Protein AF-A0AAV4LLP6-F1 (afdb_monomer)

InterPro domains:
  IPR011990 Tetratricopeptide-like helical domain superfamily [G3DSA:1.25.40.10] (123-459)
  IPR011990 Tetratricopeptide-like helical domain superfamily [G3DSA:1.25.40.10] (460-530)
  IPR011990 Tetratricopeptide-like helical domain superfamily [SSF48452] (324-518)
  IPR019734 Tetratricopeptide repeat [PF13181] (323-347)
  IPR019734 Tetratricopeptide repeat [PS50005] (220-253)
  IPR019734 Tetratricopeptide repeat [PS50005] (254-287)
  IPR019734 Tetratricopeptide repeat [PS50005] (355-388)
  IPR019734 Tetratricopeptide repeat [PS50005] (389-422)
  IPR019734 Tetratricopeptide repeat [SM00028] (149-182)
  IPR019734 Tetratricopeptide repeat [SM00028] (220-253)
  IPR019734 Tetratricopeptide repeat [SM00028] (254-287)
  IPR019734 Tetratricopeptide repeat [SM00028] (288-320)
  IPR019734 Tetratricopeptide repeat [SM00028] (321-354)
  IPR019734 Tetratricopeptide repeat [SM00028] (355-388)
  IPR019734 Tetratricopeptide repeat [SM00028] (389-422)
  IPR019734 Tetratricopeptide repeat [SM00028] (459-492)
  IPR019734 Tetratricopeptide repeat [SM00028] (493-526)

Sequence (533 aa):
MFDKPFEQLFRAVHRIEKQLEKATDAEQKQILAEELIALRNACDAFVEKWLAFEERVAFLGEKFGLQLDGGLSAQEIEGLHKSWSEMTMTQGEHSFLSEHPSAHPETFAQEILELIDKVADDESAAKKVQSKFLIVPEISFPKLNEEQLIRAFRRGMGFFDLLMFREAIDEFEQVVRLDSDFVIARLYLALGYLGKQDYENATRHLRLAAIGESNPFIDATIHNTFGHIYAAQGQYVDAAREFAQVVEHVPGFRDAYFNLAVCYYNVGDFRNALYAFEQAADLEDDWEAERFIGYAWIRLGYPDKALPHFEKAYRLNSLNEHILLELADLYQSLGYIQAAQSLLRKAHEFFPHNAEVVGGLGWLAMREGHFATAIALFKKQISLSPNHQQALFNLGWACLKTGELAYADRCFRDILRKNPDHPYALAGMAHRLWLLGDHKEAKTRFLELSQGATHEARKLGNLHLGRLAMEEERYQQAIHYFNAALLYDRSCVETHFYKGLAHLAIGERMEAERCFENCRMKGKRLLLQQVKK

pLDDT: mean 80.23, std 19.42, range [26.42, 98.5]

Mean predicted aligned error: 15.03 Å

Foldseek 3Di:
DVCVLVVVLVVLVVVLVVQCVVDDDPVSVVVSVLLVVLSVLLVVVVLVVVLVVVVVVVVCCVVVVNDPPDDDDPVVVVVVVVVVVVVVVPDPDDDPCVVPVCVPPPVVSVVSVVSSVVSSPDPPSPDDDDPLQALDDDDDDDDDPPPLLVVLQVQLVVCVVSLVLVSNLVSLVVNCVVPVLRLRSLLSNLVSCVSVVVNVSNLVSLVSSVVDDDDLRSLLSSLQSVLSNCVVVVNLVSSLVSLVSNCVSPVLSLVSLQSNLVSCVSVVVLVSSLVSLVSSCVNDPALVSLQSNLVSCVSVVRLVVSQVSLVSSCVVPVQDLVSLLVNLVSCVVLPVLVSSLVSLVVSCVNCVLALSSLQSNLVSCVVVVVLVSSLVSLVSSCVSPVPDLVSLLSNLVSCLSVVVLVSNLVSLVVNCVVPVLPQSSLLSPLSSCVSVVVPVVSLVSLVCQLVGDDLVSVLSSLQVNLVVCVVVVVLVSSLVSLVSSCVSPVLPLSSLLSNLVSCVSVPNNVSSVVSVVSNVVNRDVVSNVVVVD

Organism: NCBI:txid2771369

Radius of gyration: 32.95 Å; Cα contacts (8 Å, |Δi|>4): 643; chains: 1; bounding box: 66×41×104 Å

Nearest PDB structures (foldseek):
  1w3b-assembly1_B  TM=7.747E-01  e=2.291E-13  Homo sapiens
  6eou-assembly1_A  TM=7.316E-01  e=8.229E-13  Homo sapiens
  6vbv-assembly1_4  TM=7.297E-01  e=5.041E-11  Bos taurus
  6tlj-assembly1_P  TM=3.725E-01  e=1.066E-08  Homo sapiens
  5nnp-assembly1_A  TM=3.810E-01  e=7.855E-08  Thermochaetoides thermophila DSM 1495

Structure (mmCIF, N/CA/C/O backbone):
data_AF-A0AAV4LLP6-F1
#
_entry.id   AF-A0AAV4LLP6-F1
#
loop_
_atom_site.group_PDB
_atom_site.id
_atom_site.type_symbol
_atom_site.label_atom_id
_atom_site.label_alt_id
_atom_site.label_comp_id
_atom_site.label_asym_id
_atom_site.label_entity_id
_atom_site.label_seq_id
_atom_site.pdbx_PDB_ins_code
_atom_site.Cartn_x
_atom_site.Cartn_y
_atom_site.Cartn_z
_atom_site.occupancy
_atom_site.B_iso_or_equiv
_atom_site.auth_seq_id
_atom_site.auth_comp_id
_atom_site.auth_asym_id
_atom_site.auth_atom_id
_atom_site.pdbx_PDB_model_num
ATOM 1 N N . MET A 1 1 ? -7.033 -6.049 -48.414 1.00 37.69 1 MET A N 1
ATOM 2 C CA . MET A 1 1 ? -7.581 -4.670 -48.272 1.00 37.69 1 MET A CA 1
ATOM 3 C C . MET A 1 1 ? -6.668 -3.822 -47.389 1.00 37.69 1 MET A C 1
ATOM 5 O O . MET A 1 1 ? -6.367 -2.705 -47.784 1.00 37.69 1 MET A O 1
ATOM 9 N N . PHE A 1 2 ? -6.149 -4.388 -46.289 1.00 40.06 2 PHE A N 1
ATOM 10 C CA . PHE A 1 2 ? -5.103 -3.805 -45.432 1.00 40.06 2 PHE A CA 1
ATOM 11 C C . PHE A 1 2 ? -3.728 -3.626 -46.099 1.00 40.06 2 PHE A C 1
ATOM 13 O O . PHE A 1 2 ? -2.944 -2.810 -45.634 1.00 40.06 2 PHE A O 1
ATOM 20 N N . ASP A 1 3 ? -3.447 -4.316 -47.209 1.00 48.59 3 ASP A N 1
ATOM 21 C CA . ASP A 1 3 ? -2.166 -4.158 -47.916 1.00 48.59 3 ASP A CA 1
ATOM 22 C C . ASP A 1 3 ? -2.061 -2.842 -48.689 1.00 48.59 3 ASP A C 1
ATOM 24 O O . ASP A 1 3 ? -0.960 -2.379 -48.945 1.00 48.59 3 ASP A O 1
ATOM 28 N N . LYS A 1 4 ? -3.181 -2.202 -49.061 1.00 52.09 4 LYS A N 1
ATOM 29 C CA . LYS A 1 4 ? -3.161 -1.019 -49.943 1.00 52.09 4 LYS A CA 1
ATOM 30 C C . LYS A 1 4 ? -2.368 0.170 -49.369 1.00 52.09 4 LYS A C 1
ATOM 32 O O . LYS A 1 4 ? -1.568 0.720 -50.126 1.00 52.09 4 LYS A O 1
ATOM 37 N N . PRO A 1 5 ? -2.530 0.563 -48.088 1.00 54.34 5 PRO A N 1
ATOM 38 C CA . PRO A 1 5 ? -1.730 1.634 -47.491 1.00 54.34 5 PRO A CA 1
ATOM 39 C C . PRO A 1 5 ? -0.238 1.290 -47.438 1.00 54.34 5 PRO A C 1
ATOM 41 O O . PRO A 1 5 ? 0.596 2.110 -47.814 1.00 54.34 5 PRO A O 1
ATOM 44 N N . PHE A 1 6 ? 0.111 0.054 -47.067 1.00 58.97 6 PHE A N 1
ATOM 45 C CA . PHE A 1 6 ? 1.503 -0.402 -47.040 1.00 58.97 6 PHE A CA 1
ATOM 46 C C . PHE A 1 6 ? 2.104 -0.524 -48.446 1.00 58.97 6 PHE A C 1
ATOM 48 O O . PHE A 1 6 ? 3.236 -0.110 -48.666 1.00 58.97 6 PHE A O 1
ATOM 55 N N . GLU A 1 7 ? 1.350 -1.006 -49.434 1.00 63.97 7 GLU A N 1
ATOM 56 C CA . GLU A 1 7 ? 1.752 -1.013 -50.842 1.00 63.97 7 GLU A CA 1
ATOM 57 C C . GLU A 1 7 ? 2.011 0.403 -51.361 1.00 63.97 7 GLU A C 1
ATOM 59 O O . GLU A 1 7 ? 2.970 0.617 -52.101 1.00 63.97 7 GLU A O 1
ATOM 64 N N . GLN A 1 8 ? 1.174 1.377 -50.997 1.00 59.28 8 GLN A N 1
ATOM 65 C CA . GLN A 1 8 ? 1.373 2.781 -51.360 1.00 59.28 8 GLN A CA 1
ATOM 66 C C . GLN A 1 8 ? 2.610 3.364 -50.678 1.00 59.28 8 GLN A C 1
ATOM 68 O O . GLN A 1 8 ? 3.404 4.026 -51.348 1.00 59.28 8 GLN A O 1
ATOM 73 N N . LEU A 1 9 ? 2.827 3.043 -49.402 1.00 66.00 9 LEU A N 1
ATOM 74 C CA . LEU A 1 9 ? 4.013 3.444 -48.652 1.00 66.00 9 LEU A CA 1
ATOM 75 C C . LEU A 1 9 ? 5.290 2.873 -49.282 1.00 66.00 9 LEU A C 1
ATOM 77 O O . LEU A 1 9 ? 6.217 3.619 -49.592 1.00 66.00 9 LEU A O 1
ATOM 81 N N . PHE A 1 10 ? 5.318 1.574 -49.589 1.00 70.94 10 PHE A N 1
ATOM 82 C CA . PHE A 1 10 ? 6.461 0.941 -50.250 1.00 70.94 10 PHE A CA 1
ATOM 83 C C . PHE A 1 10 ? 6.673 1.445 -51.681 1.00 70.94 10 PHE A C 1
ATOM 85 O O . PHE A 1 10 ? 7.816 1.607 -52.108 1.00 70.94 10 PHE A O 1
ATOM 92 N N . ARG A 1 11 ? 5.604 1.761 -52.423 1.00 68.50 11 ARG A N 1
ATOM 93 C CA . ARG A 1 11 ? 5.719 2.414 -53.738 1.00 68.50 11 ARG A CA 1
ATOM 94 C C . ARG A 1 11 ? 6.303 3.822 -53.626 1.00 68.50 11 ARG A C 1
ATOM 96 O O . ARG A 1 11 ? 7.106 4.188 -54.481 1.00 68.50 11 ARG A O 1
ATOM 103 N N . ALA A 1 12 ? 5.929 4.592 -52.604 1.00 63.59 12 ALA A N 1
ATOM 104 C CA . ALA A 1 12 ? 6.479 5.923 -52.355 1.00 63.59 12 ALA A CA 1
ATOM 105 C C . ALA A 1 12 ? 7.970 5.850 -51.994 1.00 63.59 12 ALA A C 1
ATOM 107 O O . ALA A 1 12 ? 8.778 6.537 -52.615 1.00 63.59 12 ALA A O 1
ATOM 108 N N . VAL A 1 13 ? 8.357 4.934 -51.100 1.00 73.00 13 VAL A N 1
ATOM 109 C CA . VAL A 1 13 ? 9.769 4.691 -50.754 1.00 73.00 13 VAL A CA 1
ATOM 110 C C . VAL A 1 13 ? 10.574 4.271 -51.987 1.00 73.00 13 VAL A C 1
ATOM 112 O O . VAL A 1 13 ? 11.619 4.854 -52.265 1.00 73.00 13 VAL A O 1
ATOM 115 N N . HIS A 1 14 ? 10.064 3.334 -52.791 1.00 69.56 14 HIS A N 1
ATOM 116 C CA . HIS A 1 14 ? 10.745 2.885 -54.010 1.00 69.56 14 HIS A CA 1
ATOM 117 C C . HIS A 1 14 ? 10.838 3.977 -55.094 1.00 69.56 14 HIS A C 1
ATOM 119 O O . HIS A 1 14 ? 11.786 4.020 -55.882 1.00 69.56 14 HIS A O 1
ATOM 125 N N . ARG A 1 15 ? 9.858 4.890 -55.155 1.00 86.38 15 ARG A N 1
ATOM 126 C CA . ARG A 1 15 ? 9.926 6.081 -56.014 1.00 86.38 15 ARG A CA 1
ATOM 127 C C . ARG A 1 15 ? 11.066 6.994 -55.569 1.00 86.38 15 ARG A C 1
ATOM 129 O O . ARG A 1 15 ? 11.853 7.407 -56.419 1.00 86.38 15 ARG A O 1
ATOM 136 N N . ILE A 1 16 ? 11.134 7.302 -54.274 1.00 69.38 16 ILE A N 1
ATOM 137 C CA . ILE A 1 16 ? 12.147 8.196 -53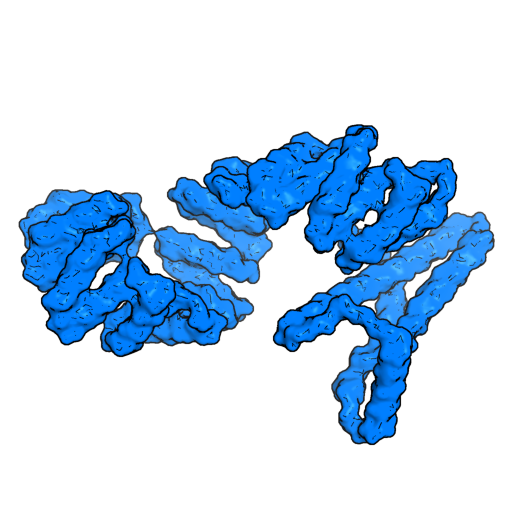.702 1.00 69.38 16 ILE A CA 1
ATOM 138 C C . ILE A 1 16 ? 13.546 7.605 -53.886 1.00 69.38 16 ILE A C 1
ATOM 140 O O . ILE A 1 16 ? 14.446 8.306 -54.338 1.00 69.38 16 ILE A O 1
ATOM 144 N N . GLU A 1 17 ? 13.709 6.301 -53.654 1.00 76.56 17 GLU A N 1
ATOM 145 C CA . GLU A 1 17 ? 14.942 5.551 -53.922 1.00 76.56 17 GLU A CA 1
ATOM 146 C C . GLU A 1 17 ? 15.443 5.779 -55.361 1.00 76.56 17 GLU A C 1
ATOM 148 O O . GLU A 1 17 ? 16.550 6.276 -55.570 1.00 76.56 17 GLU A O 1
ATOM 153 N N . LYS A 1 18 ? 14.588 5.546 -56.367 1.00 77.75 18 LYS A N 1
ATOM 154 C CA . LYS A 1 18 ? 14.928 5.765 -57.787 1.00 77.75 18 LYS A CA 1
ATOM 155 C C . LYS A 1 18 ? 15.233 7.220 -58.147 1.00 77.75 18 LYS A C 1
ATOM 157 O O . LYS A 1 18 ? 15.892 7.473 -59.159 1.00 77.75 18 LYS A O 1
ATOM 162 N N . GLN A 1 19 ? 14.687 8.178 -57.403 1.00 65.56 19 GLN A N 1
ATOM 163 C CA . GLN A 1 19 ? 14.949 9.603 -57.606 1.00 65.56 19 GLN A CA 1
ATOM 164 C C . GLN A 1 19 ? 16.270 10.018 -56.950 1.00 65.56 19 GLN A C 1
ATOM 166 O O . GLN A 1 19 ? 17.050 10.731 -57.578 1.00 65.56 19 GLN A O 1
ATOM 171 N N . LEU A 1 20 ? 16.580 9.491 -55.762 1.00 71.19 20 LEU A N 1
ATOM 172 C CA . LEU A 1 20 ? 17.855 9.695 -55.070 1.00 71.19 20 LEU A CA 1
ATOM 173 C C . LEU A 1 20 ? 19.040 9.147 -55.873 1.00 71.19 20 LEU A C 1
ATOM 175 O O . LEU A 1 20 ? 20.071 9.811 -55.959 1.00 71.19 20 LEU A O 1
ATOM 179 N N . GLU A 1 21 ? 18.878 7.992 -56.528 1.00 80.31 21 GLU A N 1
ATOM 180 C CA . GLU A 1 21 ? 19.885 7.413 -57.434 1.00 80.31 21 GLU A CA 1
ATOM 181 C C . GLU A 1 21 ? 20.256 8.338 -58.607 1.00 80.31 21 GLU A C 1
ATOM 183 O O . GLU A 1 21 ? 21.357 8.251 -59.151 1.00 80.31 21 GLU A O 1
ATOM 188 N N . LYS A 1 22 ? 19.337 9.223 -59.010 1.00 80.19 22 LYS A N 1
ATOM 189 C CA . LYS A 1 22 ? 19.497 10.136 -60.153 1.00 80.19 22 LYS A CA 1
ATOM 190 C C . LYS A 1 22 ? 19.786 11.579 -59.739 1.00 80.19 22 LYS A C 1
ATOM 192 O O . LYS A 1 22 ? 20.126 12.384 -60.603 1.00 80.19 22 LYS A O 1
ATOM 197 N N . ALA A 1 23 ? 19.644 11.910 -58.458 1.00 80.25 23 ALA A N 1
ATOM 198 C CA . ALA A 1 23 ? 19.807 13.265 -57.951 1.00 80.25 23 ALA A CA 1
ATOM 199 C C . ALA A 1 23 ? 21.287 13.680 -57.966 1.00 80.25 23 ALA A C 1
ATOM 201 O O . ALA A 1 23 ? 22.141 13.056 -57.325 1.00 80.25 23 ALA A O 1
ATOM 202 N N . THR A 1 24 ? 21.599 14.755 -58.692 1.00 74.38 24 THR A N 1
ATOM 203 C CA . THR A 1 24 ? 22.974 15.260 -58.851 1.00 74.38 24 THR A CA 1
ATOM 204 C C . THR A 1 24 ? 23.286 16.475 -57.984 1.00 74.38 24 THR A C 1
ATOM 206 O O . THR A 1 24 ? 24.458 16.696 -57.684 1.00 74.38 24 THR A O 1
ATOM 209 N N . ASP A 1 25 ? 22.276 17.241 -57.561 1.00 78.19 25 ASP A N 1
ATOM 210 C CA . ASP A 1 25 ? 22.452 18.397 -56.677 1.00 78.19 25 ASP A CA 1
ATOM 211 C C . ASP A 1 25 ? 21.992 18.104 -55.234 1.00 78.19 25 ASP A C 1
ATOM 213 O O . ASP A 1 25 ? 21.282 17.132 -54.962 1.00 78.19 25 ASP A O 1
ATOM 217 N N . ALA A 1 26 ? 22.479 18.915 -54.293 1.00 60.09 26 ALA A N 1
ATOM 218 C CA . ALA A 1 26 ? 22.250 18.734 -52.861 1.00 60.09 26 ALA A CA 1
ATOM 219 C C . ALA A 1 26 ? 20.833 19.131 -52.409 1.00 60.09 26 ALA A C 1
ATOM 221 O O . ALA A 1 26 ? 20.337 18.575 -51.435 1.00 60.09 26 ALA A O 1
ATOM 222 N N . GLU A 1 27 ? 20.183 20.047 -53.120 1.00 60.75 27 GLU A N 1
ATOM 223 C CA . GLU A 1 27 ? 18.835 20.539 -52.832 1.00 60.75 27 GLU A CA 1
ATOM 224 C C . GLU A 1 27 ? 17.792 19.463 -53.161 1.00 60.75 27 GLU A C 1
ATOM 226 O O . GLU A 1 27 ? 16.947 19.139 -52.331 1.00 60.75 27 GLU A O 1
ATOM 231 N N . GLN A 1 28 ? 17.925 18.785 -54.306 1.00 57.91 28 GLN A N 1
ATOM 232 C CA . GLN A 1 28 ? 17.077 17.637 -54.655 1.00 57.91 28 GLN A CA 1
ATOM 233 C C . GLN A 1 28 ? 17.210 16.483 -53.659 1.00 57.91 28 GLN A C 1
ATOM 235 O O . GLN A 1 28 ? 16.220 15.846 -53.305 1.00 57.91 28 GLN A O 1
ATOM 240 N N . LYS A 1 29 ? 18.431 16.204 -53.189 1.00 58.34 29 LYS A N 1
ATOM 241 C CA . LYS A 1 29 ? 18.657 15.165 -52.173 1.00 58.34 29 LYS A CA 1
ATOM 242 C C . LYS A 1 29 ? 18.037 15.535 -50.831 1.00 58.34 29 LYS A C 1
ATOM 244 O O . LYS A 1 29 ? 17.528 14.647 -50.155 1.00 58.34 29 LYS A O 1
ATOM 249 N N . GLN A 1 30 ? 18.069 16.816 -50.472 1.00 56.91 30 GLN A N 1
ATOM 250 C CA . GLN A 1 30 ? 17.465 17.326 -49.247 1.00 56.91 30 GLN A CA 1
ATOM 251 C C . GLN A 1 30 ? 15.937 17.189 -49.276 1.00 56.91 30 GLN A C 1
ATOM 253 O O . GLN A 1 30 ? 15.370 16.623 -48.349 1.00 56.91 30 GLN A O 1
ATOM 258 N N . ILE A 1 31 ? 15.293 17.576 -50.381 1.00 57.78 31 ILE A N 1
ATOM 259 C CA . ILE A 1 31 ? 13.837 17.436 -50.560 1.00 57.78 31 ILE A CA 1
ATOM 260 C C . ILE A 1 31 ? 13.406 15.963 -50.465 1.00 57.78 31 ILE A C 1
ATOM 262 O O . ILE A 1 31 ? 12.455 15.617 -49.771 1.00 57.78 31 ILE A O 1
ATOM 266 N N . LEU A 1 32 ? 14.138 15.058 -51.120 1.00 59.56 32 LEU A N 1
ATOM 267 C CA . LE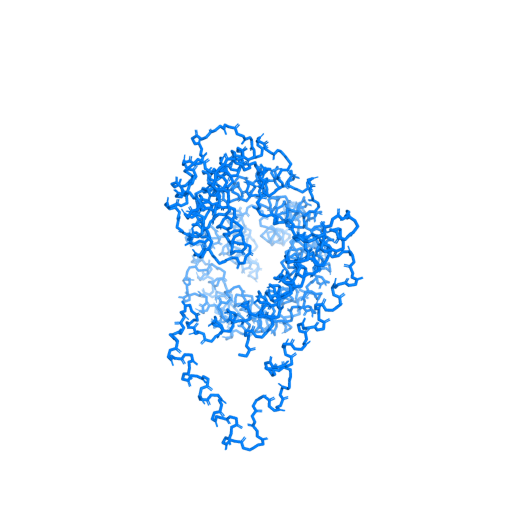U A 1 32 ? 13.845 13.621 -51.065 1.00 59.56 32 LEU A CA 1
ATOM 268 C C . LEU A 1 32 ? 14.085 13.020 -49.667 1.00 59.56 32 LEU A C 1
ATOM 270 O O . LEU A 1 32 ? 13.413 12.062 -49.283 1.00 59.56 32 LEU A O 1
ATOM 274 N N . ALA A 1 33 ? 15.028 13.569 -48.897 1.00 56.84 33 ALA A N 1
ATOM 275 C CA . ALA A 1 33 ? 15.243 13.180 -47.507 1.00 56.84 33 ALA A CA 1
ATOM 276 C C . ALA A 1 33 ? 14.090 13.644 -46.600 1.00 56.84 33 ALA A C 1
ATOM 278 O O . ALA A 1 33 ? 13.652 12.879 -45.743 1.00 56.84 33 ALA A O 1
ATOM 279 N N . GLU A 1 34 ? 13.568 14.851 -46.816 1.00 58.47 34 GLU A N 1
ATOM 280 C CA . GLU A 1 34 ? 12.390 15.379 -46.115 1.00 58.47 34 GLU A CA 1
ATOM 281 C C . GLU A 1 34 ? 11.138 14.538 -46.409 1.00 58.47 34 GLU A C 1
ATOM 283 O O . GLU A 1 34 ? 10.422 14.163 -45.480 1.00 58.47 34 GLU A O 1
ATOM 288 N N . GLU A 1 35 ? 10.935 14.109 -47.660 1.00 61.69 35 GLU A N 1
ATOM 289 C CA . GLU A 1 35 ? 9.853 13.175 -48.007 1.00 61.69 35 GLU A CA 1
ATOM 290 C C . GLU A 1 35 ? 9.974 11.826 -47.269 1.00 61.69 35 GLU A C 1
ATOM 292 O O . GLU A 1 35 ? 8.973 11.278 -46.801 1.00 61.69 35 GLU A O 1
ATOM 297 N N . LEU A 1 36 ? 11.188 11.278 -47.120 1.00 60.34 36 LEU A N 1
ATOM 298 C CA . LEU A 1 36 ? 11.404 10.047 -46.344 1.00 60.34 36 LEU A CA 1
ATOM 299 C C . LEU A 1 36 ? 11.115 10.239 -44.850 1.00 60.34 36 LEU A C 1
ATOM 301 O O . LEU A 1 36 ? 10.605 9.320 -44.206 1.00 60.34 36 LEU A O 1
ATOM 305 N N . ILE A 1 37 ? 11.430 11.413 -44.298 1.00 56.44 37 ILE A N 1
ATOM 306 C CA . ILE A 1 37 ? 11.119 11.760 -42.906 1.00 56.44 37 ILE A CA 1
ATOM 307 C C . ILE A 1 37 ? 9.601 11.849 -42.709 1.00 56.44 37 ILE A C 1
ATOM 309 O O . ILE A 1 37 ? 9.085 11.282 -41.748 1.00 56.44 37 ILE A O 1
ATOM 313 N N . ALA A 1 38 ? 8.875 12.474 -43.637 1.00 54.28 38 ALA A N 1
ATOM 314 C CA . ALA A 1 38 ? 7.416 12.553 -43.586 1.00 54.28 38 ALA A CA 1
ATOM 315 C C . ALA A 1 38 ? 6.760 11.160 -43.625 1.00 54.28 38 ALA A C 1
ATOM 317 O O . ALA A 1 38 ? 5.899 10.850 -42.799 1.00 54.28 38 ALA A O 1
ATOM 318 N N . LEU A 1 39 ? 7.223 10.277 -44.522 1.00 63.03 39 LEU A N 1
ATOM 319 C CA . LEU A 1 39 ? 6.750 8.888 -44.581 1.00 63.03 39 LEU A CA 1
ATOM 320 C C . LEU A 1 39 ? 7.028 8.127 -43.279 1.00 63.03 39 LEU A C 1
ATOM 322 O O . LEU A 1 39 ? 6.197 7.331 -42.842 1.00 63.03 39 LEU A O 1
ATOM 326 N N . ARG A 1 40 ? 8.177 8.376 -42.643 1.00 63.94 40 ARG A N 1
ATOM 327 C CA . ARG A 1 40 ? 8.521 7.775 -41.351 1.00 63.94 40 ARG A CA 1
ATOM 328 C C . ARG A 1 40 ? 7.589 8.248 -40.236 1.00 63.94 40 ARG A C 1
ATOM 330 O O . ARG A 1 40 ? 7.051 7.408 -39.526 1.00 63.94 40 ARG A O 1
ATOM 337 N N . ASN A 1 41 ? 7.351 9.551 -40.118 1.00 56.09 41 ASN A N 1
ATOM 338 C CA . ASN A 1 41 ? 6.453 10.094 -39.096 1.00 56.09 41 ASN A CA 1
ATOM 339 C C . ASN A 1 41 ? 5.022 9.540 -39.251 1.00 56.09 41 ASN A C 1
ATOM 341 O O . ASN A 1 41 ? 4.335 9.282 -38.264 1.00 56.09 41 ASN A O 1
ATOM 345 N N . ALA A 1 42 ? 4.576 9.297 -40.489 1.00 59.03 42 ALA A N 1
ATOM 346 C CA . ALA A 1 42 ? 3.292 8.651 -40.735 1.00 59.03 42 ALA A CA 1
ATOM 347 C C . ALA A 1 42 ? 3.261 7.173 -40.295 1.00 59.03 42 ALA A C 1
ATOM 349 O O . ALA A 1 42 ? 2.243 6.716 -39.769 1.00 59.03 42 ALA A O 1
ATOM 350 N N . CYS A 1 43 ? 4.364 6.429 -40.459 1.00 62.84 43 CYS A N 1
ATOM 351 C CA . CYS A 1 43 ? 4.505 5.085 -39.886 1.00 62.84 43 CYS A CA 1
ATOM 352 C C . CYS A 1 43 ? 4.449 5.107 -38.353 1.00 62.84 43 CYS A C 1
ATOM 354 O O . CYS A 1 43 ? 3.806 4.245 -37.759 1.00 62.84 43 CYS A O 1
ATOM 356 N N . ASP A 1 44 ? 5.091 6.088 -37.718 1.00 54.91 44 ASP A N 1
ATOM 357 C CA . ASP A 1 44 ? 5.116 6.205 -36.257 1.00 54.91 44 ASP A CA 1
ATOM 358 C C . ASP A 1 44 ? 3.696 6.450 -35.702 1.00 54.91 44 ASP A C 1
ATOM 360 O O . ASP A 1 44 ? 3.263 5.793 -34.756 1.00 54.91 44 ASP A O 1
ATOM 364 N N . ALA A 1 45 ? 2.895 7.289 -36.364 1.00 55.50 45 ALA A N 1
ATOM 365 C CA . ALA A 1 45 ? 1.493 7.486 -35.990 1.00 55.50 45 ALA A CA 1
ATOM 366 C C . ALA A 1 45 ? 0.612 6.238 -36.224 1.00 55.50 45 ALA A C 1
ATOM 368 O O . ALA A 1 45 ? -0.376 6.018 -35.518 1.00 55.50 45 ALA A O 1
ATOM 369 N N . PHE A 1 46 ? 0.951 5.397 -37.209 1.00 60.16 46 PHE A N 1
ATOM 370 C CA . PHE A 1 46 ? 0.293 4.101 -37.394 1.00 60.16 46 PHE A CA 1
ATOM 371 C C . PHE A 1 46 ? 0.600 3.152 -36.232 1.00 60.16 46 PHE A C 1
ATOM 373 O O . PHE A 1 46 ? -0.304 2.481 -35.733 1.00 60.16 46 PHE A O 1
ATOM 380 N N . VAL A 1 47 ? 1.854 3.136 -35.776 1.00 54.47 47 VAL A N 1
ATOM 381 C CA . VAL A 1 47 ? 2.296 2.358 -34.616 1.00 54.47 47 VAL A CA 1
ATOM 382 C C . VAL A 1 47 ? 1.514 2.745 -33.360 1.00 54.47 47 VAL A C 1
ATOM 384 O O . VAL A 1 47 ? 0.999 1.861 -32.682 1.00 54.47 47 VAL A O 1
ATOM 387 N N . GLU A 1 48 ? 1.330 4.036 -33.082 1.00 53.19 48 GLU A N 1
ATOM 388 C CA . GLU A 1 48 ? 0.537 4.479 -31.924 1.00 53.19 48 GLU A CA 1
ATOM 389 C C . GLU A 1 48 ? -0.914 3.978 -31.977 1.00 53.19 48 GLU A C 1
ATOM 391 O O . GLU A 1 48 ? -1.451 3.474 -30.987 1.00 53.19 48 GLU A O 1
ATOM 396 N N . LYS A 1 49 ? -1.556 4.062 -33.150 1.00 57.09 49 LYS A N 1
ATOM 397 C CA . LYS A 1 49 ? -2.926 3.557 -33.338 1.00 57.09 49 LYS A CA 1
ATOM 398 C C . LYS A 1 49 ? -3.003 2.036 -33.209 1.00 57.09 49 LYS A C 1
ATOM 400 O O . LYS A 1 49 ? -3.983 1.523 -32.669 1.00 57.09 49 LYS A O 1
ATOM 405 N N . TRP A 1 50 ? -1.990 1.323 -33.697 1.00 60.38 50 TRP A N 1
ATOM 406 C CA . TRP A 1 50 ? -1.881 -0.127 -33.560 1.00 60.38 50 TRP A CA 1
ATOM 407 C C . TRP A 1 50 ? -1.732 -0.546 -32.094 1.00 60.38 50 TRP A C 1
ATOM 409 O O . TRP A 1 50 ? -2.448 -1.433 -31.640 1.00 60.38 50 TRP A O 1
ATOM 419 N N . LEU A 1 51 ? -0.884 0.140 -31.325 1.00 48.62 51 LEU A N 1
ATOM 420 C CA . LEU A 1 51 ? -0.717 -0.116 -29.892 1.00 48.62 51 LEU A CA 1
ATOM 421 C C . LEU A 1 51 ? -2.024 0.105 -29.119 1.00 48.62 51 LEU A C 1
ATOM 423 O O . LEU A 1 51 ? -2.424 -0.753 -28.337 1.00 48.62 51 LEU A O 1
ATOM 427 N N . ALA A 1 52 ? -2.751 1.192 -29.398 1.00 51.19 52 ALA A N 1
ATOM 428 C CA . ALA A 1 52 ? -4.061 1.436 -28.788 1.00 51.19 52 ALA A CA 1
ATOM 429 C C . ALA A 1 52 ? -5.100 0.352 -29.147 1.00 51.19 52 ALA A C 1
ATOM 431 O O . ALA A 1 52 ? -5.974 0.017 -28.339 1.00 51.19 52 ALA A O 1
ATOM 432 N N . PHE A 1 53 ? -5.021 -0.204 -30.360 1.00 66.75 53 PHE A N 1
ATOM 433 C CA . PHE A 1 53 ? -5.838 -1.344 -30.769 1.00 66.75 53 PHE A CA 1
ATOM 434 C C . PHE A 1 53 ? -5.468 -2.608 -29.982 1.00 66.75 53 PHE A C 1
ATOM 436 O O . PHE A 1 53 ? -6.359 -3.227 -29.402 1.00 66.75 53 PHE A O 1
ATOM 443 N N . GLU A 1 54 ? -4.184 -2.954 -29.899 1.00 58.72 54 GLU A N 1
ATOM 444 C CA . GLU A 1 54 ? -3.694 -4.122 -29.155 1.00 58.72 54 GLU A CA 1
ATOM 445 C C . GLU A 1 54 ? -4.040 -4.040 -27.662 1.00 58.72 54 GLU A C 1
ATOM 447 O O . GLU A 1 54 ? -4.566 -4.999 -27.098 1.00 58.72 54 GLU A O 1
ATOM 452 N N . GLU A 1 55 ? -3.879 -2.873 -27.028 1.00 51.66 55 GLU A N 1
ATOM 453 C CA . GLU A 1 55 ? -4.323 -2.638 -25.646 1.00 51.66 55 GLU A CA 1
ATOM 454 C C . GLU A 1 55 ? -5.821 -2.911 -25.477 1.00 51.66 55 GLU A C 1
ATOM 456 O O . GLU A 1 55 ? -6.265 -3.526 -24.499 1.00 51.66 55 GLU A O 1
ATOM 461 N N . ARG A 1 56 ? -6.632 -2.483 -26.451 1.00 61.03 56 ARG A N 1
ATOM 462 C CA . ARG A 1 56 ? -8.072 -2.723 -26.423 1.00 61.03 56 ARG A CA 1
ATOM 463 C C . ARG A 1 56 ? -8.405 -4.199 -26.614 1.00 61.03 56 ARG A C 1
ATOM 465 O O . ARG A 1 56 ? -9.307 -4.692 -25.936 1.00 61.03 56 ARG A O 1
ATOM 472 N N . VAL A 1 57 ? -7.713 -4.893 -27.512 1.00 58.91 57 VAL A N 1
ATOM 473 C CA . VAL A 1 57 ? -7.873 -6.333 -27.747 1.00 58.91 57 VAL A CA 1
ATOM 474 C C . VAL A 1 57 ? -7.493 -7.120 -26.495 1.00 58.91 57 VAL A C 1
ATOM 476 O O . VAL A 1 57 ? -8.286 -7.948 -26.046 1.00 58.91 57 VAL A O 1
ATOM 479 N N . ALA A 1 58 ? -6.360 -6.799 -25.870 1.00 50.50 58 ALA A N 1
ATOM 480 C CA . ALA A 1 58 ? -5.908 -7.409 -24.623 1.00 50.50 58 ALA A CA 1
ATOM 481 C C . ALA A 1 58 ? -6.928 -7.209 -23.490 1.00 50.50 58 ALA A C 1
ATOM 483 O O . ALA A 1 58 ? -7.341 -8.177 -22.849 1.00 50.50 58 ALA A O 1
ATOM 484 N N . PHE A 1 59 ? -7.429 -5.980 -23.312 1.00 59.22 59 PHE A N 1
ATOM 485 C CA . PHE A 1 59 ? -8.491 -5.681 -22.347 1.00 59.22 59 PHE A CA 1
ATOM 486 C C . PHE A 1 59 ? -9.754 -6.521 -22.585 1.00 59.22 59 PHE A C 1
ATOM 488 O O . PHE A 1 59 ? -10.382 -6.995 -21.638 1.00 59.22 59 PHE A O 1
ATOM 495 N N . LEU A 1 60 ? -10.167 -6.696 -23.845 1.00 64.56 60 LEU A N 1
ATOM 496 C CA . LEU A 1 60 ? -11.329 -7.519 -24.185 1.00 64.56 60 LEU A CA 1
ATOM 497 C C . LEU A 1 60 ? -11.057 -9.005 -23.918 1.00 64.56 60 LEU A C 1
ATOM 499 O O . LEU A 1 60 ? -11.936 -9.687 -23.388 1.00 64.56 60 LEU A O 1
ATOM 503 N N . GLY A 1 61 ? -9.853 -9.486 -24.227 1.00 62.75 61 GLY A N 1
ATOM 504 C CA . GLY A 1 61 ? -9.414 -10.844 -23.920 1.00 62.75 61 GLY A CA 1
ATOM 505 C C . GLY A 1 61 ? -9.512 -11.153 -22.431 1.00 62.75 61 GLY A C 1
ATOM 506 O O . GLY A 1 61 ? -10.168 -12.117 -22.042 1.00 62.75 61 GLY A O 1
ATOM 507 N N . GLU A 1 62 ? -8.970 -10.276 -21.588 1.00 55.78 62 GLU A N 1
ATOM 508 C CA . GLU A 1 62 ? -9.026 -10.416 -20.133 1.00 55.78 62 GLU A CA 1
ATOM 509 C C . GLU A 1 62 ? -10.462 -10.312 -19.598 1.00 55.78 62 GLU A C 1
ATOM 511 O O . GLU A 1 62 ? -10.925 -11.174 -18.849 1.00 55.78 62 GLU A O 1
ATOM 516 N N . LYS A 1 63 ? -11.211 -9.291 -20.034 1.00 72.81 63 LYS A N 1
ATOM 517 C CA . LYS A 1 63 ? -12.582 -9.037 -19.571 1.00 72.81 63 LYS A CA 1
ATOM 518 C C . LYS A 1 63 ? -13.540 -10.190 -19.873 1.00 72.81 63 LYS A C 1
ATOM 520 O O . LYS A 1 63 ? -14.477 -10.415 -19.104 1.00 72.81 63 LYS A O 1
ATOM 525 N N . PHE A 1 64 ? -13.349 -10.871 -21.000 1.00 79.19 64 PHE A N 1
ATOM 526 C CA . PHE A 1 64 ? -14.246 -11.928 -21.469 1.00 79.19 64 PHE A CA 1
ATOM 527 C C . PHE A 1 64 ? -13.638 -13.337 -21.396 1.00 79.19 64 PHE A C 1
ATOM 529 O O . PHE A 1 64 ? -14.311 -14.294 -21.773 1.00 79.19 64 PHE A O 1
ATOM 536 N N . GLY A 1 65 ? -12.413 -13.487 -20.881 1.00 72.88 65 GLY A N 1
ATOM 537 C CA . GLY A 1 65 ? -11.734 -14.779 -20.751 1.00 72.88 65 GLY A CA 1
ATOM 538 C C . GLY A 1 65 ? -11.399 -15.440 -22.093 1.00 72.88 65 GLY A C 1
ATOM 539 O O . GLY A 1 65 ? -11.504 -16.659 -22.213 1.00 72.88 65 GLY A O 1
ATOM 540 N N . LEU A 1 66 ? -11.051 -14.647 -23.110 1.00 74.69 66 LEU A N 1
ATOM 541 C CA . LEU A 1 66 ? -10.692 -15.133 -24.445 1.00 74.69 66 LEU A CA 1
ATOM 542 C C . LEU A 1 66 ? -9.173 -15.347 -24.531 1.00 74.69 66 LEU A C 1
ATOM 544 O O . LEU A 1 66 ? -8.409 -14.438 -24.212 1.00 74.69 66 LEU A O 1
ATOM 548 N N . GLN A 1 67 ? -8.736 -16.516 -25.011 1.00 68.38 67 GLN A N 1
ATOM 549 C CA . GLN A 1 67 ? -7.353 -16.709 -25.465 1.00 68.38 67 GLN A CA 1
ATOM 550 C C . GLN A 1 67 ? -7.191 -16.076 -26.847 1.00 68.38 67 GLN A C 1
ATOM 552 O O . GLN A 1 67 ? -7.798 -16.538 -27.814 1.00 68.38 67 GLN A O 1
ATOM 557 N N . LEU A 1 68 ? -6.396 -15.010 -26.922 1.00 68.38 68 LEU A N 1
ATOM 558 C CA . LEU A 1 68 ? -6.121 -14.243 -28.145 1.00 68.38 68 LEU A CA 1
ATOM 559 C C . LEU A 1 68 ? -4.634 -14.313 -28.549 1.00 68.38 68 LEU A C 1
ATOM 561 O O . LEU A 1 68 ? -4.174 -13.585 -29.416 1.00 68.38 68 LEU A O 1
ATOM 565 N N . ASP A 1 69 ? -3.889 -15.219 -27.928 1.00 48.69 69 ASP A N 1
ATOM 566 C CA . ASP A 1 69 ? -2.440 -15.421 -27.989 1.00 48.69 69 ASP A CA 1
ATOM 567 C C . ASP A 1 69 ? -1.993 -16.385 -29.114 1.00 48.69 69 ASP A C 1
ATOM 569 O O . ASP A 1 69 ? -0.895 -16.943 -29.086 1.00 48.69 69 ASP A O 1
ATOM 573 N N . GLY A 1 70 ? -2.829 -16.569 -30.143 1.00 57.59 70 GLY A N 1
ATOM 574 C CA . GLY A 1 70 ? -2.571 -17.451 -31.285 1.00 57.59 70 GLY A CA 1
ATOM 575 C C . GLY A 1 70 ? -2.860 -16.790 -32.634 1.00 57.59 70 GLY A C 1
ATOM 576 O O . GLY A 1 70 ? -3.793 -16.006 -32.771 1.00 57.59 70 GLY A O 1
ATOM 577 N N . GLY A 1 71 ? -2.063 -17.128 -33.651 1.00 51.50 71 GLY A N 1
ATOM 578 C CA . GLY A 1 71 ? -2.304 -16.709 -35.033 1.00 51.50 71 GLY A CA 1
ATOM 579 C C . GLY A 1 71 ? -3.268 -17.653 -35.750 1.00 51.50 71 GLY A C 1
ATOM 580 O O . GLY A 1 71 ? -3.201 -18.868 -35.572 1.00 51.50 71 GLY A O 1
ATOM 581 N N . LEU A 1 72 ? -4.134 -17.100 -36.596 1.00 59.78 72 LEU A N 1
ATOM 582 C CA . LEU A 1 72 ? -4.953 -17.883 -37.519 1.00 59.78 72 LEU A CA 1
ATOM 583 C C . LEU A 1 72 ? -4.108 -18.325 -38.721 1.00 59.78 72 LEU A C 1
ATOM 585 O O . LEU A 1 72 ? -3.277 -17.569 -39.227 1.00 59.78 72 LEU A O 1
ATOM 589 N N . SER A 1 73 ? -4.324 -19.543 -39.209 1.00 59.88 73 SER A N 1
ATOM 590 C CA . SER A 1 73 ? -3.728 -20.005 -40.464 1.00 59.88 73 SER A CA 1
ATOM 591 C C . SER A 1 73 ? -4.286 -19.222 -41.656 1.00 59.88 73 SER A C 1
ATOM 593 O O . SER A 1 73 ? -5.405 -18.712 -41.626 1.00 59.88 73 SER A O 1
ATOM 595 N N . ALA A 1 74 ? -3.536 -19.172 -42.761 1.00 54.44 74 ALA A N 1
ATOM 596 C CA . ALA A 1 74 ? -3.980 -18.488 -43.978 1.00 54.44 74 ALA A CA 1
ATOM 597 C C . ALA A 1 74 ? -5.348 -18.993 -44.487 1.00 54.44 74 ALA A C 1
ATOM 599 O O . ALA A 1 74 ? -6.144 -18.202 -44.984 1.00 54.44 74 ALA A O 1
ATOM 600 N N . GLN A 1 75 ? -5.652 -20.285 -44.308 1.00 59.38 75 GLN A N 1
ATOM 601 C CA . GLN A 1 75 ? -6.956 -20.863 -44.656 1.00 59.38 75 GLN A CA 1
ATOM 602 C C . GLN A 1 75 ? -8.081 -20.412 -43.717 1.00 59.38 75 GLN A C 1
ATOM 604 O O . GLN A 1 75 ? -9.192 -20.169 -44.181 1.00 59.38 75 GLN A O 1
ATOM 609 N N . GLU A 1 76 ? -7.813 -20.279 -42.417 1.00 60.50 76 GLU A N 1
ATOM 610 C CA . GLU A 1 76 ? -8.789 -19.760 -41.449 1.00 60.50 76 GLU A CA 1
ATOM 611 C C . GLU A 1 76 ? -9.068 -18.274 -41.694 1.00 60.50 76 GLU A C 1
ATOM 613 O O . GLU A 1 76 ? -10.222 -17.852 -41.673 1.00 60.50 76 GLU A O 1
ATOM 618 N N . ILE A 1 77 ? -8.030 -17.500 -42.024 1.00 55.41 77 ILE A N 1
ATOM 619 C CA . ILE A 1 77 ? -8.148 -16.090 -42.412 1.00 55.41 77 ILE A CA 1
ATOM 620 C C . ILE A 1 77 ? -8.971 -15.952 -43.701 1.00 55.41 77 ILE A C 1
ATOM 622 O O . ILE A 1 77 ? -9.899 -15.146 -43.763 1.00 55.41 77 ILE A O 1
ATOM 626 N N . GLU A 1 78 ? -8.689 -16.760 -44.727 1.00 61.47 78 GLU A N 1
ATOM 627 C CA . GLU A 1 78 ? -9.448 -16.747 -45.984 1.00 61.47 78 GLU A CA 1
ATOM 628 C C . GLU A 1 78 ? -10.911 -17.193 -45.780 1.00 61.47 78 GLU A C 1
ATOM 630 O O . GLU A 1 78 ? -11.831 -16.629 -46.380 1.00 61.47 78 GLU A O 1
ATOM 635 N N . GLY A 1 79 ? -11.144 -18.158 -44.885 1.00 66.06 79 GLY A N 1
ATOM 636 C CA . GLY A 1 79 ? -12.476 -18.595 -44.466 1.00 66.06 79 GLY A CA 1
ATOM 637 C C . GLY A 1 79 ? -13.270 -17.495 -43.756 1.00 66.06 79 GLY A C 1
ATOM 638 O O . GLY A 1 79 ? -14.436 -17.273 -44.087 1.00 66.06 79 GLY A O 1
ATOM 639 N N . LEU A 1 80 ? -12.634 -16.749 -42.846 1.00 59.53 80 LEU A N 1
ATOM 640 C CA . LEU A 1 80 ? -13.233 -15.583 -42.188 1.00 59.53 80 LEU A CA 1
ATOM 641 C C . LEU A 1 80 ? -13.547 -14.470 -43.188 1.00 59.53 80 LEU A C 1
ATOM 643 O O . LEU A 1 80 ? -14.631 -13.895 -43.136 1.00 59.53 80 LEU A O 1
ATOM 647 N N . HIS A 1 81 ? -12.656 -14.217 -44.152 1.00 56.12 81 HIS A N 1
ATOM 648 C CA . HIS A 1 81 ? -12.906 -13.258 -45.227 1.00 56.12 81 HIS A CA 1
ATOM 649 C C . HIS A 1 81 ? -14.126 -13.635 -46.069 1.00 56.12 81 HIS A C 1
ATOM 651 O O . HIS A 1 81 ? -14.973 -12.775 -46.319 1.00 56.12 81 HIS A O 1
ATOM 657 N N . LYS A 1 82 ? -14.254 -14.902 -46.483 1.00 59.66 82 LYS A N 1
ATOM 658 C CA . LYS A 1 82 ? -15.449 -15.381 -47.198 1.00 59.66 82 LYS A CA 1
ATOM 659 C C . LYS A 1 82 ? -16.703 -15.243 -46.342 1.00 59.66 82 LYS A C 1
ATOM 661 O O . LYS A 1 82 ? -17.681 -14.676 -46.815 1.00 59.66 82 LYS A O 1
ATOM 666 N N . SER A 1 83 ? -16.647 -15.639 -45.072 1.00 57.88 83 SER A N 1
ATOM 667 C CA . SER A 1 83 ? -17.783 -15.535 -44.151 1.00 57.88 83 SER A CA 1
ATOM 668 C C . SER A 1 83 ? -18.219 -14.083 -43.901 1.00 57.88 83 SER A C 1
ATOM 670 O O . SER A 1 83 ? -19.414 -13.809 -43.844 1.00 57.88 83 SER A O 1
ATOM 672 N N . TRP A 1 84 ? -17.284 -13.134 -43.793 1.00 50.34 84 TRP A N 1
ATOM 673 C CA . TRP A 1 84 ? -17.582 -11.700 -43.669 1.00 50.34 84 TRP A CA 1
ATOM 674 C C . TRP A 1 84 ? -18.145 -11.097 -44.960 1.00 50.34 84 TRP A C 1
ATOM 676 O O . TRP A 1 84 ? -19.056 -10.268 -44.916 1.00 50.34 84 TRP A O 1
ATOM 686 N N . SER A 1 85 ? -17.649 -11.545 -46.113 1.00 52.16 85 SER A N 1
ATOM 687 C CA . SER A 1 85 ? -18.154 -11.138 -47.432 1.00 52.16 85 SER A CA 1
ATOM 688 C C . SER A 1 85 ? -19.561 -11.693 -47.700 1.00 52.16 85 SER A C 1
ATOM 690 O O . SER A 1 85 ? -20.394 -11.040 -48.318 1.00 52.16 85 SER A O 1
ATOM 692 N N . GLU A 1 86 ? -19.861 -12.893 -47.203 1.00 53.03 86 GLU A N 1
ATOM 693 C CA . GLU A 1 86 ? -21.180 -13.523 -47.319 1.00 53.03 86 GLU A CA 1
ATOM 694 C C . GLU A 1 86 ? -22.190 -12.938 -46.317 1.00 53.03 86 GLU A C 1
ATOM 696 O O . GLU A 1 86 ? -23.343 -12.705 -46.687 1.00 53.03 86 GLU A O 1
ATOM 701 N N . MET A 1 87 ? -21.769 -12.611 -45.085 1.00 48.00 87 MET A N 1
ATOM 702 C CA . MET A 1 87 ? -22.596 -11.910 -44.085 1.00 48.00 87 MET A CA 1
ATOM 703 C C . MET A 1 87 ? -23.029 -10.514 -44.552 1.00 48.00 87 MET A C 1
ATOM 705 O O . MET A 1 87 ? -24.161 -10.104 -44.304 1.00 48.00 87 MET A O 1
ATOM 709 N N . THR A 1 88 ? -22.161 -9.801 -45.270 1.00 45.94 88 THR A N 1
ATOM 710 C CA . THR A 1 88 ? -22.469 -8.482 -45.850 1.00 45.94 88 THR A CA 1
ATOM 711 C C . THR A 1 88 ? -23.378 -8.557 -47.083 1.00 45.94 88 THR A C 1
ATOM 713 O O . THR A 1 88 ? -24.049 -7.578 -47.396 1.00 45.94 88 THR A O 1
ATOM 716 N N . MET A 1 89 ? -23.463 -9.717 -47.747 1.00 46.62 89 MET A N 1
ATOM 717 C CA . MET A 1 89 ? -24.298 -9.938 -48.941 1.00 46.62 89 MET A CA 1
ATOM 718 C C . MET A 1 89 ? -25.667 -10.573 -48.641 1.00 46.62 89 MET A C 1
ATOM 720 O O . MET A 1 89 ? -26.578 -10.465 -49.460 1.00 46.62 89 MET A O 1
ATOM 724 N N . THR A 1 90 ? -25.834 -11.252 -47.499 1.00 46.56 90 THR A N 1
ATOM 725 C CA . THR A 1 90 ? -27.067 -11.995 -47.159 1.00 46.56 90 THR A CA 1
ATOM 726 C C . THR A 1 90 ? -28.003 -11.277 -46.188 1.00 46.56 90 THR A C 1
ATOM 728 O O . THR A 1 90 ? -29.198 -11.572 -46.189 1.00 46.56 90 THR A O 1
ATOM 731 N N . GLN A 1 91 ? -27.521 -10.312 -45.401 1.00 43.56 91 GLN A N 1
ATOM 732 C CA . GLN A 1 91 ? -28.372 -9.492 -44.537 1.00 43.56 91 GLN A CA 1
ATOM 733 C C . GLN A 1 91 ? -28.500 -8.079 -45.100 1.00 43.56 91 GLN A C 1
ATOM 735 O O . GLN A 1 91 ? -27.691 -7.194 -44.829 1.00 43.56 91 GLN A O 1
ATOM 740 N N . GLY A 1 92 ? -29.552 -7.877 -45.894 1.00 48.28 92 GLY A N 1
ATOM 741 C CA . GLY A 1 92 ? -30.051 -6.542 -46.184 1.00 48.28 92 GLY A CA 1
ATOM 742 C C . GLY A 1 92 ? -30.424 -5.826 -44.882 1.00 48.28 92 GLY A C 1
ATOM 743 O O . GLY A 1 92 ? -31.184 -6.353 -44.074 1.00 48.28 92 GLY A O 1
ATOM 744 N N . GLU A 1 93 ? -29.867 -4.630 -44.722 1.00 44.78 93 GLU A N 1
ATOM 745 C CA . GLU A 1 93 ? -30.294 -3.540 -43.829 1.00 44.78 93 GLU A CA 1
ATOM 746 C C . GLU A 1 93 ? -29.922 -3.549 -42.335 1.00 44.78 93 GLU A C 1
ATOM 748 O O . GLU A 1 93 ? -30.112 -2.512 -41.715 1.00 44.78 93 GLU A O 1
ATOM 753 N N . HIS A 1 94 ? -29.270 -4.566 -41.758 1.00 43.69 94 HIS A N 1
ATOM 754 C CA . HIS A 1 94 ? -28.686 -4.428 -40.403 1.00 43.69 94 HIS A CA 1
ATOM 755 C C . HIS A 1 94 ? -27.369 -5.195 -40.238 1.00 43.69 94 HIS A C 1
ATOM 757 O O . HIS A 1 94 ? -27.295 -6.229 -39.580 1.00 43.69 94 HIS A O 1
ATOM 763 N N . SER A 1 95 ? -26.300 -4.669 -40.833 1.00 49.94 95 SER A N 1
ATOM 764 C CA . SER A 1 95 ? -24.928 -5.093 -40.537 1.00 49.94 95 SER A CA 1
ATOM 765 C C . S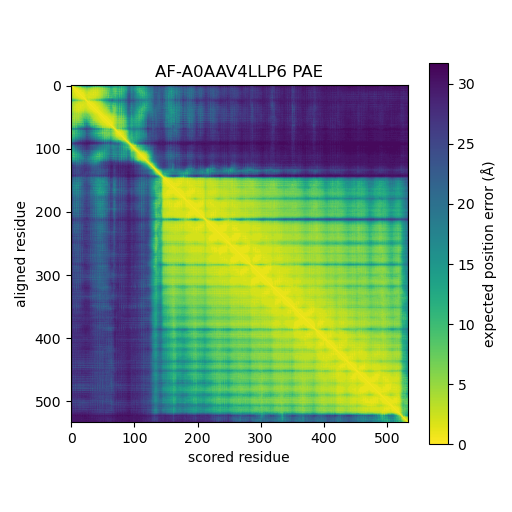ER A 1 95 ? -24.293 -4.109 -39.550 1.00 49.94 95 SER A C 1
ATOM 767 O O . SER A 1 95 ? -24.439 -2.898 -39.710 1.00 49.94 95 SER A O 1
ATOM 769 N N . PHE A 1 96 ? -23.533 -4.594 -38.563 1.00 43.47 96 PHE A N 1
ATOM 770 C CA . PHE A 1 96 ? -22.751 -3.760 -37.629 1.00 43.47 96 PHE A CA 1
ATOM 771 C C . PHE A 1 96 ? -21.906 -2.685 -38.349 1.00 43.47 96 PHE A C 1
ATOM 773 O O . PHE A 1 96 ? -21.743 -1.574 -37.852 1.00 43.47 96 PHE A O 1
ATOM 780 N N . LEU A 1 97 ? -21.432 -2.982 -39.565 1.00 38.69 97 LEU A N 1
ATOM 781 C CA . LEU A 1 97 ? -20.661 -2.056 -40.404 1.00 38.69 97 LEU A CA 1
ATOM 782 C C . LEU A 1 97 ? -21.521 -0.962 -41.065 1.00 38.69 97 LEU A C 1
ATOM 784 O O . LEU A 1 97 ? -21.001 0.102 -41.387 1.00 38.69 97 LEU A O 1
ATOM 788 N N . SER A 1 98 ? -22.825 -1.198 -41.246 1.00 47.78 98 SER A N 1
ATOM 789 C CA . SER A 1 98 ? -23.772 -0.189 -41.749 1.00 47.78 98 SER A CA 1
ATOM 790 C C . SER A 1 98 ? -24.185 0.829 -40.679 1.00 47.78 98 SER A C 1
ATOM 792 O O . SER A 1 98 ? -24.451 1.981 -41.007 1.00 47.78 98 SER A O 1
ATOM 794 N N . GLU A 1 99 ? -24.165 0.436 -39.400 1.00 43.47 99 GLU A N 1
ATOM 795 C CA . GLU A 1 99 ? -24.430 1.327 -38.257 1.00 43.47 99 GLU A CA 1
ATOM 796 C C . GLU A 1 99 ? -23.160 2.051 -37.763 1.00 43.47 99 GLU A C 1
ATOM 798 O O . GLU A 1 99 ? -23.251 3.112 -37.141 1.00 43.47 99 GLU A O 1
ATOM 803 N N . HIS A 1 100 ? -21.968 1.538 -38.102 1.00 43.41 100 HIS A N 1
ATOM 804 C CA . HIS A 1 100 ? -20.669 2.132 -37.763 1.00 43.41 100 HIS A CA 1
ATOM 805 C C . HIS A 1 100 ? -19.757 2.299 -38.999 1.00 43.41 100 HIS A C 1
ATOM 807 O O . HIS A 1 100 ? -18.815 1.524 -39.188 1.00 43.41 100 HIS A O 1
ATOM 813 N N . PRO A 1 101 ? -19.972 3.346 -39.826 1.00 43.69 101 PRO A N 1
ATOM 814 C CA . PRO A 1 101 ? -19.200 3.600 -41.051 1.00 43.69 101 PRO A CA 1
ATOM 815 C C . PRO A 1 101 ? -17.697 3.828 -40.823 1.00 43.69 101 PRO A C 1
ATOM 817 O O . PRO A 1 101 ? -16.896 3.634 -41.733 1.00 43.69 101 PRO A O 1
ATOM 820 N N . SER A 1 102 ? -17.294 4.217 -39.610 1.00 41.62 102 SER A N 1
ATOM 821 C CA . SER A 1 102 ? -15.888 4.346 -39.201 1.00 41.62 102 SER A CA 1
ATOM 822 C C . SER A 1 102 ? -15.177 2.998 -39.010 1.00 41.62 102 SER A C 1
ATOM 824 O O . SER A 1 102 ? -13.954 2.965 -38.964 1.00 41.62 102 SER A O 1
ATOM 826 N N . ALA A 1 103 ? -15.913 1.883 -38.924 1.00 37.44 103 ALA A N 1
ATOM 827 C CA . ALA A 1 103 ? -15.348 0.533 -38.820 1.00 37.44 103 ALA A CA 1
ATOM 828 C C . ALA A 1 103 ? -15.100 -0.135 -40.192 1.00 37.44 103 ALA A C 1
ATOM 830 O O . ALA A 1 103 ? -14.298 -1.060 -40.287 1.00 37.44 103 ALA A O 1
ATOM 831 N N . HIS A 1 104 ? -15.757 0.349 -41.256 1.00 46.53 104 HIS A N 1
ATOM 832 C CA . HIS A 1 104 ? -15.073 0.828 -42.462 1.00 46.53 104 HIS A CA 1
ATOM 833 C C . HIS A 1 104 ? -13.590 0.482 -42.730 1.00 46.53 104 HIS A C 1
ATOM 835 O O . HIS A 1 104 ? -12.778 1.386 -42.531 1.00 46.53 104 HIS A O 1
ATOM 841 N N . PRO A 1 105 ? -13.158 -0.689 -43.247 1.00 41.88 105 PRO A N 1
ATOM 842 C CA . PRO A 1 105 ? -11.738 -0.892 -43.586 1.00 41.88 105 PRO A CA 1
ATOM 843 C C . PRO A 1 105 ? -11.216 0.112 -44.630 1.00 41.88 105 PRO A C 1
ATOM 845 O O . PRO A 1 105 ? -10.036 0.457 -44.644 1.00 41.88 105 PRO A O 1
ATOM 848 N N . GLU A 1 106 ? -12.107 0.604 -45.495 1.00 46.66 106 GLU A N 1
ATOM 849 C CA . GLU A 1 106 ? -11.811 1.662 -46.467 1.00 46.66 106 GLU A CA 1
ATOM 850 C C . GLU A 1 106 ? -11.733 3.050 -45.817 1.00 46.66 106 GLU A C 1
ATOM 852 O O . GLU A 1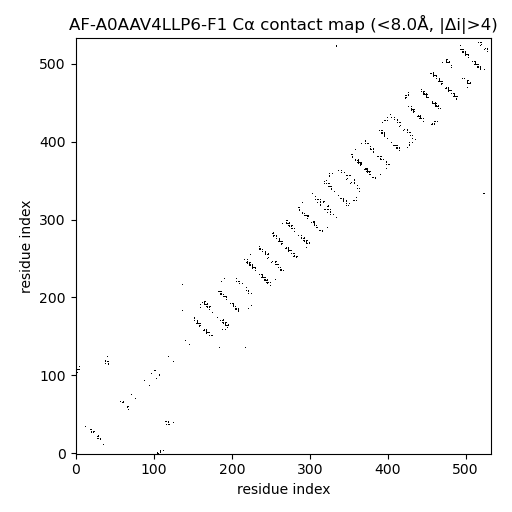 106 ? -10.845 3.817 -46.171 1.00 46.66 106 GLU A O 1
ATOM 857 N N . THR A 1 107 ? -12.576 3.346 -44.824 1.00 48.06 107 THR A N 1
ATOM 858 C CA . THR A 1 107 ? -12.551 4.604 -44.057 1.00 48.06 107 THR A CA 1
ATOM 859 C C . THR A 1 107 ? -11.275 4.717 -43.225 1.00 48.06 107 THR A C 1
ATOM 861 O O . THR A 1 107 ? -10.638 5.763 -43.227 1.00 48.06 107 THR A O 1
ATOM 864 N N . PHE A 1 108 ? -10.829 3.618 -42.607 1.00 42.34 108 PHE A N 1
ATOM 865 C CA . PHE A 1 108 ? -9.543 3.541 -41.906 1.00 42.34 108 PHE A CA 1
ATOM 866 C C . PHE A 1 108 ? -8.355 3.780 -42.852 1.00 42.34 108 PHE A C 1
ATOM 868 O O . PHE A 1 108 ? -7.442 4.538 -42.531 1.00 42.34 108 PHE A O 1
ATOM 875 N N . ALA A 1 109 ? -8.379 3.193 -44.054 1.00 44.66 109 ALA A N 1
ATOM 876 C CA . ALA A 1 109 ? -7.356 3.444 -45.071 1.00 44.66 109 ALA A CA 1
ATOM 877 C C . ALA A 1 109 ? -7.353 4.909 -45.554 1.00 44.66 109 ALA A C 1
ATOM 879 O O . ALA A 1 109 ? -6.292 5.458 -45.847 1.00 44.66 109 ALA A O 1
ATOM 880 N N . GLN A 1 110 ? -8.522 5.548 -45.611 1.00 52.88 110 GLN A N 1
ATOM 881 C CA . GLN A 1 110 ? -8.686 6.942 -46.024 1.00 52.88 110 GLN A CA 1
ATOM 882 C C . GLN A 1 110 ? -8.222 7.925 -44.936 1.00 52.88 110 GLN A C 1
ATOM 884 O O . GLN A 1 110 ? -7.505 8.872 -45.241 1.00 52.88 110 GLN A O 1
ATOM 889 N N . GLU A 1 111 ? -8.518 7.644 -43.665 1.00 51.03 111 GLU A N 1
ATOM 890 C CA . GLU A 1 111 ? -7.997 8.394 -42.513 1.00 51.03 111 GLU A CA 1
ATOM 891 C C . GLU A 1 111 ? -6.471 8.292 -42.389 1.00 51.03 111 GLU A C 1
ATOM 893 O O . GLU A 1 111 ? -5.822 9.243 -41.961 1.00 51.03 111 GLU A O 1
ATOM 898 N N . ILE A 1 112 ? -5.880 7.152 -42.766 1.00 46.81 112 ILE A N 1
ATOM 899 C CA . ILE A 1 112 ? -4.421 6.978 -42.825 1.00 46.81 112 ILE A CA 1
ATOM 900 C C . ILE A 1 112 ? -3.814 7.842 -43.935 1.00 46.81 112 ILE A C 1
ATOM 902 O O . ILE A 1 112 ? -2.797 8.491 -43.704 1.00 46.81 112 ILE A O 1
ATOM 906 N N . LEU A 1 113 ? -4.443 7.889 -45.112 1.00 51.31 113 LEU A N 1
ATOM 907 C CA . LEU A 1 113 ? -3.995 8.734 -46.223 1.00 51.31 113 LEU A CA 1
ATOM 908 C C . LEU A 1 113 ? -4.073 10.228 -45.878 1.00 51.31 113 LEU A C 1
ATOM 910 O O . LEU A 1 113 ? -3.117 10.955 -46.123 1.00 51.31 113 LEU A O 1
ATOM 914 N N . GLU A 1 114 ? -5.144 10.672 -45.216 1.00 55.53 114 GLU A N 1
ATOM 915 C CA . GLU A 1 114 ? -5.264 12.058 -44.734 1.00 55.53 114 GLU A CA 1
ATOM 916 C C . GLU A 1 114 ? -4.254 12.406 -43.626 1.00 55.53 114 GLU A C 1
ATOM 918 O O . GLU A 1 114 ? -3.846 13.562 -43.495 1.00 55.53 114 GLU A O 1
ATOM 923 N N . LEU A 1 115 ? -3.845 11.426 -42.811 1.00 45.41 115 LEU A N 1
ATOM 924 C CA . LEU A 1 115 ? -2.810 11.611 -41.792 1.00 45.41 115 LEU A CA 1
ATOM 925 C C . LEU A 1 115 ? -1.415 11.731 -42.424 1.00 45.41 115 LEU A C 1
ATOM 927 O O . LEU A 1 115 ? -0.632 12.574 -41.995 1.00 45.41 115 LEU A O 1
ATOM 931 N N . ILE A 1 116 ? -1.130 10.924 -43.455 1.00 45.22 116 ILE A N 1
ATOM 932 C CA . ILE A 1 116 ? 0.101 11.005 -44.259 1.00 45.22 116 ILE A CA 1
ATOM 933 C C . ILE A 1 116 ? 0.226 12.399 -44.891 1.00 45.22 116 ILE A C 1
ATOM 935 O O . ILE A 1 116 ? 1.289 13.010 -44.796 1.00 45.22 116 ILE A O 1
ATOM 939 N N . ASP A 1 117 ? -0.865 12.928 -45.454 1.00 49.16 117 ASP A N 1
ATOM 940 C CA . ASP A 1 117 ? -0.881 14.259 -46.070 1.00 49.16 117 ASP A CA 1
ATOM 941 C C . ASP A 1 117 ? -0.710 15.393 -45.038 1.00 49.16 117 ASP A C 1
ATOM 943 O O . ASP A 1 117 ? -0.024 16.371 -45.312 1.00 49.16 117 ASP A O 1
ATOM 947 N N . LYS A 1 118 ? -1.270 15.266 -43.824 1.00 45.06 118 LYS A N 1
ATOM 948 C CA . LYS A 1 118 ? -1.130 16.280 -42.754 1.00 45.06 118 LYS A CA 1
ATOM 949 C C . LYS A 1 118 ? 0.247 16.311 -42.096 1.00 45.06 118 LYS A C 1
ATOM 951 O O . LYS A 1 118 ? 0.706 17.376 -41.697 1.00 45.06 118 LYS A O 1
ATOM 956 N N . VAL A 1 119 ? 0.881 15.154 -41.923 1.00 39.06 119 VAL A N 1
ATOM 957 C CA . VAL A 1 119 ? 2.196 15.041 -41.270 1.00 39.06 119 VAL A CA 1
ATOM 958 C C . VAL A 1 119 ? 3.324 15.519 -42.192 1.00 39.06 119 VAL A C 1
ATOM 960 O O . VAL A 1 119 ? 4.363 15.955 -41.703 1.00 39.06 119 VAL A O 1
ATOM 963 N N . ALA A 1 120 ? 3.108 15.511 -43.512 1.00 40.56 120 ALA A N 1
ATOM 964 C CA . ALA A 1 120 ? 4.021 16.111 -44.483 1.00 40.56 120 ALA A CA 1
ATOM 965 C C . ALA A 1 120 ? 4.154 17.646 -44.347 1.00 40.56 120 ALA A C 1
ATOM 967 O O . ALA A 1 120 ? 5.157 18.192 -44.798 1.00 40.56 120 ALA A O 1
ATOM 968 N N . ASP A 1 121 ? 3.199 18.320 -43.691 1.00 37.66 121 ASP A N 1
ATOM 969 C CA . ASP A 1 121 ? 3.170 19.783 -43.521 1.00 37.66 121 ASP A CA 1
ATOM 970 C C . ASP A 1 121 ? 3.699 20.278 -42.152 1.00 37.66 121 ASP A C 1
ATOM 972 O O . ASP A 1 121 ? 3.860 21.485 -41.958 1.00 37.66 121 ASP A O 1
ATOM 976 N N . ASP A 1 122 ? 3.974 19.391 -41.185 1.00 36.19 122 ASP A N 1
ATOM 977 C CA . ASP A 1 122 ? 4.343 19.772 -39.810 1.00 36.19 122 ASP A CA 1
ATOM 978 C C . ASP A 1 122 ? 5.787 19.356 -39.455 1.00 36.19 122 ASP A C 1
ATOM 980 O O . ASP A 1 122 ? 6.057 18.248 -38.986 1.00 36.19 122 ASP A O 1
ATOM 984 N N . GLU A 1 123 ? 6.738 20.280 -39.643 1.00 35.38 123 GLU A N 1
ATOM 985 C CA . GLU A 1 123 ? 8.171 20.109 -39.326 1.00 35.38 123 GLU A CA 1
ATOM 986 C C . GLU A 1 123 ? 8.463 19.859 -37.826 1.00 35.38 123 GLU A C 1
ATOM 988 O O . GLU A 1 123 ? 9.608 19.592 -37.446 1.00 35.38 123 GLU A O 1
ATOM 993 N N . SER A 1 124 ? 7.466 19.942 -36.935 1.00 34.25 124 SER A N 1
ATOM 994 C CA . SER A 1 124 ? 7.688 19.934 -35.482 1.00 34.25 124 SER A CA 1
ATOM 995 C C . SER A 1 124 ? 7.610 18.557 -34.797 1.00 34.25 124 SER A C 1
ATOM 997 O O . SER A 1 124 ? 8.080 18.419 -33.662 1.00 34.25 124 SER A O 1
ATOM 999 N N . ALA A 1 125 ? 7.099 17.519 -35.472 1.00 32.47 125 ALA A N 1
ATOM 1000 C CA . ALA A 1 125 ? 6.794 16.213 -34.863 1.00 32.47 125 ALA A CA 1
ATOM 1001 C C . ALA A 1 125 ? 8.025 15.335 -34.533 1.00 32.47 125 ALA A C 1
ATOM 1003 O O . ALA A 1 125 ? 7.929 14.389 -33.753 1.00 32.47 125 ALA A O 1
ATOM 1004 N N . ALA A 1 126 ? 9.215 15.664 -35.044 1.00 27.23 126 ALA A N 1
ATOM 1005 C CA . ALA A 1 126 ? 10.425 14.839 -34.911 1.00 27.23 126 ALA A CA 1
ATOM 1006 C C . ALA A 1 126 ? 11.105 14.867 -33.517 1.00 27.23 126 ALA A C 1
ATOM 1008 O O . ALA A 1 126 ? 12.250 14.433 -33.369 1.00 27.23 126 ALA A O 1
ATOM 1009 N N . LYS A 1 127 ? 10.445 15.375 -32.469 1.00 31.42 127 LYS A N 1
ATOM 1010 C CA . LYS A 1 127 ? 11.002 15.426 -31.107 1.00 31.42 127 LYS A CA 1
ATOM 1011 C C . LYS A 1 127 ? 10.054 14.826 -30.074 1.00 31.42 127 LYS A C 1
ATOM 1013 O O . LYS A 1 127 ? 9.241 15.551 -29.510 1.00 31.42 127 LYS A O 1
ATOM 1018 N N . LYS A 1 128 ? 10.305 13.550 -29.749 1.00 30.75 128 LYS A N 1
ATOM 1019 C CA . LYS A 1 128 ? 10.260 12.904 -28.413 1.00 30.75 128 LYS A CA 1
ATOM 1020 C C . LYS A 1 128 ? 9.590 11.529 -28.462 1.00 30.75 128 LYS A C 1
ATOM 1022 O O . LYS A 1 128 ? 8.413 11.423 -28.162 1.00 30.75 128 LYS A O 1
ATOM 1027 N N . VAL A 1 129 ? 10.399 10.488 -28.645 1.00 26.42 129 VAL A N 1
ATOM 1028 C CA . VAL A 1 129 ? 10.274 9.238 -27.880 1.00 26.42 129 VAL A CA 1
ATOM 1029 C C . VAL A 1 129 ? 11.698 8.729 -27.652 1.00 26.42 129 VAL A C 1
ATOM 1031 O O . VAL A 1 129 ? 12.258 7.997 -28.458 1.00 26.42 129 VAL A O 1
ATOM 1034 N N . GLN A 1 130 ? 12.347 9.200 -26.587 1.00 27.98 130 GLN A N 1
ATOM 1035 C CA . GLN A 1 130 ? 13.411 8.409 -25.972 1.00 27.98 130 GLN A CA 1
ATOM 1036 C C . GLN A 1 130 ? 12.699 7.460 -25.016 1.00 27.98 130 GLN A C 1
ATOM 1038 O O . GLN A 1 130 ? 11.975 7.920 -24.129 1.00 27.98 130 GLN A O 1
ATOM 1043 N N . SER A 1 131 ? 12.852 6.153 -25.226 1.00 29.78 131 SER A N 1
ATOM 1044 C CA . SER A 1 131 ? 12.357 5.141 -24.299 1.00 29.78 131 SER A CA 1
ATOM 1045 C C . SER A 1 131 ? 12.922 5.447 -22.911 1.00 29.78 131 SER A C 1
ATOM 1047 O O . SER A 1 131 ? 14.129 5.326 -22.697 1.00 29.78 131 SER A O 1
ATOM 1049 N N . LYS A 1 132 ? 12.063 5.843 -21.965 1.00 35.06 132 LYS A N 1
ATOM 1050 C CA . LYS A 1 132 ? 12.455 6.168 -20.580 1.00 35.06 132 LYS A CA 1
ATOM 1051 C C . LYS A 1 132 ? 13.145 5.007 -19.844 1.00 35.06 132 LYS A C 1
ATOM 1053 O O . LYS A 1 132 ? 13.726 5.222 -18.795 1.00 35.06 132 LYS A O 1
ATOM 1058 N N . PHE A 1 133 ? 13.112 3.798 -20.404 1.00 34.25 133 PHE A N 1
ATOM 1059 C CA . PHE A 1 133 ? 13.525 2.563 -19.742 1.00 34.25 133 PHE A CA 1
ATOM 1060 C C . PHE A 1 133 ? 14.909 2.030 -20.137 1.00 34.25 133 PHE A C 1
ATOM 1062 O O . PHE A 1 133 ? 15.370 1.071 -19.522 1.00 34.25 133 PHE A O 1
ATOM 1069 N N . LEU A 1 134 ? 15.581 2.606 -21.142 1.00 44.25 134 LEU A N 1
ATOM 1070 C CA . LEU A 1 134 ? 16.884 2.111 -21.596 1.00 44.25 134 LEU A CA 1
ATOM 1071 C C . LEU A 1 134 ? 17.961 3.193 -21.560 1.00 44.25 134 LEU A C 1
ATOM 1073 O O . LEU A 1 134 ? 17.828 4.258 -22.160 1.00 44.25 134 LEU A O 1
ATOM 1077 N N . ILE A 1 135 ? 19.092 2.847 -20.949 1.00 47.06 135 ILE A N 1
ATOM 1078 C CA . ILE A 1 135 ? 20.372 3.468 -21.269 1.00 47.06 135 ILE A CA 1
ATOM 1079 C C . ILE A 1 135 ? 20.762 2.940 -22.655 1.00 47.06 135 ILE A C 1
ATOM 1081 O O . ILE A 1 135 ? 21.098 1.767 -22.798 1.00 47.06 135 ILE A O 1
ATOM 1085 N N . VAL A 1 136 ? 20.684 3.779 -23.688 1.00 43.31 136 VAL A N 1
ATOM 1086 C CA . VAL A 1 136 ? 21.101 3.409 -25.049 1.00 43.31 136 VAL A CA 1
ATOM 1087 C C . VAL A 1 136 ? 22.492 3.999 -25.305 1.00 43.31 136 VAL A C 1
ATOM 1089 O O . VAL A 1 136 ? 22.611 5.222 -25.398 1.00 43.31 136 VAL A O 1
ATOM 1092 N N . PRO A 1 137 ? 23.559 3.182 -25.404 1.00 43.53 137 PRO A N 1
ATOM 1093 C CA . PRO A 1 137 ? 24.885 3.674 -25.774 1.00 43.53 137 PRO A CA 1
ATOM 1094 C C . PRO A 1 137 ? 24.894 4.206 -27.213 1.00 43.53 137 PRO A C 1
ATOM 1096 O O . PRO A 1 137 ? 24.130 3.735 -28.058 1.00 43.53 137 PRO A O 1
ATOM 1099 N N . GLU A 1 138 ? 25.798 5.139 -27.524 1.00 38.91 138 GLU A N 1
ATOM 1100 C CA . GLU A 1 138 ? 26.068 5.516 -28.916 1.00 38.91 138 GLU A CA 1
ATOM 1101 C C . GLU A 1 138 ? 26.537 4.288 -29.713 1.00 38.91 138 GLU A C 1
ATOM 1103 O O . GLU A 1 138 ? 27.500 3.609 -29.350 1.00 38.91 138 GLU A O 1
ATOM 1108 N N . ILE A 1 139 ? 25.826 3.982 -30.801 1.00 50.25 139 ILE A N 1
ATOM 1109 C CA . ILE A 1 139 ? 26.040 2.768 -31.592 1.00 50.25 139 ILE A CA 1
ATOM 1110 C C . ILE A 1 139 ? 27.084 3.054 -32.674 1.00 50.25 139 ILE A C 1
ATOM 1112 O O . ILE A 1 139 ? 26.825 3.810 -33.610 1.00 50.25 139 ILE A O 1
ATOM 1116 N N . SER A 1 140 ? 28.248 2.413 -32.574 1.00 44.12 140 SER A N 1
ATOM 1117 C CA . SER A 1 140 ? 29.251 2.388 -33.642 1.00 44.12 140 SER A CA 1
ATOM 1118 C C . SER A 1 140 ? 29.155 1.064 -34.400 1.00 44.12 140 SER A C 1
ATOM 1120 O O . SER A 1 140 ? 29.325 -0.001 -33.809 1.00 44.12 140 SER A O 1
ATOM 1122 N N . PHE A 1 141 ? 28.854 1.116 -35.700 1.00 48.16 141 PHE A N 1
ATOM 1123 C CA . PHE A 1 141 ? 28.766 -0.072 -36.554 1.00 48.16 141 PHE A CA 1
ATOM 1124 C C . PHE A 1 141 ? 30.141 -0.393 -37.182 1.00 48.16 141 PHE A C 1
ATOM 1126 O O . PHE A 1 141 ? 30.761 0.506 -37.760 1.00 48.16 141 PHE A O 1
ATOM 1133 N N . PRO A 1 142 ? 30.641 -1.643 -37.106 1.00 45.34 142 PRO A N 1
ATOM 1134 C CA . PRO A 1 142 ? 31.875 -2.046 -37.780 1.00 45.34 142 PRO A CA 1
ATOM 1135 C C . PRO A 1 142 ? 31.685 -2.234 -39.299 1.00 45.34 142 PRO A C 1
ATOM 1137 O O . PRO A 1 142 ? 30.650 -2.705 -39.766 1.00 45.34 142 PRO A O 1
ATOM 1140 N N . LYS A 1 143 ? 32.726 -1.901 -40.081 1.00 47.06 143 LYS A N 1
ATOM 1141 C CA . LYS A 1 143 ? 32.716 -1.960 -41.555 1.00 47.06 143 LYS A CA 1
ATOM 1142 C C . LYS A 1 143 ? 33.079 -3.348 -42.095 1.00 47.06 143 LYS A C 1
ATOM 1144 O O . LYS A 1 143 ? 34.263 -3.660 -42.195 1.00 47.06 143 LYS A O 1
ATOM 1149 N N . LEU A 1 144 ? 32.055 -4.117 -42.478 1.00 39.41 144 LEU A N 1
ATOM 1150 C CA . LEU A 1 144 ? 31.889 -4.997 -43.663 1.00 39.41 144 LEU A CA 1
ATOM 1151 C C . LEU A 1 144 ? 30.807 -6.065 -43.340 1.00 39.41 144 LEU A C 1
ATOM 1153 O O . LEU A 1 144 ? 30.918 -6.744 -42.328 1.00 39.41 144 LEU A O 1
ATOM 1157 N N . ASN A 1 145 ? 29.803 -6.234 -44.225 1.00 51.62 145 ASN A N 1
ATOM 1158 C CA . ASN A 1 145 ? 28.521 -6.988 -44.084 1.00 51.62 145 ASN A CA 1
ATOM 1159 C C . ASN A 1 145 ? 27.339 -6.238 -43.416 1.00 51.62 145 ASN A C 1
ATOM 1161 O O . ASN A 1 145 ? 26.471 -6.834 -42.781 1.00 51.62 145 ASN A O 1
ATOM 1165 N N . GLU A 1 146 ? 27.272 -4.921 -43.618 1.00 61.44 146 GLU A N 1
ATOM 1166 C CA . GLU A 1 146 ? 26.378 -3.994 -42.908 1.00 61.44 146 GLU A CA 1
ATOM 1167 C C . GLU A 1 146 ? 24.871 -4.132 -43.198 1.00 61.44 146 GLU A C 1
ATOM 1169 O O . GLU A 1 146 ? 24.077 -3.968 -42.280 1.00 61.44 146 GLU A O 1
ATOM 1174 N N . GLU A 1 147 ? 24.417 -4.430 -44.419 1.00 61.53 147 GLU A N 1
ATOM 1175 C CA . GLU A 1 147 ? 22.991 -4.223 -44.740 1.00 61.53 147 GLU A CA 1
ATOM 1176 C C . GLU A 1 147 ? 22.047 -5.203 -44.022 1.00 61.53 147 GLU A C 1
ATOM 1178 O O . GLU A 1 147 ? 21.056 -4.785 -43.423 1.00 61.53 147 GLU A O 1
ATOM 1183 N N . GLN A 1 148 ? 22.360 -6.502 -44.035 1.00 62.66 148 GLN A N 1
ATOM 1184 C CA . GLN A 1 148 ? 21.537 -7.514 -43.360 1.00 62.66 148 GLN A CA 1
ATOM 1185 C C . GLN A 1 148 ? 21.588 -7.356 -41.837 1.00 62.66 148 GLN A C 1
ATOM 1187 O O . GLN A 1 148 ? 20.551 -7.457 -41.185 1.00 62.66 148 GLN A O 1
ATOM 1192 N N . LEU A 1 149 ? 22.766 -7.044 -41.286 1.00 71.62 149 LEU A N 1
ATOM 1193 C CA . LEU A 1 149 ? 22.960 -6.805 -39.857 1.00 71.62 149 LEU A CA 1
ATOM 1194 C C . LEU A 1 149 ? 22.197 -5.559 -39.394 1.00 71.62 149 LEU A C 1
ATOM 1196 O O . LEU A 1 149 ? 21.410 -5.640 -38.454 1.00 71.62 149 LEU A O 1
ATOM 1200 N N . ILE A 1 150 ? 22.365 -4.422 -40.081 1.00 69.00 150 ILE A N 1
ATOM 1201 C CA . ILE A 1 150 ? 21.664 -3.167 -39.768 1.00 69.00 150 ILE A CA 1
ATOM 1202 C C . ILE A 1 150 ? 20.154 -3.351 -39.924 1.00 69.00 150 ILE A C 1
ATOM 1204 O O . ILE A 1 150 ? 19.390 -2.868 -39.088 1.00 69.00 150 ILE A O 1
ATOM 1208 N N . ARG A 1 151 ? 19.701 -4.060 -40.966 1.00 68.69 151 ARG A N 1
ATOM 1209 C CA . ARG A 1 151 ? 18.275 -4.329 -41.183 1.00 68.69 151 ARG A CA 1
ATOM 1210 C C . ARG A 1 151 ? 17.685 -5.195 -40.074 1.00 68.69 151 ARG A C 1
ATOM 1212 O O . ARG A 1 151 ? 16.632 -4.832 -39.556 1.00 68.69 151 ARG A O 1
ATOM 1219 N N . ALA A 1 152 ? 18.341 -6.296 -39.707 1.00 70.44 152 ALA A N 1
ATOM 1220 C CA . ALA A 1 152 ? 17.897 -7.161 -38.615 1.00 70.44 152 ALA A CA 1
ATOM 1221 C C . ALA A 1 152 ? 17.882 -6.398 -37.285 1.00 70.44 152 ALA A C 1
ATOM 1223 O O . ALA A 1 152 ? 16.884 -6.412 -36.577 1.00 70.44 152 ALA A O 1
ATOM 1224 N N . PHE A 1 153 ? 18.931 -5.626 -36.990 1.00 79.25 153 PHE A N 1
ATOM 1225 C CA . PHE A 1 153 ? 19.001 -4.826 -35.769 1.00 79.25 153 PHE A CA 1
ATOM 1226 C C . PHE A 1 153 ? 17.892 -3.766 -35.698 1.00 79.25 153 PHE A C 1
ATOM 1228 O O . PHE A 1 153 ? 17.223 -3.642 -34.676 1.00 79.25 153 PHE A O 1
ATOM 1235 N N . ARG A 1 154 ? 17.631 -3.042 -36.794 1.00 72.75 154 ARG A N 1
ATOM 1236 C CA . ARG A 1 154 ? 16.537 -2.056 -36.862 1.00 72.75 154 ARG A CA 1
ATOM 1237 C C . ARG A 1 154 ? 15.159 -2.694 -36.723 1.00 72.75 154 ARG A C 1
ATOM 1239 O O . ARG A 1 154 ? 14.313 -2.132 -36.038 1.00 72.75 154 ARG A O 1
ATOM 1246 N N . ARG A 1 155 ? 14.929 -3.853 -37.349 1.00 70.81 155 ARG A N 1
ATOM 1247 C CA . ARG A 1 155 ? 13.676 -4.608 -37.183 1.00 70.81 155 ARG A CA 1
ATOM 1248 C C . ARG A 1 155 ? 13.512 -5.092 -35.748 1.00 70.81 155 ARG A C 1
ATOM 1250 O O . ARG A 1 155 ? 12.437 -4.921 -35.191 1.00 70.81 155 ARG A O 1
ATOM 1257 N N . GLY A 1 156 ? 14.582 -5.617 -35.152 1.00 79.62 156 GLY A N 1
ATOM 1258 C CA . GLY A 1 156 ? 14.621 -6.007 -33.747 1.00 79.62 156 GLY A CA 1
ATOM 1259 C C . GLY A 1 156 ? 14.241 -4.853 -32.822 1.00 79.62 156 GLY A C 1
ATOM 1260 O O . GLY A 1 156 ? 13.361 -5.031 -31.989 1.00 79.62 156 GLY A O 1
ATOM 1261 N N . MET A 1 157 ? 14.824 -3.662 -33.014 1.00 79.62 157 MET A N 1
ATOM 1262 C CA . MET A 1 157 ? 14.455 -2.464 -32.243 1.00 79.62 157 MET A CA 1
ATOM 1263 C C . MET A 1 157 ? 12.988 -2.083 -32.448 1.00 79.62 157 MET A C 1
ATOM 1265 O O . MET A 1 157 ? 12.283 -1.885 -31.470 1.00 79.62 157 MET A O 1
ATOM 1269 N N . GLY A 1 158 ? 12.499 -2.069 -33.693 1.00 60.50 158 GLY A N 1
ATOM 1270 C CA . GLY A 1 158 ? 11.093 -1.764 -33.970 1.00 60.50 158 GLY A CA 1
ATOM 1271 C C . GLY A 1 158 ? 10.126 -2.734 -33.284 1.00 60.50 158 GLY A C 1
ATOM 1272 O O . GLY A 1 158 ? 9.155 -2.303 -32.673 1.00 60.50 158 GLY A O 1
ATOM 1273 N N . PHE A 1 159 ? 10.406 -4.040 -33.318 1.00 71.06 159 PHE A N 1
ATOM 1274 C CA . PHE A 1 159 ? 9.616 -5.024 -32.572 1.00 71.06 159 PHE A CA 1
ATOM 1275 C C . PHE A 1 159 ? 9.741 -4.841 -31.057 1.00 71.06 159 PHE A C 1
ATOM 1277 O O . PHE A 1 159 ? 8.760 -5.008 -30.339 1.00 71.06 159 PHE A O 1
ATOM 1284 N N . PHE A 1 160 ? 10.927 -4.487 -30.565 1.00 75.00 160 PHE A N 1
ATOM 1285 C CA . PHE A 1 160 ? 11.170 -4.266 -29.145 1.00 75.00 160 PHE A CA 1
ATOM 1286 C C . PHE A 1 160 ? 10.390 -3.057 -28.612 1.00 75.00 160 PHE A C 1
ATOM 1288 O O . PHE A 1 160 ? 9.742 -3.168 -27.573 1.00 75.00 160 PHE A O 1
ATOM 1295 N N . ASP A 1 161 ? 10.388 -1.945 -29.349 1.00 69.19 161 ASP A N 1
ATOM 1296 C CA . ASP A 1 161 ? 9.625 -0.735 -29.020 1.00 69.19 161 ASP A CA 1
ATOM 1297 C C . ASP A 1 161 ? 8.107 -0.999 -29.024 1.00 69.19 161 ASP A C 1
ATOM 1299 O O . ASP A 1 161 ? 7.363 -0.396 -28.254 1.00 69.19 161 ASP A O 1
ATOM 1303 N N . LEU A 1 162 ? 7.656 -1.959 -29.840 1.00 73.94 162 LEU A N 1
ATOM 1304 C CA . LEU A 1 162 ? 6.279 -2.464 -29.880 1.00 73.94 162 LEU A CA 1
ATOM 1305 C C . LEU A 1 162 ? 5.974 -3.537 -28.817 1.00 73.94 162 LEU A C 1
ATOM 1307 O O . LEU A 1 162 ? 4.883 -4.104 -28.827 1.00 73.94 162 LEU A O 1
ATOM 1311 N N . LEU A 1 163 ? 6.926 -3.863 -27.935 1.00 78.06 163 LEU A N 1
ATOM 1312 C CA . LEU A 1 163 ? 6.837 -4.946 -26.942 1.00 78.06 163 LEU A CA 1
ATOM 1313 C C . LEU A 1 163 ? 6.600 -6.346 -27.550 1.00 78.06 163 LEU A C 1
ATOM 1315 O O . LEU A 1 163 ? 6.259 -7.300 -26.846 1.00 78.06 163 LEU A O 1
ATOM 1319 N N . MET A 1 164 ? 6.842 -6.509 -28.854 1.00 78.25 164 MET A N 1
ATOM 1320 C CA . MET A 1 164 ? 6.806 -7.781 -29.579 1.00 78.25 164 MET A CA 1
ATOM 1321 C C . MET A 1 164 ? 8.096 -8.564 -29.308 1.00 78.25 164 MET A C 1
ATOM 1323 O O . MET A 1 164 ? 8.962 -8.741 -30.169 1.00 78.25 164 MET A O 1
ATOM 1327 N N . PHE A 1 165 ? 8.267 -8.997 -28.056 1.00 83.56 165 PHE A N 1
ATOM 1328 C CA . PHE A 1 165 ? 9.542 -9.528 -27.572 1.00 83.56 165 PHE A CA 1
ATOM 1329 C C . PHE A 1 165 ? 9.995 -10.793 -28.299 1.00 83.56 165 PHE A C 1
ATOM 1331 O O . PHE A 1 165 ? 11.193 -11.023 -28.413 1.00 83.56 165 PHE A O 1
ATOM 1338 N N . ARG A 1 166 ? 9.073 -11.621 -28.803 1.00 87.94 166 ARG A N 1
ATOM 1339 C CA . ARG A 1 166 ? 9.434 -12.841 -29.535 1.00 87.94 166 ARG A CA 1
ATOM 1340 C C . ARG A 1 166 ? 10.123 -12.500 -30.857 1.00 87.94 166 ARG A C 1
ATOM 1342 O O . ARG A 1 166 ? 11.214 -12.993 -31.114 1.00 87.94 166 ARG A O 1
ATOM 1349 N N . GLU A 1 167 ? 9.507 -11.638 -31.649 1.00 86.31 167 GLU A N 1
ATOM 1350 C CA . GLU A 1 167 ? 10.001 -11.186 -32.945 1.00 86.31 167 GLU A CA 1
ATOM 1351 C C . GLU A 1 167 ? 11.272 -10.348 -32.781 1.00 86.31 167 GLU A C 1
ATOM 1353 O O . GLU A 1 167 ? 12.223 -10.502 -33.546 1.00 86.31 167 GLU A O 1
ATOM 1358 N N . ALA A 1 168 ? 11.325 -9.512 -31.739 1.00 83.88 168 ALA A N 1
ATOM 1359 C CA . ALA A 1 168 ? 12.525 -8.768 -31.380 1.00 83.88 168 ALA A CA 1
ATOM 1360 C C . ALA A 1 168 ? 13.702 -9.711 -31.089 1.00 83.88 168 ALA A C 1
ATOM 1362 O O . ALA A 1 168 ? 14.780 -9.539 -31.658 1.00 83.88 168 ALA A O 1
ATOM 1363 N N . ILE A 1 169 ? 13.490 -10.735 -30.249 1.00 94.12 169 ILE A N 1
ATOM 1364 C CA . ILE A 1 169 ? 14.501 -11.756 -29.946 1.00 94.12 169 ILE A CA 1
ATOM 1365 C C . ILE A 1 169 ? 14.958 -12.446 -31.232 1.00 94.12 169 ILE A C 1
ATOM 1367 O O . ILE A 1 169 ? 16.160 -12.505 -31.478 1.00 94.12 169 ILE A O 1
ATOM 1371 N N . ASP A 1 170 ? 14.027 -12.908 -32.071 1.00 90.31 170 ASP A N 1
ATOM 1372 C CA . ASP A 1 170 ? 14.359 -13.618 -33.308 1.00 90.31 170 ASP A CA 1
ATOM 1373 C C . ASP A 1 170 ? 15.272 -12.779 -34.215 1.00 90.31 170 ASP A C 1
ATOM 1375 O O . ASP A 1 170 ? 16.249 -13.311 -34.747 1.00 90.31 170 ASP A O 1
ATOM 1379 N N . GLU A 1 171 ? 14.997 -11.475 -34.366 1.00 87.38 171 GLU A N 1
ATOM 1380 C CA . GLU A 1 171 ? 15.816 -10.544 -35.153 1.00 87.38 171 GLU A CA 1
ATOM 1381 C C . GLU A 1 171 ? 17.178 -10.258 -34.497 1.00 87.38 171 GLU A C 1
ATOM 1383 O O . GLU A 1 171 ? 18.209 -10.325 -35.174 1.00 87.38 171 GLU A O 1
ATOM 1388 N N . PHE A 1 172 ? 17.231 -10.004 -33.184 1.00 93.62 172 PHE A N 1
ATOM 1389 C CA . PHE A 1 172 ? 18.500 -9.765 -32.487 1.00 93.62 172 PHE A CA 1
ATOM 1390 C C . PHE A 1 172 ? 19.385 -11.015 -32.415 1.00 93.62 172 PHE A C 1
ATOM 1392 O O . PHE A 1 172 ? 20.612 -10.903 -32.440 1.00 93.62 172 PHE A O 1
ATOM 1399 N N . GLU A 1 173 ? 18.810 -12.217 -32.405 1.00 94.38 173 GLU A N 1
ATOM 1400 C CA . GLU A 1 173 ? 19.586 -13.443 -32.559 1.00 94.38 173 GLU A CA 1
ATOM 1401 C C . GLU A 1 173 ? 20.222 -13.543 -33.949 1.00 94.38 173 GLU A C 1
ATOM 1403 O O . GLU A 1 173 ? 21.331 -14.064 -34.063 1.00 94.38 173 GLU A O 1
ATOM 1408 N N . GLN A 1 174 ? 19.571 -13.034 -35.008 1.00 89.00 174 GLN A N 1
ATOM 1409 C CA . GLN A 1 174 ? 20.219 -12.941 -36.325 1.00 89.00 174 GLN A CA 1
ATOM 1410 C C . GLN A 1 174 ? 21.414 -11.995 -36.262 1.00 89.00 174 GLN A C 1
ATOM 1412 O O . GLN A 1 174 ? 22.473 -12.339 -36.779 1.00 89.00 174 GLN A O 1
ATOM 1417 N N . VAL A 1 175 ? 21.271 -10.851 -35.584 1.00 89.94 175 VAL A N 1
ATOM 1418 C CA . VAL A 1 175 ? 22.369 -9.890 -35.393 1.00 89.94 175 VAL A CA 1
ATOM 1419 C C . VAL A 1 175 ? 23.550 -10.561 -34.698 1.00 89.94 175 VAL A C 1
ATOM 1421 O O . VAL A 1 175 ? 24.653 -10.526 -35.226 1.00 89.94 175 VAL A O 1
ATOM 1424 N N . VAL A 1 176 ? 23.313 -11.260 -33.584 1.00 91.50 176 VAL A N 1
ATOM 1425 C CA . VAL A 1 176 ? 24.375 -11.952 -32.831 1.00 91.50 176 VAL A CA 1
ATOM 1426 C C . VAL A 1 176 ? 24.960 -13.156 -33.588 1.00 91.50 176 VAL A C 1
ATOM 1428 O O . VAL A 1 176 ? 26.103 -13.541 -33.347 1.00 91.50 176 VAL A O 1
ATOM 1431 N N . ARG A 1 177 ? 24.210 -13.768 -34.518 1.00 89.25 177 ARG A N 1
ATOM 1432 C CA . ARG A 1 177 ? 24.743 -14.792 -35.438 1.00 89.25 177 ARG A CA 1
ATOM 1433 C C . ARG A 1 177 ? 25.661 -14.199 -36.508 1.00 89.25 177 ARG A C 1
ATOM 1435 O O . ARG A 1 177 ? 26.603 -14.874 -36.912 1.00 89.25 177 ARG A O 1
ATOM 1442 N N . LEU A 1 178 ? 25.361 -12.992 -36.990 1.00 86.50 178 LEU A N 1
ATOM 1443 C CA . LEU A 1 178 ? 26.162 -12.284 -37.994 1.00 86.50 178 LEU A CA 1
ATOM 1444 C C . LEU A 1 178 ? 27.412 -11.645 -37.378 1.00 86.50 178 LEU A C 1
ATOM 1446 O O . LEU A 1 178 ? 28.474 -11.675 -37.994 1.00 86.50 178 LEU A O 1
ATOM 1450 N N . ASP A 1 179 ? 27.281 -11.109 -36.167 1.00 85.38 179 ASP A N 1
ATOM 1451 C CA . ASP A 1 179 ? 28.358 -10.525 -35.375 1.00 85.38 179 ASP A CA 1
ATOM 1452 C C . ASP A 1 179 ? 28.195 -10.931 -33.904 1.00 85.38 179 ASP A C 1
ATOM 1454 O O . ASP A 1 179 ? 27.358 -10.401 -33.167 1.00 85.38 179 ASP A O 1
ATOM 1458 N N . SER A 1 180 ? 29.011 -11.892 -33.464 1.00 86.38 180 SER A N 1
ATOM 1459 C CA . SER A 1 180 ? 28.963 -12.395 -32.092 1.00 86.38 180 SER A CA 1
ATOM 1460 C C . SER A 1 180 ? 29.398 -11.363 -31.056 1.00 86.38 180 SER A C 1
ATOM 1462 O O . SER A 1 180 ? 29.035 -11.511 -29.885 1.00 86.38 180 SER A O 1
ATOM 1464 N N . ASP A 1 181 ? 30.132 -10.330 -31.455 1.00 84.62 181 ASP A N 1
ATOM 1465 C CA . ASP A 1 181 ? 30.697 -9.336 -30.545 1.00 84.62 181 ASP A CA 1
ATOM 1466 C C . ASP A 1 181 ? 29.823 -8.074 -30.477 1.00 84.62 181 ASP A C 1
ATOM 1468 O O . ASP A 1 181 ? 30.127 -7.140 -29.736 1.00 84.62 181 ASP A O 1
ATOM 1472 N N . PHE A 1 182 ? 28.675 -8.066 -31.168 1.00 86.06 182 PHE A N 1
ATOM 1473 C CA . PHE A 1 182 ? 27.704 -6.975 -31.134 1.00 86.06 182 PHE A CA 1
ATOM 1474 C C . PHE A 1 182 ? 26.979 -6.907 -29.772 1.00 86.06 182 PHE A C 1
ATOM 1476 O O . PHE A 1 182 ? 25.862 -7.405 -29.586 1.00 86.06 182 PHE A O 1
ATOM 1483 N N . VAL A 1 183 ? 27.631 -6.280 -28.787 1.00 86.69 183 VAL A N 1
ATOM 1484 C CA . VAL A 1 183 ? 27.188 -6.218 -27.381 1.00 86.69 183 VAL A CA 1
ATOM 1485 C C . VAL A 1 183 ? 25.781 -5.635 -27.240 1.00 86.69 183 VAL A C 1
ATOM 1487 O O . VAL A 1 183 ? 24.967 -6.174 -26.495 1.00 86.69 183 VAL A O 1
ATOM 1490 N N . ILE A 1 184 ? 25.447 -4.591 -28.003 1.00 85.38 184 ILE A N 1
ATOM 1491 C CA . ILE A 1 184 ? 24.145 -3.914 -27.903 1.00 85.38 184 ILE A CA 1
ATOM 1492 C C . ILE A 1 184 ? 22.979 -4.863 -28.226 1.00 85.38 184 ILE A C 1
ATOM 1494 O O . ILE A 1 184 ? 21.981 -4.880 -27.513 1.00 85.38 184 ILE A O 1
ATOM 1498 N N . ALA A 1 185 ? 23.112 -5.725 -29.237 1.00 89.25 185 ALA A N 1
ATOM 1499 C CA . ALA A 1 185 ? 22.088 -6.722 -29.564 1.00 89.25 185 ALA A CA 1
ATOM 1500 C C . ALA A 1 185 ? 21.967 -7.789 -28.470 1.00 89.25 185 ALA A C 1
ATOM 1502 O O . ALA A 1 185 ? 20.870 -8.275 -28.214 1.00 89.25 185 ALA A O 1
ATOM 1503 N N . ARG A 1 186 ? 23.062 -8.124 -27.769 1.00 92.00 186 ARG A N 1
ATOM 1504 C CA . ARG A 1 186 ? 23.005 -9.009 -26.593 1.00 92.00 186 ARG A CA 1
ATOM 1505 C C . ARG A 1 186 ? 22.249 -8.366 -25.431 1.00 92.00 186 ARG A C 1
ATOM 1507 O O . ARG A 1 186 ? 21.502 -9.074 -24.761 1.00 92.00 186 ARG A O 1
ATOM 1514 N N . LEU A 1 187 ? 22.397 -7.057 -25.216 1.00 90.12 187 LEU A N 1
ATOM 1515 C CA . LEU A 1 187 ? 21.612 -6.323 -24.215 1.00 90.12 187 LEU A CA 1
ATOM 1516 C C . LEU A 1 187 ? 20.121 -6.328 -24.571 1.00 90.12 187 LEU A C 1
ATOM 1518 O O . LEU A 1 187 ? 19.298 -6.669 -23.725 1.00 90.12 187 LEU A O 1
ATOM 1522 N N . TYR A 1 188 ? 19.771 -6.060 -25.832 1.00 90.06 188 TYR A N 1
ATOM 1523 C CA . TYR A 1 188 ? 18.381 -6.155 -26.285 1.00 90.06 188 TYR A CA 1
ATOM 1524 C C . TYR A 1 188 ? 17.816 -7.581 -26.207 1.00 90.06 188 TYR A C 1
ATOM 1526 O O . TYR A 1 188 ? 16.663 -7.749 -25.816 1.00 90.06 188 TYR A O 1
ATOM 1534 N N . LEU A 1 189 ? 18.612 -8.619 -26.499 1.00 94.31 189 LEU A N 1
ATOM 1535 C CA . LEU A 1 189 ? 18.212 -10.011 -26.258 1.00 94.31 189 LEU A CA 1
ATOM 1536 C C . LEU A 1 189 ? 17.919 -10.248 -24.781 1.00 94.31 189 LEU A C 1
ATOM 1538 O O . LEU A 1 189 ? 16.887 -10.822 -24.454 1.00 94.31 189 LEU A O 1
ATOM 1542 N N . ALA A 1 190 ? 18.801 -9.796 -23.887 1.00 94.31 190 ALA A N 1
ATOM 1543 C CA . ALA A 1 190 ? 18.593 -9.952 -22.456 1.00 94.31 190 ALA A CA 1
ATOM 1544 C C . ALA A 1 190 ? 17.304 -9.271 -21.981 1.00 94.31 190 ALA A C 1
ATOM 1546 O O . ALA A 1 190 ? 16.529 -9.882 -21.247 1.00 94.31 190 ALA A O 1
ATOM 1547 N N . LEU A 1 191 ? 17.045 -8.048 -22.443 1.00 88.31 191 LEU A N 1
ATOM 1548 C CA . LEU A 1 191 ? 15.819 -7.316 -22.136 1.00 88.31 191 LEU A CA 1
ATOM 1549 C C . LEU A 1 191 ? 14.574 -7.975 -22.748 1.00 88.31 191 LEU A C 1
ATOM 1551 O O . LEU A 1 191 ? 13.539 -8.045 -22.093 1.00 88.31 191 LEU A O 1
ATOM 1555 N N . GLY A 1 192 ? 14.668 -8.509 -23.968 1.00 88.12 192 GLY A N 1
ATOM 1556 C CA . GLY A 1 192 ? 13.568 -9.230 -24.610 1.00 88.12 192 GLY A CA 1
ATOM 1557 C C . GLY A 1 192 ? 13.223 -10.514 -23.855 1.00 88.12 192 GLY A C 1
ATOM 1558 O O . GLY A 1 192 ? 12.057 -10.781 -23.565 1.00 88.12 192 GLY A O 1
ATOM 1559 N N . TYR A 1 193 ? 14.241 -11.286 -23.465 1.00 93.00 193 TYR A N 1
ATOM 1560 C CA . TYR A 1 193 ? 14.069 -12.474 -22.630 1.00 93.00 193 TYR A CA 1
ATOM 1561 C C . TYR A 1 193 ? 13.521 -12.117 -21.238 1.00 93.00 193 TYR A C 1
ATOM 1563 O O . TYR A 1 193 ? 12.635 -12.816 -20.749 1.00 93.00 193 TYR A O 1
ATOM 1571 N N . LEU A 1 194 ? 13.950 -10.998 -20.638 1.00 87.88 194 LEU A N 1
ATOM 1572 C CA . LEU A 1 194 ? 13.368 -10.461 -19.402 1.00 87.88 194 LEU A CA 1
ATOM 1573 C C . LEU A 1 194 ? 11.877 -10.125 -19.571 1.00 87.88 194 LEU A C 1
ATOM 1575 O O . LEU A 1 194 ? 11.077 -10.523 -18.725 1.00 87.88 194 LEU A O 1
ATOM 1579 N N . GLY A 1 195 ? 11.487 -9.463 -20.666 1.00 83.56 195 GLY A N 1
ATOM 1580 C CA . GLY A 1 195 ? 10.084 -9.176 -20.992 1.00 83.56 195 GLY A CA 1
ATOM 1581 C C . GLY A 1 195 ? 9.230 -10.443 -21.124 1.00 83.56 195 GLY A C 1
ATOM 1582 O O . GLY A 1 195 ? 8.071 -10.463 -20.717 1.00 83.56 195 GLY A O 1
ATOM 1583 N N . LYS A 1 196 ? 9.830 -11.543 -21.595 1.00 90.00 196 LYS A N 1
ATOM 1584 C CA . LYS A 1 196 ? 9.221 -12.885 -21.629 1.00 90.00 196 LYS A CA 1
ATOM 1585 C C . LYS A 1 196 ? 9.332 -13.678 -20.320 1.00 90.00 196 LYS A C 1
ATOM 1587 O O . LYS A 1 196 ? 8.887 -14.823 -20.284 1.00 90.00 196 LYS A O 1
ATOM 1592 N N . GLN A 1 197 ? 9.928 -13.104 -19.274 1.00 90.38 197 GLN A N 1
ATOM 1593 C CA . GLN A 1 197 ? 10.226 -13.757 -17.991 1.00 90.38 197 GLN A CA 1
ATOM 1594 C C . GLN A 1 197 ? 11.153 -14.986 -18.104 1.00 90.38 197 GLN A C 1
ATOM 1596 O O . GLN A 1 197 ? 11.221 -15.819 -17.201 1.00 90.38 197 GLN A O 1
ATOM 1601 N N . ASP A 1 198 ? 11.915 -15.091 -19.193 1.00 93.31 198 ASP A N 1
ATOM 1602 C CA . ASP A 1 198 ? 12.952 -16.105 -19.381 1.00 93.31 198 ASP A CA 1
ATOM 1603 C C . ASP A 1 198 ? 14.276 -15.604 -18.786 1.00 93.31 198 ASP A C 1
ATOM 1605 O O . ASP A 1 198 ? 15.184 -15.112 -19.464 1.00 93.31 198 ASP A O 1
ATOM 1609 N N . TYR A 1 199 ? 14.361 -15.686 -17.459 1.00 93.50 199 TYR A N 1
ATOM 1610 C CA . TYR A 1 199 ? 15.488 -15.150 -16.697 1.00 93.50 199 TYR A CA 1
ATOM 1611 C C . TYR A 1 199 ? 16.809 -15.885 -16.961 1.00 93.50 199 TYR A C 1
ATOM 1613 O O . TYR A 1 199 ? 17.881 -15.296 -16.792 1.00 93.50 199 TYR A O 1
ATOM 1621 N N . GLU A 1 200 ? 16.753 -17.156 -17.371 1.00 94.75 200 GLU A N 1
ATOM 1622 C CA . GLU A 1 200 ? 17.940 -17.963 -17.659 1.00 94.75 200 GLU A CA 1
ATOM 1623 C C . GLU A 1 200 ? 18.632 -17.462 -18.928 1.00 94.75 200 GLU A C 1
ATOM 1625 O O . GLU A 1 200 ? 19.824 -17.131 -18.896 1.00 94.75 200 GLU A O 1
ATOM 1630 N N . ASN A 1 201 ? 17.881 -17.326 -20.028 1.00 94.75 201 ASN A N 1
ATOM 1631 C CA . ASN A 1 201 ? 18.432 -16.785 -21.265 1.00 94.75 201 ASN A CA 1
ATOM 1632 C C . ASN A 1 201 ? 18.830 -15.316 -21.101 1.00 94.75 201 ASN A C 1
ATOM 1634 O O . ASN A 1 201 ? 19.920 -14.943 -21.544 1.00 94.75 201 ASN A O 1
ATOM 1638 N N . ALA A 1 202 ? 18.030 -14.508 -20.394 1.00 94.81 202 ALA A N 1
ATOM 1639 C CA . ALA A 1 202 ? 18.395 -13.126 -20.091 1.00 94.81 202 ALA A CA 1
ATOM 1640 C C . ALA A 1 202 ? 19.762 -13.044 -19.389 1.00 94.81 202 ALA A C 1
ATOM 1642 O O . ALA A 1 202 ? 20.688 -12.400 -19.884 1.00 94.81 202 ALA A O 1
ATOM 1643 N N . THR A 1 203 ? 19.937 -13.802 -18.302 1.00 95.06 203 THR A N 1
ATOM 1644 C CA . THR A 1 203 ? 21.200 -13.887 -17.551 1.00 95.06 203 THR A CA 1
ATOM 1645 C C . THR A 1 203 ? 22.365 -14.355 -18.421 1.00 95.06 203 THR A C 1
ATOM 1647 O O . THR A 1 203 ? 23.471 -13.818 -18.320 1.00 95.06 203 THR A O 1
ATOM 1650 N N . ARG A 1 204 ? 22.146 -15.346 -19.295 1.00 94.81 204 ARG A N 1
ATOM 1651 C CA . ARG A 1 204 ? 23.176 -15.837 -20.220 1.00 94.81 204 ARG A CA 1
ATOM 1652 C C . ARG A 1 204 ? 23.667 -14.724 -21.144 1.00 94.81 204 ARG A C 1
ATOM 1654 O O . ARG A 1 204 ? 24.875 -14.554 -21.293 1.00 94.81 204 ARG A O 1
ATOM 1661 N N . HIS A 1 205 ? 22.753 -13.966 -21.750 1.00 93.69 205 HIS A N 1
ATOM 1662 C CA . HIS A 1 205 ? 23.113 -12.878 -22.659 1.00 93.69 205 HIS A CA 1
ATOM 1663 C C . HIS A 1 205 ? 23.802 -11.714 -21.936 1.00 93.69 205 HIS A C 1
ATOM 1665 O O . HIS A 1 205 ? 24.784 -11.198 -22.469 1.00 93.69 205 HIS A O 1
ATOM 1671 N N . LEU A 1 206 ? 23.389 -11.382 -20.708 1.00 93.31 206 LEU A N 1
ATOM 1672 C CA . LEU A 1 206 ? 24.069 -10.381 -19.875 1.00 93.31 206 LEU A CA 1
ATOM 1673 C C . LEU A 1 206 ? 25.505 -10.782 -19.527 1.00 93.31 206 LEU A C 1
ATOM 1675 O O . LEU A 1 206 ? 26.421 -9.980 -19.673 1.00 93.31 206 LEU A O 1
ATOM 1679 N N . ARG A 1 207 ? 25.732 -12.041 -19.129 1.00 93.25 207 ARG A N 1
ATOM 1680 C CA . ARG A 1 207 ? 27.088 -12.540 -18.840 1.00 93.25 207 ARG A CA 1
ATOM 1681 C C . ARG A 1 207 ? 27.996 -12.487 -20.061 1.00 93.25 207 ARG A C 1
ATOM 1683 O O . ARG A 1 207 ? 29.174 -12.204 -19.911 1.00 93.25 207 ARG A O 1
ATOM 1690 N N . LEU A 1 208 ? 27.458 -12.762 -21.250 1.00 91.12 208 LEU A N 1
ATOM 1691 C CA . LEU A 1 208 ? 28.213 -12.650 -22.499 1.00 91.12 208 LEU A CA 1
ATOM 1692 C C . LEU A 1 208 ? 28.495 -11.188 -22.862 1.00 91.12 208 LEU A C 1
ATOM 1694 O O . LEU A 1 208 ? 29.591 -10.890 -23.323 1.00 91.12 208 LEU A O 1
ATOM 1698 N N . ALA A 1 209 ? 27.540 -10.283 -22.631 1.00 89.69 209 ALA A N 1
ATOM 1699 C CA . ALA A 1 209 ? 27.734 -8.847 -22.829 1.00 89.69 209 ALA A CA 1
ATOM 1700 C C . ALA A 1 209 ? 28.834 -8.278 -21.910 1.00 89.69 209 ALA A C 1
ATOM 1702 O O . ALA A 1 209 ? 29.606 -7.433 -22.347 1.00 89.69 209 ALA A O 1
ATOM 1703 N N . ALA A 1 210 ? 28.962 -8.802 -20.686 1.00 88.38 210 ALA A N 1
ATOM 1704 C CA . ALA A 1 210 ? 29.959 -8.376 -19.698 1.00 88.38 210 ALA A CA 1
ATOM 1705 C C . ALA A 1 210 ? 31.414 -8.797 -20.008 1.00 88.38 210 ALA A C 1
ATOM 1707 O O . ALA A 1 210 ? 32.327 -8.384 -19.300 1.00 88.38 210 ALA A O 1
ATOM 1708 N N . ILE A 1 211 ? 31.652 -9.644 -21.020 1.00 85.56 211 ILE A N 1
ATOM 1709 C CA . ILE A 1 211 ? 33.013 -10.074 -21.413 1.00 85.56 211 ILE A CA 1
ATOM 1710 C C . ILE A 1 211 ? 33.716 -9.001 -22.267 1.00 85.56 211 ILE A C 1
ATOM 1712 O O . ILE A 1 211 ? 34.941 -9.024 -22.389 1.00 85.56 211 ILE A O 1
ATOM 1716 N N . GLY A 1 212 ? 32.952 -8.085 -22.874 1.00 73.75 212 GLY A N 1
ATOM 1717 C CA . GLY A 1 212 ? 33.467 -7.042 -23.762 1.00 73.75 212 GLY A CA 1
ATOM 1718 C C . GLY A 1 212 ? 34.292 -5.960 -23.058 1.00 73.75 212 GLY A C 1
ATOM 1719 O O . GLY A 1 212 ? 34.556 -6.015 -21.858 1.00 73.75 212 GLY A O 1
ATOM 1720 N N . GLU A 1 213 ? 34.710 -4.949 -23.822 1.00 69.69 213 GLU A N 1
ATOM 1721 C CA . GLU A 1 213 ? 35.381 -3.775 -23.255 1.00 69.69 213 GLU A CA 1
ATOM 1722 C C . GLU A 1 213 ? 34.452 -3.033 -22.283 1.00 69.69 213 GLU A C 1
ATOM 1724 O O . GLU A 1 213 ? 33.300 -2.742 -22.614 1.00 69.69 213 GLU A O 1
ATOM 1729 N N . SER A 1 214 ? 34.968 -2.714 -21.089 1.00 76.38 214 SER A N 1
ATOM 1730 C CA . SER A 1 214 ? 34.213 -1.992 -20.060 1.00 76.38 214 SER A CA 1
ATOM 1731 C C . SER A 1 214 ? 33.823 -0.609 -20.568 1.00 76.38 214 SER A C 1
ATOM 1733 O O . SER A 1 214 ? 34.661 0.208 -20.962 1.00 76.38 214 SER A O 1
ATOM 1735 N N . ASN A 1 215 ? 32.520 -0.359 -20.545 1.00 83.38 215 ASN A N 1
ATOM 1736 C CA . ASN A 1 215 ? 31.915 0.913 -20.882 1.00 83.38 215 ASN A CA 1
ATOM 1737 C C . ASN A 1 215 ? 30.882 1.218 -19.792 1.00 83.38 215 ASN A C 1
ATOM 1739 O O . ASN A 1 215 ? 29.947 0.431 -19.639 1.00 83.38 215 ASN A O 1
ATOM 1743 N N . PRO A 1 216 ? 30.978 2.362 -19.089 1.00 81.06 216 PRO A N 1
ATOM 1744 C CA . PRO A 1 216 ? 30.093 2.670 -17.966 1.00 81.06 216 PRO A CA 1
ATOM 1745 C C . PRO A 1 216 ? 28.596 2.569 -18.282 1.00 81.06 216 PRO A C 1
ATOM 1747 O O . PRO A 1 216 ? 27.822 2.167 -17.421 1.00 81.06 216 PRO A O 1
ATOM 1750 N N . PHE A 1 217 ? 28.171 2.893 -19.509 1.00 79.62 217 PHE A N 1
ATOM 1751 C CA . PHE A 1 217 ? 26.767 2.787 -19.917 1.00 79.62 217 PHE A CA 1
ATOM 1752 C C . PHE A 1 217 ? 26.341 1.341 -20.179 1.00 79.62 217 PHE A C 1
ATOM 1754 O O . PHE A 1 217 ? 25.224 0.957 -19.833 1.00 79.62 217 PHE A O 1
ATOM 1761 N N . ILE A 1 218 ? 27.221 0.528 -20.770 1.00 84.38 218 ILE A N 1
ATOM 1762 C CA . ILE A 1 218 ? 26.977 -0.907 -20.968 1.00 84.38 218 ILE A CA 1
ATOM 1763 C C . ILE A 1 218 ? 26.941 -1.609 -19.609 1.00 84.38 218 ILE A C 1
ATOM 1765 O O . ILE A 1 218 ? 25.979 -2.319 -19.329 1.00 84.38 218 ILE A O 1
ATOM 1769 N N . ASP A 1 219 ? 27.924 -1.343 -18.749 1.00 86.62 219 ASP A N 1
ATOM 1770 C CA . ASP A 1 219 ? 28.024 -1.910 -17.403 1.00 86.62 219 ASP A CA 1
ATOM 1771 C C . ASP A 1 219 ? 26.787 -1.533 -16.571 1.00 86.62 219 ASP A C 1
ATOM 1773 O O . ASP A 1 219 ? 26.113 -2.404 -16.017 1.00 86.62 219 ASP A O 1
ATOM 1777 N N . ALA A 1 220 ? 26.384 -0.258 -16.591 1.00 87.50 220 ALA A N 1
ATOM 1778 C CA . ALA A 1 220 ? 25.143 0.200 -15.969 1.00 87.50 220 ALA A CA 1
ATOM 1779 C C . ALA A 1 220 ? 23.894 -0.496 -16.535 1.00 87.50 220 ALA A C 1
ATOM 1781 O O . ALA A 1 220 ? 23.001 -0.855 -15.773 1.00 87.50 220 ALA A O 1
ATOM 1782 N N . THR A 1 221 ? 23.815 -0.733 -17.848 1.00 86.12 221 THR A N 1
ATOM 1783 C CA . THR A 1 221 ? 22.681 -1.451 -18.461 1.00 86.12 221 THR A CA 1
ATOM 1784 C C . THR A 1 221 ? 22.633 -2.910 -18.013 1.00 86.12 221 THR A C 1
ATOM 1786 O O . THR A 1 221 ? 21.555 -3.439 -17.724 1.00 86.12 221 THR A O 1
ATOM 1789 N N . ILE A 1 222 ? 23.793 -3.564 -17.922 1.00 90.44 222 ILE A N 1
ATOM 1790 C CA . ILE A 1 222 ? 23.916 -4.947 -17.457 1.00 90.44 222 ILE A CA 1
ATOM 1791 C C . ILE A 1 222 ? 23.450 -5.054 -16.006 1.00 90.44 222 ILE A C 1
ATOM 1793 O O . ILE A 1 222 ? 22.554 -5.848 -15.713 1.00 90.44 222 ILE A O 1
ATOM 1797 N N . HIS A 1 223 ? 24.000 -4.215 -15.127 1.00 95.06 223 HIS A N 1
ATOM 1798 C CA . HIS A 1 223 ? 23.613 -4.153 -13.721 1.00 95.06 223 HIS A CA 1
ATOM 1799 C C . HIS A 1 223 ? 22.130 -3.800 -13.557 1.00 95.06 223 HIS A C 1
ATOM 1801 O O . HIS A 1 223 ? 21.418 -4.472 -12.817 1.00 95.06 223 HIS A O 1
ATOM 1807 N N . ASN A 1 224 ? 21.603 -2.836 -14.316 1.00 90.94 224 ASN A N 1
ATOM 1808 C CA . ASN A 1 224 ? 20.182 -2.489 -14.259 1.00 90.94 224 ASN A CA 1
ATOM 1809 C C . ASN A 1 224 ? 19.296 -3.690 -14.627 1.00 90.94 224 ASN A C 1
ATOM 1811 O O . ASN A 1 224 ? 18.314 -3.984 -13.946 1.00 90.94 224 ASN A O 1
ATOM 1815 N N . THR A 1 225 ? 19.676 -4.438 -15.665 1.00 92.38 225 THR A N 1
ATOM 1816 C CA . THR A 1 225 ? 18.922 -5.618 -16.108 1.00 92.38 225 THR A CA 1
ATOM 1817 C C . THR A 1 225 ? 19.004 -6.761 -15.092 1.00 92.38 225 THR A C 1
ATOM 1819 O O . THR A 1 225 ? 17.980 -7.376 -14.792 1.00 92.38 225 THR A O 1
ATOM 1822 N N . PHE A 1 226 ? 20.177 -7.025 -14.502 1.00 96.81 226 PHE A N 1
ATOM 1823 C CA . PHE A 1 226 ? 20.296 -7.981 -13.395 1.00 96.81 226 PHE A CA 1
ATOM 1824 C C . PHE A 1 226 ? 19.461 -7.566 -12.182 1.00 96.81 226 PHE A C 1
ATOM 1826 O O . PHE A 1 226 ? 18.762 -8.403 -11.611 1.00 96.81 226 PHE A O 1
ATOM 1833 N N . GLY A 1 227 ? 19.465 -6.276 -11.838 1.00 96.12 227 GLY A N 1
ATOM 1834 C CA . GLY A 1 227 ? 18.629 -5.711 -10.784 1.00 96.12 227 GLY A CA 1
ATOM 1835 C C . GLY A 1 227 ? 17.147 -6.015 -10.999 1.00 96.12 227 GLY A C 1
ATOM 1836 O O . GLY A 1 227 ? 16.479 -6.509 -10.089 1.00 96.12 227 GLY A O 1
ATOM 1837 N N . HIS A 1 228 ? 16.642 -5.819 -12.221 1.00 92.88 228 HIS A N 1
ATOM 1838 C CA . HIS A 1 228 ? 15.263 -6.165 -12.574 1.00 92.88 228 HIS A CA 1
ATOM 1839 C C . HIS A 1 228 ? 14.974 -7.671 -12.502 1.00 92.88 228 HIS A C 1
ATOM 1841 O O . HIS A 1 228 ? 13.922 -8.052 -11.987 1.00 92.88 228 HIS A O 1
ATOM 1847 N N . ILE A 1 229 ? 15.893 -8.531 -12.962 1.00 94.12 229 ILE A N 1
ATOM 1848 C CA . ILE A 1 229 ? 15.749 -9.995 -12.858 1.00 94.12 229 ILE A CA 1
ATOM 1849 C C . ILE A 1 229 ? 15.621 -10.415 -11.388 1.00 94.12 229 ILE A C 1
ATOM 1851 O O . ILE A 1 229 ? 14.676 -11.117 -11.024 1.00 94.12 229 ILE A O 1
ATOM 1855 N N . TYR A 1 230 ? 16.533 -9.958 -10.527 1.00 96.31 230 TYR A N 1
ATOM 1856 C CA . TYR A 1 230 ? 16.508 -10.298 -9.105 1.00 96.31 230 TYR A CA 1
ATOM 1857 C C . TYR A 1 230 ? 15.271 -9.736 -8.397 1.00 96.31 230 TYR A C 1
ATOM 1859 O O . TYR A 1 230 ? 14.646 -10.443 -7.604 1.00 96.31 230 TYR A O 1
ATOM 1867 N N . ALA A 1 231 ? 14.862 -8.502 -8.707 1.00 93.56 231 ALA A N 1
ATOM 1868 C CA . ALA A 1 231 ? 13.657 -7.902 -8.140 1.00 93.56 231 ALA A CA 1
ATOM 1869 C C . ALA A 1 231 ? 12.392 -8.688 -8.526 1.00 93.56 231 ALA A C 1
ATOM 1871 O O . ALA A 1 231 ? 11.564 -8.967 -7.658 1.00 93.56 231 ALA A O 1
ATOM 1872 N N . ALA A 1 232 ? 12.272 -9.120 -9.787 1.00 90.81 232 ALA A N 1
ATOM 1873 C CA . ALA A 1 232 ? 11.152 -9.941 -10.253 1.00 90.81 232 ALA A CA 1
ATOM 1874 C C . ALA A 1 232 ? 11.086 -11.311 -9.551 1.00 90.81 232 ALA A C 1
ATOM 1876 O O . ALA A 1 232 ? 10.005 -11.857 -9.342 1.00 90.81 232 ALA A O 1
ATOM 1877 N N . GLN A 1 233 ? 12.234 -11.840 -9.124 1.00 92.38 233 GLN A N 1
ATOM 1878 C CA . GLN A 1 233 ? 12.341 -13.074 -8.338 1.00 92.38 233 GLN A CA 1
ATOM 1879 C C . GLN A 1 233 ? 12.174 -12.852 -6.821 1.00 92.38 233 GLN A C 1
ATOM 1881 O O . GLN A 1 233 ? 12.299 -13.797 -6.041 1.00 92.38 233 GLN A O 1
ATOM 1886 N N . GLY A 1 234 ? 11.913 -11.616 -6.375 1.00 93.12 234 GLY A N 1
ATOM 1887 C CA . GLY A 1 234 ? 11.802 -11.249 -4.959 1.00 93.12 234 GLY A CA 1
ATOM 1888 C C . GLY A 1 234 ? 13.140 -11.210 -4.208 1.00 93.12 234 GLY A C 1
ATOM 1889 O O . GLY A 1 234 ? 13.162 -11.095 -2.981 1.00 93.12 234 GLY A O 1
ATOM 1890 N N . GLN A 1 235 ? 14.266 -11.292 -4.918 1.00 97.56 235 GLN A N 1
ATOM 1891 C CA . GLN A 1 235 ? 15.623 -11.252 -4.369 1.00 97.56 235 GLN A CA 1
ATOM 1892 C C . GLN A 1 235 ? 16.094 -9.800 -4.197 1.00 97.56 235 GLN A C 1
ATOM 1894 O O . GLN A 1 235 ? 17.060 -9.346 -4.806 1.00 97.56 235 GLN A O 1
ATOM 1899 N N . TYR A 1 236 ? 15.398 -9.045 -3.346 1.00 97.56 236 TYR A N 1
ATOM 1900 C CA . TYR A 1 236 ? 15.598 -7.596 -3.213 1.00 97.56 236 TYR A CA 1
ATOM 1901 C C . TYR A 1 236 ? 16.990 -7.187 -2.713 1.00 97.56 236 TYR A C 1
ATOM 1903 O O . TYR A 1 236 ? 17.461 -6.103 -3.043 1.00 97.56 236 TYR A O 1
ATOM 1911 N N . VAL A 1 237 ? 17.671 -8.033 -1.932 1.00 98.12 237 VAL A N 1
ATOM 1912 C CA . VAL A 1 237 ? 19.037 -7.736 -1.463 1.00 98.12 237 VAL A CA 1
ATOM 1913 C C . VAL A 1 237 ? 20.029 -7.777 -2.625 1.00 98.12 237 VAL A C 1
ATOM 1915 O O . VAL A 1 237 ? 20.885 -6.902 -2.719 1.00 98.12 237 VAL A O 1
ATOM 1918 N N . ASP A 1 238 ? 19.927 -8.780 -3.497 1.00 97.62 238 ASP A N 1
ATOM 1919 C CA . ASP A 1 238 ? 20.798 -8.904 -4.668 1.00 97.62 238 ASP A CA 1
ATOM 1920 C C . ASP A 1 238 ? 20.447 -7.826 -5.702 1.00 97.62 238 ASP A C 1
ATOM 1922 O O . ASP A 1 238 ? 21.341 -7.132 -6.176 1.00 97.62 238 ASP A O 1
ATOM 1926 N N . ALA A 1 239 ? 19.153 -7.570 -5.929 1.00 98.19 239 ALA A N 1
ATOM 1927 C CA . ALA A 1 239 ? 18.689 -6.469 -6.774 1.00 98.19 239 ALA A CA 1
ATOM 1928 C C . ALA A 1 239 ? 19.236 -5.102 -6.326 1.00 98.19 239 ALA A C 1
ATOM 1930 O O . ALA A 1 239 ? 19.719 -4.330 -7.151 1.00 98.19 239 ALA A O 1
ATOM 1931 N N . ALA A 1 240 ? 19.225 -4.813 -5.019 1.00 98.06 240 ALA A N 1
ATOM 1932 C CA . ALA A 1 240 ? 19.788 -3.577 -4.478 1.00 98.06 240 ALA A CA 1
ATOM 1933 C C . ALA A 1 240 ? 21.295 -3.450 -4.752 1.00 98.06 240 ALA A C 1
ATOM 1935 O O . ALA A 1 240 ? 21.766 -2.353 -5.038 1.00 98.06 240 ALA A O 1
ATOM 1936 N N . ARG A 1 241 ? 22.065 -4.548 -4.690 1.00 98.00 241 ARG A N 1
ATOM 1937 C CA . ARG A 1 241 ? 23.500 -4.503 -5.025 1.00 98.00 241 ARG A CA 1
ATOM 1938 C C . ARG A 1 241 ? 23.715 -4.152 -6.492 1.00 98.00 241 ARG A C 1
ATOM 1940 O O . ARG A 1 241 ? 24.578 -3.334 -6.785 1.00 98.00 241 ARG A O 1
ATOM 1947 N N . GLU A 1 242 ? 22.912 -4.721 -7.384 1.00 97.50 242 GLU A N 1
ATOM 1948 C CA . GLU A 1 242 ? 22.986 -4.419 -8.813 1.00 97.50 242 GLU A CA 1
ATOM 1949 C C . GLU A 1 242 ? 22.602 -2.960 -9.100 1.00 97.50 242 GLU A C 1
ATOM 1951 O O . GLU A 1 242 ? 23.384 -2.234 -9.704 1.00 97.50 242 GLU A O 1
ATOM 1956 N N . PHE A 1 243 ? 21.467 -2.466 -8.590 1.00 97.38 243 PHE A N 1
ATOM 1957 C CA . PHE A 1 243 ? 21.082 -1.059 -8.778 1.00 97.38 243 PHE A CA 1
ATOM 1958 C C . PHE A 1 243 ? 22.071 -0.067 -8.142 1.00 97.38 243 PHE A C 1
ATOM 1960 O O . PHE A 1 243 ? 22.242 1.036 -8.660 1.00 97.38 243 PHE A O 1
ATOM 1967 N N . ALA A 1 244 ? 22.768 -0.450 -7.066 1.00 97.12 244 ALA A N 1
ATOM 1968 C CA . ALA A 1 244 ? 23.840 0.363 -6.495 1.00 97.12 244 ALA A CA 1
ATOM 1969 C C . ALA A 1 244 ? 25.017 0.542 -7.474 1.00 97.12 244 ALA A C 1
ATOM 1971 O O . ALA A 1 244 ? 25.539 1.646 -7.596 1.00 97.12 244 ALA A O 1
ATOM 1972 N N . GLN A 1 245 ? 25.386 -0.500 -8.230 1.00 96.75 245 GLN A N 1
ATOM 1973 C CA . GLN A 1 245 ? 26.399 -0.379 -9.290 1.00 96.75 245 GLN A CA 1
ATOM 1974 C C . GLN A 1 245 ? 25.941 0.570 -10.403 1.00 96.75 245 GLN A C 1
ATOM 1976 O O . GLN A 1 245 ? 26.728 1.358 -10.923 1.00 96.75 245 GLN A O 1
ATOM 1981 N N . VAL A 1 246 ? 24.648 0.563 -10.734 1.00 94.25 246 VAL A N 1
ATOM 1982 C CA . VAL A 1 246 ? 24.095 1.463 -11.754 1.00 94.25 246 VAL A CA 1
ATOM 1983 C C . VAL A 1 246 ? 24.279 2.931 -11.369 1.00 94.25 246 VAL A C 1
ATOM 1985 O O . VAL A 1 246 ? 24.744 3.713 -12.195 1.00 94.25 246 VAL A O 1
ATOM 1988 N N . VAL A 1 247 ? 23.955 3.313 -10.129 1.00 93.94 247 VAL A N 1
ATOM 1989 C CA . VAL A 1 247 ? 24.111 4.707 -9.671 1.00 93.94 247 VAL A CA 1
ATOM 1990 C C . VAL A 1 247 ? 25.575 5.099 -9.439 1.00 93.94 247 VAL A C 1
ATOM 1992 O O . VAL A 1 247 ? 25.898 6.281 -9.512 1.00 93.94 247 VAL A O 1
ATOM 1995 N N . GLU A 1 248 ? 26.476 4.137 -9.212 1.00 92.75 248 GLU A N 1
ATOM 1996 C CA . GLU A 1 248 ? 27.927 4.380 -9.197 1.00 92.75 248 GLU A CA 1
ATOM 1997 C C . GLU A 1 248 ? 28.459 4.715 -10.601 1.00 92.75 248 GLU A C 1
ATOM 1999 O O . GLU A 1 248 ? 29.255 5.644 -10.753 1.00 92.75 248 GLU A O 1
ATOM 2004 N N . HIS A 1 249 ? 27.999 4.001 -11.634 1.00 85.88 249 HIS A N 1
ATOM 2005 C CA . HIS A 1 249 ? 28.399 4.245 -13.024 1.00 85.88 249 HIS A CA 1
ATOM 2006 C C . HIS A 1 249 ? 27.702 5.457 -13.650 1.00 85.88 249 HIS A C 1
ATOM 2008 O O . HIS A 1 249 ? 28.326 6.218 -14.392 1.00 85.88 249 HIS A O 1
ATOM 2014 N N . VAL A 1 250 ? 26.411 5.638 -13.360 1.00 86.88 250 VAL A N 1
ATOM 2015 C CA . VAL A 1 250 ? 25.564 6.701 -13.913 1.00 86.88 250 VAL A CA 1
ATOM 2016 C C . VAL A 1 250 ? 24.798 7.390 -12.773 1.00 86.88 250 VAL A C 1
ATOM 2018 O O . VAL A 1 250 ? 23.605 7.144 -12.585 1.00 86.88 250 VAL A O 1
ATOM 2021 N N . PRO A 1 251 ? 25.439 8.321 -12.036 1.00 88.25 251 PRO A N 1
ATOM 2022 C CA . PRO A 1 251 ? 24.806 9.031 -10.916 1.00 88.25 251 PRO A CA 1
ATOM 2023 C C . PRO A 1 251 ? 23.603 9.903 -11.304 1.00 88.25 251 PRO A C 1
ATOM 2025 O O . PRO A 1 251 ? 22.885 10.388 -10.442 1.00 88.25 251 PRO A O 1
ATOM 2028 N N . GLY A 1 252 ? 23.381 10.153 -12.597 1.00 87.88 252 GLY A N 1
ATOM 2029 C CA . GLY A 1 252 ? 22.206 10.875 -13.094 1.00 87.88 252 GLY A CA 1
ATOM 2030 C C . GLY A 1 252 ? 21.007 9.978 -13.409 1.00 87.88 252 GLY A C 1
ATOM 2031 O O . GLY A 1 252 ? 19.995 10.482 -13.892 1.00 87.88 252 GLY A O 1
ATOM 2032 N N . PHE A 1 253 ? 21.103 8.659 -13.204 1.00 85.81 253 PHE A N 1
ATOM 2033 C CA . PHE A 1 253 ? 20.035 7.744 -13.591 1.00 85.81 253 PHE A CA 1
ATOM 2034 C C . PHE A 1 253 ? 18.982 7.609 -12.486 1.00 85.81 253 PHE A C 1
ATOM 2036 O O . PHE A 1 253 ? 19.063 6.758 -11.599 1.00 85.81 253 PHE A O 1
ATOM 2043 N N . ARG A 1 254 ? 17.966 8.470 -12.565 1.00 91.44 254 ARG A N 1
ATOM 2044 C CA . ARG A 1 254 ? 16.872 8.576 -11.592 1.00 91.44 254 ARG A CA 1
ATOM 2045 C C . ARG A 1 254 ? 16.176 7.241 -11.301 1.00 91.44 254 ARG A C 1
ATOM 2047 O O . ARG A 1 254 ? 15.941 6.923 -10.136 1.00 91.44 254 ARG A O 1
ATOM 2054 N N . ASP A 1 255 ? 15.887 6.439 -12.325 1.00 88.06 255 ASP A N 1
ATOM 2055 C CA . ASP A 1 255 ? 15.169 5.170 -12.140 1.00 88.06 255 ASP A CA 1
ATOM 2056 C C . ASP A 1 255 ? 15.994 4.121 -11.396 1.00 88.06 255 ASP A C 1
ATOM 2058 O O . ASP A 1 255 ? 15.434 3.325 -10.644 1.00 88.06 255 ASP A O 1
ATOM 2062 N N . ALA A 1 256 ? 17.324 4.155 -11.511 1.00 92.38 256 ALA A N 1
ATOM 2063 C CA . ALA A 1 256 ? 18.187 3.283 -10.724 1.00 92.38 256 ALA A CA 1
ATOM 2064 C C . ALA A 1 256 ? 18.126 3.625 -9.229 1.00 92.38 256 ALA A C 1
ATOM 2066 O O . ALA A 1 256 ? 17.993 2.718 -8.407 1.00 92.38 256 ALA A O 1
ATOM 2067 N N . TYR A 1 257 ? 18.131 4.916 -8.869 1.00 96.50 257 TYR A N 1
ATOM 2068 C CA . TYR A 1 257 ? 17.898 5.341 -7.484 1.00 96.50 257 TYR A CA 1
ATOM 2069 C C . TYR A 1 257 ? 16.521 4.917 -6.980 1.00 96.50 257 TYR A C 1
ATOM 2071 O O . TYR A 1 257 ? 16.406 4.398 -5.869 1.00 96.50 257 TYR A O 1
ATOM 2079 N N . PHE A 1 258 ? 15.480 5.089 -7.796 1.00 96.56 258 PHE A N 1
ATOM 2080 C CA . PHE A 1 258 ? 14.127 4.687 -7.426 1.00 96.56 258 PHE A CA 1
ATOM 2081 C C . PHE A 1 258 ? 14.017 3.171 -7.208 1.00 96.56 258 PHE A C 1
ATOM 2083 O O . PHE A 1 258 ? 13.513 2.728 -6.177 1.00 96.56 258 PHE A O 1
ATOM 2090 N N . ASN A 1 259 ? 14.548 2.361 -8.124 1.00 95.94 259 ASN A N 1
ATOM 2091 C CA . ASN A 1 259 ? 14.529 0.902 -8.012 1.00 95.94 259 ASN A CA 1
ATOM 2092 C C . ASN A 1 259 ? 15.371 0.404 -6.828 1.00 95.94 259 ASN A C 1
ATOM 2094 O O . ASN A 1 259 ? 14.941 -0.493 -6.095 1.00 95.94 259 ASN A O 1
ATOM 2098 N N . LEU A 1 260 ? 16.530 1.023 -6.583 1.00 98.06 260 LEU A N 1
ATOM 2099 C CA . LEU A 1 260 ? 17.346 0.783 -5.392 1.00 98.06 260 LEU A CA 1
ATOM 2100 C C . LEU A 1 260 ? 16.550 1.065 -4.110 1.00 98.06 260 LEU A C 1
ATOM 2102 O O . LEU A 1 260 ? 16.526 0.245 -3.189 1.00 98.06 260 LEU A O 1
ATOM 2106 N N . ALA A 1 261 ? 15.846 2.196 -4.067 1.00 97.94 261 ALA A N 1
ATOM 2107 C CA . ALA A 1 261 ? 15.020 2.594 -2.938 1.00 97.94 261 ALA A CA 1
ATOM 2108 C C . ALA A 1 261 ? 13.849 1.630 -2.692 1.00 97.94 261 ALA A C 1
ATOM 2110 O O . ALA A 1 261 ? 13.598 1.240 -1.548 1.00 97.94 261 ALA A O 1
ATOM 2111 N N . VAL A 1 262 ? 13.172 1.177 -3.754 1.00 97.38 262 VAL A N 1
ATOM 2112 C CA . VAL A 1 262 ? 12.121 0.149 -3.682 1.00 97.38 262 VAL A CA 1
ATOM 2113 C C . VAL A 1 262 ? 12.679 -1.161 -3.123 1.00 97.38 262 VAL A C 1
ATOM 2115 O O . VAL A 1 262 ? 12.038 -1.785 -2.271 1.00 97.38 262 VAL A O 1
ATOM 2118 N N . CYS A 1 263 ? 13.881 -1.572 -3.533 1.00 98.31 263 CYS A N 1
ATOM 2119 C CA . CYS A 1 263 ? 14.531 -2.761 -2.982 1.00 98.31 263 CYS A CA 1
ATOM 2120 C C . CYS A 1 263 ? 14.804 -2.603 -1.478 1.00 98.31 263 CYS A C 1
ATOM 2122 O O . CYS A 1 263 ? 14.422 -3.479 -0.697 1.00 98.31 263 CYS A O 1
ATOM 2124 N N . TYR A 1 264 ? 15.365 -1.465 -1.047 1.00 98.50 264 TYR A N 1
ATOM 2125 C CA . TYR A 1 264 ? 15.562 -1.164 0.376 1.00 98.50 264 TYR A CA 1
ATOM 2126 C C . TYR A 1 264 ? 14.247 -1.143 1.169 1.00 98.50 264 TYR A C 1
ATOM 2128 O O . TYR A 1 264 ? 14.176 -1.670 2.281 1.00 98.50 264 TYR A O 1
ATOM 2136 N N . TYR A 1 265 ? 13.177 -0.595 0.590 1.00 97.88 265 TYR A N 1
ATOM 2137 C CA . TYR A 1 265 ? 11.864 -0.556 1.229 1.00 97.88 265 TYR A CA 1
ATOM 2138 C C . TYR A 1 265 ? 11.308 -1.967 1.466 1.00 97.88 265 TYR A C 1
ATOM 2140 O O . TYR A 1 265 ? 10.807 -2.260 2.556 1.00 97.88 265 TYR A O 1
ATOM 2148 N N . ASN A 1 266 ? 11.428 -2.858 0.476 1.00 96.31 266 ASN A N 1
ATOM 2149 C CA . ASN A 1 266 ? 10.933 -4.235 0.562 1.00 96.31 266 ASN A CA 1
ATOM 2150 C C . ASN A 1 266 ? 11.698 -5.087 1.585 1.00 96.31 266 ASN A C 1
ATOM 2152 O O . ASN A 1 266 ? 11.089 -5.916 2.260 1.00 96.31 266 ASN A O 1
ATOM 2156 N N . VAL A 1 267 ? 13.002 -4.853 1.769 1.00 96.94 267 VAL A N 1
ATOM 2157 C CA . VAL A 1 267 ? 13.786 -5.526 2.827 1.00 96.94 267 VAL A CA 1
ATOM 2158 C C . VAL A 1 267 ? 13.577 -4.912 4.218 1.00 96.94 267 VAL A C 1
ATOM 2160 O O . VAL A 1 267 ? 14.064 -5.450 5.211 1.00 96.94 267 VAL A O 1
ATOM 2163 N N . GLY A 1 268 ? 12.835 -3.805 4.311 1.00 96.50 268 GLY A N 1
ATOM 2164 C CA . GLY A 1 268 ? 12.539 -3.109 5.563 1.00 96.50 268 GLY A CA 1
ATOM 2165 C C . GLY A 1 268 ? 13.602 -2.100 6.006 1.00 96.50 268 GLY A C 1
ATOM 2166 O O . GLY A 1 268 ? 13.514 -1.571 7.116 1.00 96.50 268 GLY A O 1
ATOM 2167 N N . ASP A 1 269 ? 14.585 -1.800 5.156 1.00 97.75 269 ASP A N 1
ATOM 2168 C CA . ASP A 1 269 ? 15.592 -0.770 5.406 1.00 97.75 269 ASP A CA 1
ATOM 2169 C C . ASP A 1 269 ? 15.071 0.608 4.977 1.00 97.75 269 ASP A C 1
ATOM 2171 O O . ASP A 1 269 ? 15.474 1.200 3.975 1.00 97.75 269 ASP A O 1
ATOM 2175 N N . PHE A 1 270 ? 14.124 1.133 5.755 1.00 97.94 270 PHE A N 1
ATOM 2176 C CA . PHE A 1 270 ? 13.442 2.386 5.422 1.00 97.94 270 PHE A CA 1
ATOM 2177 C C . PHE A 1 270 ? 14.362 3.611 5.432 1.00 97.94 270 PHE A C 1
ATOM 2179 O O . PHE A 1 270 ? 13.996 4.631 4.859 1.00 97.94 270 PHE A O 1
ATOM 2186 N N . ARG A 1 271 ? 15.539 3.541 6.072 1.00 97.94 271 ARG A N 1
ATOM 2187 C CA . ARG A 1 271 ? 16.495 4.660 6.097 1.00 97.94 271 ARG A CA 1
ATOM 2188 C C . ARG A 1 271 ? 17.239 4.777 4.775 1.00 97.94 271 ARG A C 1
ATOM 2190 O O . ARG A 1 271 ? 17.291 5.868 4.218 1.00 97.94 271 ARG A O 1
ATOM 2197 N N . ASN A 1 272 ? 17.770 3.665 4.271 1.00 97.56 272 ASN A N 1
ATOM 2198 C CA . ASN A 1 272 ? 18.429 3.659 2.967 1.00 97.56 272 ASN A CA 1
ATOM 2199 C C . ASN A 1 272 ? 17.416 3.835 1.829 1.00 97.56 272 ASN A C 1
ATOM 2201 O O . ASN A 1 272 ? 17.710 4.537 0.864 1.00 97.56 272 ASN A O 1
ATOM 2205 N N . ALA A 1 273 ? 16.198 3.299 1.979 1.00 98.31 273 ALA A N 1
ATOM 2206 C CA . ALA A 1 273 ? 15.102 3.573 1.050 1.00 98.31 273 ALA A CA 1
ATOM 2207 C C . ALA A 1 273 ? 14.795 5.072 0.966 1.00 98.31 273 ALA A C 1
ATOM 2209 O O . ALA A 1 273 ? 14.737 5.623 -0.126 1.00 98.31 273 ALA A O 1
ATOM 2210 N N . LEU A 1 274 ? 14.643 5.736 2.118 1.00 98.12 274 LEU A N 1
ATOM 2211 C CA . LEU A 1 274 ? 14.394 7.173 2.187 1.00 98.12 274 LEU A CA 1
ATOM 2212 C C . LEU A 1 274 ? 15.486 7.966 1.457 1.00 98.12 274 LEU A C 1
ATOM 2214 O O . LEU A 1 274 ? 15.158 8.752 0.576 1.00 98.12 274 LEU A O 1
ATOM 2218 N N . TYR A 1 275 ? 16.760 7.703 1.763 1.00 97.38 275 TYR A N 1
ATOM 2219 C CA . TYR A 1 275 ? 17.879 8.390 1.114 1.00 97.38 275 TYR A CA 1
ATOM 2220 C C . TYR A 1 275 ? 17.868 8.211 -0.412 1.00 97.38 275 TYR A C 1
ATOM 2222 O O . TYR A 1 275 ? 17.999 9.180 -1.152 1.00 97.38 275 TYR A O 1
ATOM 2230 N N . ALA A 1 276 ? 17.674 6.983 -0.901 1.00 97.25 276 ALA A N 1
ATOM 2231 C CA . ALA A 1 276 ? 17.668 6.711 -2.335 1.00 97.25 276 ALA A CA 1
ATOM 2232 C C . ALA A 1 276 ? 16.441 7.315 -3.053 1.00 97.25 276 ALA A C 1
ATOM 2234 O O . ALA A 1 276 ? 16.588 7.827 -4.162 1.00 97.25 276 ALA A O 1
ATOM 2235 N N . PHE A 1 277 ? 15.256 7.340 -2.428 1.00 97.94 277 PHE A N 1
ATOM 2236 C CA . PHE A 1 277 ? 14.106 8.054 -2.997 1.00 97.94 277 PHE A CA 1
ATOM 2237 C C . PHE A 1 277 ? 14.325 9.572 -3.034 1.00 97.94 277 PHE A C 1
ATOM 2239 O O . PHE A 1 277 ? 13.921 10.202 -4.006 1.00 97.94 277 PHE A O 1
ATOM 2246 N N . GLU A 1 278 ? 14.975 10.157 -2.021 1.00 96.56 278 GLU A N 1
ATOM 2247 C CA . GLU A 1 278 ? 15.348 11.581 -2.022 1.00 96.56 278 GLU A CA 1
ATOM 2248 C C . GLU A 1 278 ? 16.295 11.895 -3.189 1.00 96.56 278 GLU A C 1
ATOM 2250 O O . GLU A 1 278 ? 16.048 12.845 -3.922 1.00 96.56 278 GLU A O 1
ATOM 2255 N N . GLN A 1 279 ? 17.299 11.045 -3.452 1.00 95.88 279 GLN A N 1
ATOM 2256 C CA . GLN A 1 279 ? 18.157 11.206 -4.636 1.00 95.88 279 GLN A CA 1
ATOM 2257 C C . GLN A 1 279 ? 17.362 11.135 -5.949 1.00 95.88 279 GLN A C 1
ATOM 2259 O O . GLN A 1 279 ? 17.595 11.933 -6.854 1.00 95.88 279 GLN A O 1
ATOM 2264 N N . ALA A 1 280 ? 16.396 10.215 -6.059 1.00 93.88 280 ALA A N 1
ATOM 2265 C CA . ALA A 1 280 ? 15.538 10.130 -7.241 1.00 93.88 280 ALA A CA 1
ATOM 2266 C C . ALA A 1 280 ? 14.670 11.392 -7.426 1.00 93.88 280 ALA A C 1
ATOM 2268 O O . ALA A 1 280 ? 14.528 11.871 -8.549 1.00 93.88 280 ALA A O 1
ATOM 2269 N N . ALA A 1 281 ? 14.119 11.936 -6.337 1.00 92.44 281 ALA A N 1
ATOM 2270 C CA . ALA A 1 281 ? 13.282 13.138 -6.349 1.00 92.44 281 ALA A CA 1
ATOM 2271 C C . ALA A 1 281 ? 14.075 14.441 -6.577 1.00 92.44 281 ALA A C 1
ATOM 2273 O O . ALA A 1 281 ? 13.520 15.408 -7.096 1.00 92.44 281 ALA A O 1
ATOM 2274 N N . ASP A 1 282 ? 15.358 14.475 -6.202 1.00 92.00 282 ASP A N 1
ATOM 2275 C CA . ASP A 1 282 ? 16.254 15.612 -6.450 1.00 92.00 282 ASP A CA 1
ATOM 2276 C C . ASP A 1 282 ? 16.687 15.702 -7.927 1.00 92.00 282 ASP A C 1
ATOM 2278 O O . ASP A 1 282 ? 17.000 16.790 -8.416 1.00 92.00 282 ASP A O 1
ATOM 2282 N N . LEU A 1 283 ? 16.709 14.570 -8.644 1.00 87.25 283 LEU A N 1
ATOM 2283 C CA . LEU A 1 283 ? 17.048 14.513 -10.072 1.00 87.25 283 LEU A CA 1
ATOM 2284 C C . LEU A 1 283 ? 15.895 14.985 -10.970 1.00 87.25 283 LEU A C 1
ATOM 2286 O O . LEU A 1 283 ? 16.121 15.731 -11.923 1.00 87.25 283 LEU A O 1
ATOM 2290 N N . GLU A 1 284 ? 14.668 14.556 -10.676 1.00 87.75 284 GLU A N 1
ATOM 2291 C CA . GLU A 1 284 ? 13.451 14.968 -11.378 1.00 87.75 284 GLU A CA 1
ATOM 2292 C C . GLU A 1 284 ? 12.299 15.055 -10.373 1.00 87.75 284 GLU A C 1
ATOM 2294 O O . GLU A 1 284 ? 12.118 14.152 -9.554 1.00 87.75 284 GLU A O 1
ATOM 2299 N N . ASP A 1 285 ? 11.502 16.129 -10.446 1.00 86.81 285 ASP A N 1
ATOM 2300 C CA . ASP A 1 285 ? 10.302 16.279 -9.619 1.00 86.81 285 ASP A CA 1
ATOM 2301 C C . ASP A 1 285 ? 9.313 15.146 -9.926 1.00 86.81 285 ASP A C 1
ATOM 2303 O O . ASP A 1 285 ? 8.544 15.194 -10.889 1.00 86.81 285 ASP A O 1
ATOM 2307 N N . ASP A 1 286 ? 9.321 14.128 -9.070 1.00 86.81 286 ASP A N 1
ATOM 2308 C CA . ASP A 1 286 ? 8.560 12.909 -9.278 1.00 86.81 286 ASP A CA 1
ATOM 2309 C C . ASP A 1 286 ? 7.559 12.664 -8.148 1.00 86.81 286 ASP A C 1
ATOM 2311 O O . ASP A 1 286 ? 7.909 12.447 -6.983 1.00 86.81 286 ASP A O 1
ATOM 2315 N N . TRP A 1 287 ? 6.278 12.663 -8.517 1.00 91.44 287 TRP A N 1
ATOM 2316 C CA . TRP A 1 287 ? 5.184 12.414 -7.587 1.00 91.44 287 TRP A CA 1
ATOM 2317 C C . TRP A 1 287 ? 5.266 11.027 -6.941 1.00 91.44 287 TRP A C 1
ATOM 2319 O O . TRP A 1 287 ? 4.840 10.869 -5.798 1.00 91.44 287 TRP A O 1
ATOM 2329 N N . GLU A 1 288 ? 5.795 10.026 -7.643 1.00 92.31 288 GLU A N 1
ATOM 2330 C CA . GLU A 1 288 ? 5.911 8.659 -7.158 1.00 92.31 288 GLU A CA 1
ATOM 2331 C C . GLU A 1 288 ? 7.032 8.542 -6.122 1.00 92.31 288 GLU A C 1
ATOM 2333 O O . GLU A 1 288 ? 6.809 7.974 -5.050 1.00 92.31 288 GLU A O 1
ATOM 2338 N N . ALA A 1 289 ? 8.198 9.147 -6.380 1.00 94.62 289 ALA A N 1
ATOM 2339 C CA . ALA A 1 289 ? 9.287 9.202 -5.402 1.00 94.62 289 ALA A CA 1
ATOM 2340 C C . ALA A 1 289 ? 8.837 9.913 -4.117 1.00 94.62 289 ALA A C 1
ATOM 2342 O O . ALA A 1 289 ? 8.985 9.359 -3.030 1.00 94.62 289 ALA A O 1
ATOM 2343 N N . GLU A 1 290 ? 8.193 11.079 -4.229 1.00 96.81 290 GLU A N 1
ATOM 2344 C CA . GLU A 1 290 ? 7.648 11.817 -3.078 1.00 96.81 290 GLU A CA 1
ATOM 2345 C C . GLU A 1 290 ? 6.627 10.990 -2.278 1.00 96.81 290 GLU A C 1
ATOM 2347 O O . GLU A 1 290 ? 6.650 10.972 -1.043 1.00 96.81 290 GLU A O 1
ATOM 2352 N N . ARG A 1 291 ? 5.762 10.232 -2.963 1.00 96.38 291 ARG A N 1
ATOM 2353 C CA . ARG A 1 291 ? 4.816 9.309 -2.317 1.00 96.38 291 ARG A CA 1
ATOM 2354 C C . ARG A 1 291 ? 5.552 8.238 -1.504 1.00 96.38 291 ARG A C 1
ATOM 2356 O O . ARG A 1 291 ? 5.195 7.976 -0.353 1.00 96.38 291 ARG A O 1
ATOM 2363 N N . PHE A 1 292 ? 6.606 7.639 -2.060 1.00 96.81 292 PHE A N 1
ATOM 2364 C CA . PHE A 1 292 ? 7.397 6.618 -1.369 1.00 96.81 292 PHE A CA 1
ATOM 2365 C C . PHE A 1 292 ? 8.289 7.171 -0.246 1.00 96.81 292 PHE A C 1
ATOM 2367 O O . PHE A 1 292 ? 8.452 6.494 0.773 1.00 96.81 292 PHE A O 1
ATOM 2374 N N . ILE A 1 293 ? 8.776 8.412 -0.351 1.00 97.88 293 ILE A N 1
ATOM 2375 C CA . ILE A 1 293 ? 9.412 9.134 0.764 1.00 97.88 293 ILE A CA 1
ATOM 2376 C C . ILE A 1 293 ? 8.422 9.275 1.926 1.00 97.88 293 ILE A C 1
ATOM 2378 O O . ILE A 1 293 ? 8.741 8.943 3.073 1.00 97.88 293 ILE A O 1
ATOM 2382 N N . GLY A 1 294 ? 7.187 9.697 1.631 1.00 96.75 294 GLY A N 1
ATOM 2383 C CA . GLY A 1 294 ? 6.102 9.761 2.609 1.00 96.75 294 GLY A CA 1
ATOM 2384 C C . GLY A 1 294 ? 5.866 8.414 3.301 1.00 96.75 294 GLY A C 1
ATOM 2385 O O . GLY A 1 294 ? 5.818 8.335 4.534 1.00 96.75 294 GLY A O 1
ATOM 2386 N N . TYR A 1 295 ? 5.807 7.327 2.531 1.00 96.38 295 TYR A N 1
ATOM 2387 C CA . TYR A 1 295 ? 5.702 5.979 3.083 1.00 96.38 295 TYR A CA 1
ATOM 2388 C C . TYR A 1 295 ? 6.892 5.589 3.963 1.00 96.38 295 TYR A C 1
ATOM 2390 O O . TYR A 1 295 ? 6.682 5.035 5.045 1.00 96.38 295 TYR A O 1
ATOM 2398 N N . ALA A 1 296 ? 8.127 5.868 3.546 1.00 97.31 296 ALA A N 1
ATOM 2399 C CA . ALA A 1 296 ? 9.318 5.572 4.337 1.00 97.31 296 ALA A CA 1
ATOM 2400 C C . ALA A 1 296 ? 9.273 6.287 5.700 1.00 97.31 296 ALA A C 1
ATOM 2402 O O . ALA A 1 296 ? 9.499 5.655 6.735 1.00 97.31 296 ALA A O 1
ATOM 2403 N N . TRP A 1 297 ? 8.863 7.560 5.737 1.00 97.62 297 TRP A N 1
ATOM 2404 C CA . TRP A 1 297 ? 8.671 8.304 6.986 1.00 97.62 297 TRP A CA 1
ATOM 2405 C C . TRP A 1 297 ? 7.597 7.703 7.900 1.00 97.62 297 TRP A C 1
ATOM 2407 O O . TRP A 1 297 ? 7.823 7.590 9.109 1.00 97.62 297 TRP A O 1
ATOM 2417 N N . ILE A 1 298 ? 6.461 7.258 7.347 1.00 94.88 298 ILE A N 1
ATOM 2418 C CA . ILE A 1 298 ? 5.424 6.549 8.117 1.00 94.88 298 ILE A CA 1
ATOM 2419 C C . ILE A 1 298 ? 5.998 5.269 8.735 1.00 94.88 298 ILE A C 1
ATOM 2421 O O . ILE A 1 298 ? 5.795 5.019 9.925 1.00 94.88 298 ILE A O 1
ATOM 2425 N N . ARG A 1 299 ? 6.751 4.474 7.964 1.00 94.88 299 ARG A N 1
ATOM 2426 C CA . ARG A 1 299 ? 7.367 3.225 8.450 1.00 94.88 299 ARG A CA 1
ATOM 2427 C C . ARG A 1 299 ? 8.436 3.464 9.514 1.00 94.88 299 ARG A C 1
ATOM 2429 O O . ARG A 1 299 ? 8.586 2.640 10.412 1.00 94.88 299 ARG A O 1
ATOM 2436 N N . LEU A 1 300 ? 9.126 4.602 9.453 1.00 94.31 300 LEU A N 1
ATOM 2437 C CA . LEU A 1 300 ? 10.058 5.062 10.484 1.00 94.31 300 LEU A CA 1
ATOM 2438 C C . LEU A 1 300 ? 9.355 5.628 11.733 1.00 94.31 300 LEU A C 1
ATOM 2440 O O . LEU A 1 300 ? 10.024 5.893 12.730 1.00 94.31 300 LEU A O 1
ATOM 2444 N N . GLY A 1 301 ? 8.028 5.788 11.706 1.00 89.94 301 GLY A N 1
ATOM 2445 C CA . GLY A 1 301 ? 7.228 6.258 12.839 1.00 89.94 301 GLY A CA 1
ATOM 2446 C C . GLY A 1 301 ? 7.068 7.778 12.929 1.00 89.94 301 GLY A C 1
ATOM 2447 O O . GLY A 1 301 ? 6.691 8.274 13.990 1.00 89.94 301 GLY A O 1
ATOM 2448 N N . TYR A 1 302 ? 7.327 8.512 11.843 1.00 92.38 302 TYR A N 1
ATOM 2449 C CA . TYR A 1 302 ? 7.252 9.979 11.786 1.00 92.38 302 TYR A CA 1
ATOM 2450 C C . TYR A 1 302 ? 6.210 10.451 10.750 1.00 92.38 302 TYR A C 1
ATOM 2452 O O . TYR A 1 302 ? 6.572 10.968 9.691 1.00 92.38 302 TYR A O 1
ATOM 2460 N N . PRO A 1 303 ? 4.900 10.266 11.007 1.00 90.25 303 PRO A N 1
ATOM 2461 C CA . PRO A 1 303 ? 3.842 10.657 10.068 1.00 90.25 303 PRO A CA 1
ATOM 2462 C C . PRO A 1 303 ? 3.755 12.177 9.843 1.00 90.25 303 PRO A C 1
ATOM 2464 O O . PRO A 1 303 ? 3.274 12.629 8.809 1.00 90.25 303 PRO A O 1
ATOM 2467 N N . ASP A 1 304 ? 4.244 12.979 10.787 1.00 89.06 304 ASP A N 1
ATOM 2468 C CA . ASP A 1 304 ? 4.391 14.429 10.664 1.00 89.06 304 ASP A CA 1
ATOM 2469 C C . ASP A 1 304 ? 5.397 14.819 9.572 1.00 89.06 304 ASP A C 1
ATOM 2471 O O . ASP A 1 304 ? 5.146 15.751 8.810 1.00 89.06 304 ASP A O 1
ATOM 2475 N N . LYS A 1 305 ? 6.496 14.066 9.449 1.00 95.38 305 LYS A N 1
ATOM 2476 C CA . LYS A 1 305 ? 7.485 14.249 8.378 1.00 95.38 305 LYS A CA 1
ATOM 2477 C C . LYS A 1 305 ? 7.000 13.731 7.031 1.00 95.38 305 LYS A C 1
ATOM 2479 O O . LYS A 1 305 ? 7.401 14.265 6.009 1.00 95.38 305 LYS A O 1
ATOM 2484 N N . ALA A 1 306 ? 6.116 12.735 7.023 1.00 96.94 306 ALA A N 1
ATOM 2485 C CA . ALA A 1 306 ? 5.535 12.206 5.793 1.00 96.94 306 ALA A CA 1
ATOM 2486 C C . ALA A 1 306 ? 4.624 13.219 5.079 1.00 96.94 306 ALA A C 1
ATOM 2488 O O . ALA A 1 306 ? 4.556 13.236 3.851 1.00 96.94 306 ALA A O 1
ATOM 2489 N N . LEU A 1 307 ? 3.926 14.068 5.841 1.00 96.69 307 LEU A N 1
ATOM 2490 C CA . LEU A 1 307 ? 2.912 14.979 5.313 1.00 96.69 307 LEU A CA 1
ATOM 2491 C C . LEU A 1 307 ? 3.393 15.902 4.175 1.00 96.69 307 LEU A C 1
ATOM 2493 O O . LEU A 1 307 ? 2.746 15.889 3.126 1.00 96.69 307 LEU A O 1
ATOM 2497 N N . PRO A 1 308 ? 4.490 16.676 4.310 1.00 97.25 308 PRO A N 1
ATOM 2498 C CA . PRO A 1 308 ? 4.941 17.567 3.237 1.00 97.25 308 PRO A CA 1
ATOM 2499 C C . PRO A 1 308 ? 5.255 16.835 1.923 1.00 97.25 308 PRO A C 1
ATOM 2501 O O . PRO A 1 308 ? 5.055 17.415 0.854 1.00 97.25 308 PRO A O 1
ATOM 2504 N N . HIS A 1 309 ? 5.690 15.573 1.991 1.00 97.44 309 HIS A N 1
ATOM 2505 C CA . HIS A 1 309 ? 5.993 14.752 0.817 1.00 97.44 309 HIS A CA 1
ATOM 2506 C C . HIS A 1 309 ? 4.722 14.261 0.121 1.00 97.44 309 HIS A C 1
ATOM 2508 O O . HIS A 1 309 ? 4.580 14.446 -1.084 1.00 97.44 309 HIS A O 1
ATOM 2514 N N . PHE A 1 310 ? 3.726 13.763 0.864 1.00 97.56 310 PHE A N 1
ATOM 2515 C CA . PHE A 1 310 ? 2.419 13.447 0.270 1.00 97.56 310 PHE A CA 1
ATOM 2516 C C . PHE A 1 310 ? 1.726 14.691 -0.310 1.00 97.56 310 PHE A C 1
ATOM 2518 O O . PHE A 1 310 ? 1.099 14.617 -1.365 1.00 97.56 310 PHE A O 1
ATOM 2525 N N . GLU A 1 311 ? 1.869 15.859 0.324 1.00 97.50 311 GLU A N 1
ATOM 2526 C CA . GLU A 1 311 ? 1.368 17.119 -0.233 1.00 97.50 311 GLU A CA 1
ATOM 2527 C C . GLU A 1 311 ? 2.122 17.536 -1.504 1.00 97.50 311 GLU A C 1
ATOM 2529 O O . GLU A 1 311 ? 1.505 18.081 -2.422 1.00 97.50 311 GLU A O 1
ATOM 2534 N N . LYS A 1 312 ? 3.438 17.286 -1.593 1.00 97.06 312 LYS A N 1
ATOM 2535 C CA . LYS A 1 312 ? 4.213 17.512 -2.823 1.00 97.06 312 LYS A CA 1
ATOM 2536 C C . LYS A 1 312 ? 3.790 16.542 -3.925 1.00 97.06 312 LYS A C 1
ATOM 2538 O O . LYS A 1 312 ? 3.480 17.006 -5.019 1.00 97.06 312 LYS A O 1
ATOM 2543 N N . ALA A 1 313 ? 3.654 15.252 -3.621 1.00 96.19 313 ALA A N 1
ATOM 2544 C CA . ALA A 1 313 ? 3.123 14.247 -4.541 1.00 96.19 313 ALA A CA 1
ATOM 2545 C C . ALA A 1 313 ? 1.739 14.652 -5.080 1.00 96.19 313 ALA A C 1
ATOM 2547 O O . ALA A 1 313 ? 1.499 14.609 -6.285 1.00 96.19 313 ALA A O 1
ATOM 2548 N N . TYR A 1 314 ? 0.853 15.155 -4.213 1.00 95.69 314 TYR A N 1
ATOM 2549 C CA . TYR A 1 314 ? -0.458 15.672 -4.612 1.00 95.69 314 TYR A CA 1
ATOM 2550 C C . TYR A 1 314 ? -0.376 16.920 -5.502 1.00 95.69 314 TYR A C 1
ATOM 2552 O O . TYR A 1 314 ? -1.168 17.053 -6.433 1.00 95.69 314 TYR A O 1
ATOM 2560 N N . ARG A 1 315 ? 0.570 17.837 -5.262 1.00 96.06 315 ARG A N 1
ATOM 2561 C CA . ARG A 1 315 ? 0.784 18.992 -6.155 1.00 96.06 315 ARG A CA 1
ATOM 2562 C C . ARG A 1 315 ? 1.260 18.562 -7.542 1.00 96.06 315 ARG A C 1
ATOM 2564 O O . ARG A 1 315 ? 0.807 19.139 -8.525 1.00 96.06 315 ARG A O 1
ATOM 2571 N N . LEU A 1 316 ? 2.139 17.564 -7.606 1.00 89.25 316 LEU A N 1
ATOM 2572 C CA . LEU A 1 316 ? 2.694 17.037 -8.853 1.00 89.25 316 LEU A CA 1
ATOM 2573 C C . LEU A 1 316 ? 1.675 16.188 -9.633 1.00 89.25 316 LEU A C 1
ATOM 2575 O O . LEU A 1 316 ? 1.642 16.252 -10.858 1.00 89.25 316 LEU A O 1
ATOM 2579 N N . ASN A 1 317 ? 0.803 15.439 -8.946 1.00 90.38 317 ASN A N 1
ATOM 2580 C CA . ASN A 1 317 ? -0.242 14.634 -9.582 1.00 90.38 317 ASN A CA 1
ATOM 2581 C C . ASN A 1 317 ? -1.559 14.627 -8.780 1.00 90.38 317 ASN A C 1
ATOM 2583 O O . ASN A 1 317 ? -1.905 13.679 -8.075 1.00 90.38 317 ASN A O 1
ATOM 2587 N N . SER A 1 318 ? -2.335 15.704 -8.917 1.00 89.19 318 SER A N 1
ATOM 2588 C CA . SER A 1 318 ? -3.521 15.951 -8.077 1.00 89.19 318 SER A CA 1
ATOM 2589 C C . SER A 1 318 ? -4.760 15.099 -8.387 1.00 89.19 318 SER A C 1
ATOM 2591 O O . SER A 1 318 ? -5.782 15.242 -7.701 1.00 89.19 318 SER A O 1
ATOM 2593 N N . LEU A 1 319 ? -4.693 14.269 -9.433 1.00 88.56 319 LEU A N 1
ATOM 2594 C CA . LEU A 1 319 ? -5.763 13.369 -9.876 1.00 88.56 319 LEU A CA 1
ATOM 2595 C C . LEU A 1 319 ? -5.385 11.891 -9.730 1.00 88.56 319 LEU A C 1
ATOM 2597 O O . LEU A 1 319 ? -6.187 11.029 -10.077 1.00 88.56 319 LEU A O 1
ATOM 2601 N N . ASN A 1 320 ? -4.201 11.580 -9.197 1.00 87.94 320 ASN A N 1
ATOM 2602 C CA . ASN A 1 320 ? -3.843 10.204 -8.893 1.00 87.94 320 ASN A CA 1
ATOM 2603 C C . ASN A 1 320 ? -4.689 9.682 -7.721 1.00 87.94 320 ASN A C 1
ATOM 2605 O O . ASN A 1 320 ? -4.673 10.247 -6.624 1.00 87.94 320 ASN A O 1
ATOM 2609 N N . GLU A 1 321 ? -5.418 8.594 -7.959 1.00 88.00 321 GLU A N 1
ATOM 2610 C CA . GLU A 1 321 ? -6.316 7.976 -6.982 1.00 88.00 321 GLU A CA 1
ATOM 2611 C C . GLU A 1 321 ? -5.595 7.569 -5.691 1.00 88.00 321 GLU A C 1
ATOM 2613 O O . GLU A 1 321 ? -6.072 7.876 -4.595 1.00 88.00 321 GLU A O 1
ATOM 2618 N N . HIS A 1 322 ? -4.429 6.929 -5.814 1.00 88.62 322 HIS A N 1
ATOM 2619 C CA . HIS A 1 322 ? -3.650 6.476 -4.665 1.00 88.62 322 HIS A CA 1
ATOM 2620 C C . HIS A 1 322 ? -3.217 7.656 -3.798 1.00 88.62 322 HIS A C 1
ATOM 2622 O O . HIS A 1 322 ? -3.444 7.639 -2.594 1.00 88.62 322 HIS A O 1
ATOM 2628 N N . ILE A 1 323 ? -2.702 8.731 -4.404 1.00 93.00 323 ILE A N 1
ATOM 2629 C CA . ILE A 1 323 ? -2.266 9.919 -3.654 1.00 93.00 323 ILE A CA 1
ATOM 2630 C C . ILE A 1 323 ? -3.436 10.560 -2.896 1.00 93.00 323 ILE A C 1
ATOM 2632 O O . ILE A 1 323 ? -3.280 10.959 -1.742 1.00 93.00 323 ILE A O 1
ATOM 2636 N N . LEU A 1 324 ? -4.615 10.658 -3.522 1.00 94.06 324 LEU A N 1
ATOM 2637 C CA . LEU A 1 324 ? -5.806 11.220 -2.879 1.00 94.06 324 LEU A CA 1
ATOM 2638 C C . LEU A 1 324 ? -6.220 10.420 -1.637 1.00 94.06 324 LEU A C 1
ATOM 2640 O O . LEU A 1 324 ? -6.508 11.019 -0.598 1.00 94.06 324 LEU A O 1
ATOM 2644 N N . LEU A 1 325 ? -6.249 9.090 -1.747 1.00 94.00 325 LEU A N 1
ATOM 2645 C CA . LEU A 1 325 ? -6.594 8.185 -0.650 1.00 94.00 325 LEU A CA 1
ATOM 2646 C C . LEU A 1 325 ? -5.550 8.226 0.469 1.00 94.00 325 LEU A C 1
ATOM 2648 O O . LEU A 1 325 ? -5.893 8.437 1.630 1.00 94.00 325 LEU A O 1
ATOM 2652 N N . GLU A 1 326 ? -4.275 8.101 0.117 1.00 93.94 326 GLU A N 1
ATOM 2653 C CA . GLU A 1 326 ? -3.163 8.041 1.066 1.00 93.94 326 GLU A CA 1
ATOM 2654 C C . GLU A 1 326 ? -2.994 9.348 1.843 1.00 93.94 326 GLU A C 1
ATOM 2656 O O . GLU A 1 326 ? -2.845 9.337 3.068 1.00 93.94 326 GLU A O 1
ATOM 2661 N N . LEU A 1 327 ? -3.076 10.496 1.162 1.00 96.50 327 LEU A N 1
ATOM 2662 C CA . LEU A 1 327 ? -3.019 11.796 1.825 1.00 96.50 327 LEU A CA 1
ATOM 2663 C C . LEU A 1 327 ? -4.261 12.027 2.696 1.00 96.50 327 LEU A C 1
ATOM 2665 O O . LEU A 1 327 ? -4.144 12.582 3.793 1.00 96.50 327 LEU A O 1
ATOM 2669 N N . ALA A 1 328 ? -5.444 11.573 2.265 1.00 95.69 328 ALA A N 1
ATOM 2670 C CA . ALA A 1 328 ? -6.632 11.623 3.110 1.00 95.69 328 ALA A CA 1
ATOM 2671 C C . ALA A 1 328 ? -6.453 10.776 4.377 1.00 95.69 328 ALA A C 1
ATOM 2673 O O . ALA A 1 328 ? -6.735 11.261 5.472 1.00 95.69 328 ALA A O 1
ATOM 2674 N N . ASP A 1 329 ? -5.944 9.553 4.267 1.00 92.00 329 ASP A N 1
ATOM 2675 C CA . ASP A 1 329 ? -5.668 8.679 5.410 1.00 92.00 329 ASP A CA 1
ATOM 2676 C C . ASP A 1 329 ? -4.614 9.266 6.349 1.00 92.00 329 ASP A C 1
ATOM 2678 O O . ASP A 1 329 ? -4.800 9.277 7.575 1.00 92.00 329 ASP A O 1
ATOM 2682 N N . LEU A 1 330 ? -3.555 9.863 5.800 1.00 94.25 330 LEU A N 1
ATOM 2683 C CA . LEU A 1 330 ? -2.558 10.571 6.591 1.00 94.25 330 LEU A CA 1
ATOM 2684 C C . LEU A 1 330 ? -3.185 11.753 7.340 1.00 94.25 330 LEU A C 1
ATOM 2686 O O . LEU A 1 330 ? -3.023 11.858 8.560 1.00 94.25 330 LEU A O 1
ATOM 2690 N N . TYR A 1 331 ? -3.984 12.587 6.669 1.00 94.38 331 TYR A N 1
ATOM 2691 C CA . TYR A 1 331 ? -4.735 13.659 7.322 1.00 94.38 331 TYR A CA 1
ATOM 2692 C C . TYR A 1 331 ? -5.656 13.132 8.427 1.00 94.38 331 TYR A C 1
ATOM 2694 O O . TYR A 1 331 ? -5.718 13.724 9.508 1.00 94.38 331 TYR A O 1
ATOM 2702 N N . GLN A 1 332 ? -6.337 12.003 8.223 1.00 88.94 332 GLN A N 1
ATOM 2703 C CA . GLN A 1 332 ? -7.178 11.392 9.254 1.00 88.94 332 GLN A CA 1
ATOM 2704 C C . GLN A 1 332 ? -6.383 10.936 10.475 1.00 88.94 332 GLN A C 1
ATOM 2706 O O . GLN A 1 332 ? -6.865 11.119 11.604 1.00 88.94 332 GLN A O 1
ATOM 2711 N N . SER A 1 333 ? -5.202 10.353 10.250 1.00 85.56 333 SER A N 1
ATOM 2712 C CA . SER A 1 333 ? -4.302 9.875 11.303 1.00 85.56 333 SER A CA 1
ATOM 2713 C C . SER A 1 333 ? -3.732 11.029 12.136 1.00 85.56 333 SER A C 1
ATOM 2715 O O . SER A 1 333 ? -3.693 10.941 13.362 1.00 85.56 333 SER A O 1
ATOM 2717 N N . LEU A 1 334 ? -3.415 12.155 11.487 1.00 86.44 334 LEU A N 1
ATOM 2718 C CA . LEU A 1 334 ? -2.933 13.388 12.116 1.00 86.44 334 LEU A CA 1
ATOM 2719 C C . LEU A 1 334 ? -4.072 14.246 12.706 1.00 86.44 334 LEU A C 1
ATOM 2721 O O . LEU A 1 334 ? -3.839 15.213 13.433 1.00 86.44 334 LEU A O 1
ATOM 2725 N N . GLY A 1 335 ? -5.329 13.884 12.432 1.00 84.00 335 GLY A N 1
ATOM 2726 C CA . GLY A 1 335 ? -6.518 14.550 12.963 1.00 84.00 335 GLY A CA 1
ATOM 2727 C C . GLY A 1 335 ? -6.997 15.766 12.161 1.00 84.00 335 GLY A C 1
ATOM 2728 O O . GLY A 1 335 ? -7.856 16.506 12.647 1.00 84.00 335 GLY A O 1
ATOM 2729 N N . TYR A 1 336 ? -6.504 15.968 10.940 1.00 89.25 336 TYR A N 1
ATOM 2730 C CA . TYR A 1 336 ? -6.967 16.981 9.987 1.00 89.25 336 TYR A CA 1
ATOM 2731 C C . TYR A 1 336 ? -8.237 16.519 9.248 1.00 89.25 336 TYR A C 1
ATOM 2733 O O . TYR A 1 336 ? -8.262 16.347 8.034 1.00 89.25 336 TYR A O 1
ATOM 2741 N N . ILE A 1 337 ? -9.321 16.312 10.002 1.00 86.75 337 ILE A N 1
ATOM 2742 C CA . ILE A 1 337 ? -10.547 15.649 9.514 1.00 86.75 337 ILE A CA 1
ATOM 2743 C C . ILE A 1 337 ? -11.200 16.378 8.336 1.00 86.75 337 ILE A C 1
ATOM 2745 O O . ILE A 1 337 ? -11.624 15.738 7.382 1.00 86.75 337 ILE A O 1
ATOM 2749 N N . GLN A 1 338 ? -11.236 17.711 8.371 1.00 89.50 338 GLN A N 1
ATOM 2750 C CA . GLN A 1 338 ? -11.831 18.513 7.296 1.00 89.50 338 GLN A CA 1
ATOM 2751 C C . GLN A 1 338 ? -11.026 18.420 5.989 1.00 89.50 338 GLN A C 1
ATOM 2753 O O . GLN A 1 338 ? -11.609 18.304 4.914 1.00 89.50 338 GLN A O 1
ATOM 2758 N N . ALA A 1 339 ? -9.691 18.396 6.079 1.00 93.56 339 ALA A N 1
ATOM 2759 C CA . ALA A 1 339 ? -8.825 18.226 4.913 1.00 93.56 339 ALA A CA 1
ATOM 2760 C C . ALA A 1 339 ? -8.996 16.827 4.297 1.00 93.56 339 ALA A C 1
ATOM 2762 O O . ALA A 1 339 ? -9.193 16.704 3.088 1.00 93.56 339 ALA A O 1
ATOM 2763 N N . ALA A 1 340 ? -9.040 15.786 5.136 1.00 94.94 340 ALA A N 1
ATOM 2764 C CA . ALA A 1 340 ? -9.337 14.425 4.692 1.00 94.94 340 ALA A CA 1
ATOM 2765 C C . ALA A 1 340 ? -10.709 14.313 4.010 1.00 94.94 340 ALA A C 1
ATOM 2767 O O . ALA A 1 340 ? -10.827 13.692 2.957 1.00 94.94 340 ALA A O 1
ATOM 2768 N N . GLN A 1 341 ? -11.744 14.942 4.577 1.00 92.62 341 GLN A N 1
ATOM 2769 C CA . GLN A 1 341 ? -13.084 14.941 3.990 1.00 92.62 341 GLN A CA 1
ATOM 2770 C C . GLN A 1 341 ? -13.104 15.617 2.617 1.00 92.62 341 GLN A C 1
ATOM 2772 O O . GLN A 1 341 ? -13.744 15.106 1.701 1.00 92.62 341 GLN A O 1
ATOM 2777 N N . SER A 1 342 ? -12.397 16.739 2.460 1.00 94.94 342 SER A N 1
ATOM 2778 C CA . SER A 1 342 ? -12.280 17.426 1.172 1.00 94.94 342 SER A CA 1
ATOM 2779 C C . SER A 1 342 ? -11.610 16.544 0.117 1.00 94.94 342 SER A C 1
ATOM 2781 O O . SER A 1 342 ? -12.106 16.463 -1.006 1.00 94.94 342 SER A O 1
ATOM 2783 N N . LEU A 1 343 ? -10.516 15.860 0.470 1.00 95.31 343 LEU A N 1
ATOM 2784 C CA . LEU A 1 343 ? -9.820 14.961 -0.453 1.00 95.31 343 LEU A CA 1
ATOM 2785 C C . LEU A 1 343 ? -10.663 13.747 -0.829 1.00 95.31 343 LEU A C 1
ATOM 2787 O O . LEU A 1 343 ? -10.750 13.425 -2.007 1.00 95.31 343 LEU A O 1
ATOM 2791 N N . LEU A 1 344 ? -11.336 13.112 0.133 1.00 95.56 344 LEU A N 1
ATOM 2792 C CA . LEU A 1 344 ? -12.194 11.959 -0.148 1.00 95.56 344 LEU A CA 1
ATOM 2793 C C . LEU A 1 344 ? -13.419 12.330 -0.991 1.00 95.56 344 LEU A C 1
ATOM 2795 O O . LEU A 1 344 ? -13.849 11.531 -1.816 1.00 95.56 344 LEU A O 1
ATOM 2799 N N . ARG A 1 345 ? -13.970 13.542 -0.835 1.00 93.94 345 ARG A N 1
ATOM 2800 C CA . ARG A 1 345 ? -15.025 14.043 -1.732 1.00 93.94 345 ARG A CA 1
ATOM 2801 C C . ARG A 1 345 ? -14.503 14.232 -3.150 1.00 93.94 345 ARG A C 1
ATOM 2803 O O . ARG A 1 345 ? -15.125 13.720 -4.071 1.00 93.94 345 ARG A O 1
ATOM 2810 N N . LYS A 1 346 ? -13.338 14.869 -3.309 1.00 93.25 346 LYS A N 1
ATOM 2811 C CA . LYS A 1 346 ? -12.676 15.000 -4.614 1.00 93.25 346 LYS A CA 1
ATOM 2812 C C . LYS A 1 346 ? -12.403 13.624 -5.232 1.00 93.25 346 LYS A C 1
ATOM 2814 O O . LYS A 1 346 ? -12.746 13.389 -6.382 1.00 93.25 346 LYS A O 1
ATOM 2819 N N . ALA A 1 347 ? -11.853 12.686 -4.464 1.00 93.38 347 ALA A N 1
ATOM 2820 C CA . ALA A 1 347 ? -11.632 11.318 -4.922 1.00 93.38 347 ALA A CA 1
ATOM 2821 C C . ALA A 1 347 ? -12.942 10.647 -5.354 1.00 93.38 347 ALA A C 1
ATOM 2823 O O . ALA A 1 347 ? -12.965 9.951 -6.359 1.00 93.38 347 ALA A O 1
ATOM 2824 N N . HIS A 1 348 ? -14.050 10.893 -4.650 1.00 92.56 348 HIS A N 1
ATOM 2825 C CA . HIS A 1 348 ? -15.351 10.334 -5.012 1.00 92.56 348 HIS A CA 1
ATOM 2826 C C . HIS A 1 348 ? -15.941 10.935 -6.292 1.00 92.56 348 HIS A C 1
ATOM 2828 O O . HIS A 1 348 ? -16.654 10.234 -7.005 1.00 92.56 348 HIS A O 1
ATOM 2834 N N . GLU A 1 349 ? -15.642 12.201 -6.592 1.00 90.31 349 GLU A N 1
ATOM 2835 C CA . GLU A 1 349 ? -16.046 12.853 -7.843 1.00 90.31 349 GLU A CA 1
ATOM 2836 C C . GLU A 1 349 ? -15.377 12.199 -9.061 1.00 90.31 349 GLU A C 1
ATOM 2838 O O . GLU A 1 349 ? -16.051 11.947 -10.058 1.00 90.31 349 GLU A O 1
ATOM 2843 N N . PHE A 1 350 ? -14.081 11.876 -8.972 1.00 86.19 350 PHE A N 1
ATOM 2844 C CA . PHE A 1 350 ? -13.329 11.253 -10.072 1.00 86.19 350 PHE A CA 1
ATOM 2845 C C . PHE A 1 350 ? -13.444 9.722 -10.103 1.00 86.19 350 PHE A C 1
ATOM 2847 O O . PHE A 1 350 ? -13.472 9.126 -11.178 1.00 86.19 350 PHE A O 1
ATOM 2854 N N . PHE A 1 351 ? -13.557 9.083 -8.937 1.00 90.69 351 PHE A N 1
ATOM 2855 C CA . PHE A 1 351 ? -13.548 7.627 -8.769 1.00 90.69 351 PHE A CA 1
ATOM 2856 C C . PHE A 1 351 ? -14.787 7.141 -7.985 1.00 90.69 351 PHE A C 1
ATOM 2858 O O . PHE A 1 351 ? -14.675 6.550 -6.905 1.00 90.69 351 PHE A O 1
ATOM 2865 N N . PRO A 1 352 ? -16.016 7.349 -8.504 1.00 85.62 352 PRO A N 1
ATOM 2866 C CA . PRO A 1 352 ? -17.258 7.077 -7.767 1.00 85.62 352 PRO A CA 1
ATOM 2867 C C . PRO A 1 352 ? -17.512 5.591 -7.459 1.00 85.62 352 PRO A C 1
ATOM 2869 O O . PRO A 1 352 ? -18.353 5.267 -6.607 1.00 85.62 352 PRO A O 1
ATOM 2872 N N . HIS A 1 353 ? -16.798 4.697 -8.149 1.00 88.62 353 HIS A N 1
ATOM 2873 C CA . HIS A 1 353 ? -16.876 3.242 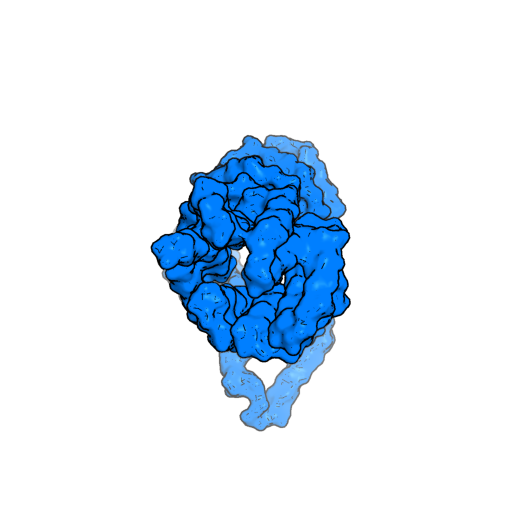-8.011 1.00 88.62 353 HIS A CA 1
ATOM 2874 C C . HIS A 1 353 ? -15.677 2.630 -7.276 1.00 88.62 353 HIS A C 1
ATOM 2876 O O . HIS A 1 353 ? -15.637 1.412 -7.112 1.00 88.62 353 HIS A O 1
ATOM 2882 N N . ASN A 1 354 ? -14.730 3.441 -6.794 1.00 89.62 354 ASN A N 1
ATOM 2883 C CA . ASN A 1 354 ? -13.644 2.927 -5.974 1.00 89.62 354 ASN A CA 1
ATOM 2884 C C . ASN A 1 354 ? -14.154 2.591 -4.560 1.00 89.62 354 ASN A C 1
ATOM 2886 O O . ASN A 1 354 ? -14.739 3.429 -3.864 1.00 89.62 354 ASN A O 1
ATOM 2890 N N . ALA A 1 355 ? -13.944 1.342 -4.138 1.00 92.81 355 ALA A N 1
ATOM 2891 C CA . ALA A 1 355 ? -14.429 0.846 -2.855 1.00 92.81 355 ALA A CA 1
ATOM 2892 C C . ALA A 1 355 ? -13.749 1.538 -1.658 1.00 92.81 355 ALA A C 1
ATOM 2894 O O . ALA A 1 355 ? -14.433 1.868 -0.689 1.00 92.81 355 ALA A O 1
ATOM 2895 N N . GLU A 1 356 ? -12.443 1.799 -1.733 1.00 93.38 356 GLU A N 1
ATOM 2896 C CA . GLU A 1 356 ? -11.667 2.452 -0.669 1.00 93.38 356 GLU A CA 1
ATOM 2897 C C . GLU A 1 356 ? -12.097 3.908 -0.474 1.00 93.38 356 GLU A C 1
ATOM 2899 O O . GLU A 1 356 ? -12.288 4.346 0.658 1.00 93.38 356 GLU A O 1
ATOM 2904 N N . VAL A 1 357 ? -12.378 4.642 -1.557 1.00 93.62 357 VAL A N 1
ATOM 2905 C CA . VAL A 1 357 ? -12.904 6.018 -1.480 1.00 93.62 357 VAL A CA 1
ATOM 2906 C C . VAL A 1 357 ? -14.244 6.052 -0.742 1.00 93.62 357 VAL A C 1
ATOM 2908 O O . VAL A 1 357 ? -14.450 6.850 0.179 1.00 93.62 357 VAL A O 1
ATOM 2911 N N . VAL A 1 358 ? -15.167 5.158 -1.115 1.00 94.44 358 VAL A N 1
ATOM 2912 C CA . VAL A 1 358 ? -16.472 5.040 -0.447 1.00 94.44 358 VAL A CA 1
ATOM 2913 C C . VAL A 1 358 ? -16.297 4.624 1.018 1.00 94.44 358 VAL A C 1
ATOM 2915 O O . VAL A 1 358 ? -16.981 5.159 1.896 1.00 94.44 358 VAL A O 1
ATOM 2918 N N . GLY A 1 359 ? -15.364 3.713 1.293 1.00 94.50 359 GLY A N 1
ATOM 2919 C CA . GLY A 1 359 ? -15.015 3.275 2.640 1.00 94.50 359 GLY A CA 1
ATOM 2920 C C . GLY A 1 359 ? -14.457 4.389 3.517 1.00 94.50 359 GLY A C 1
ATOM 2921 O O . GLY A 1 359 ? -14.906 4.550 4.653 1.00 94.50 359 GLY A O 1
ATOM 2922 N N . GLY A 1 360 ? -13.553 5.208 2.980 1.00 93.69 360 GLY A N 1
ATOM 2923 C CA . GLY A 1 360 ? -12.995 6.379 3.651 1.00 93.69 360 GLY A CA 1
ATOM 2924 C C . GLY A 1 360 ? -14.074 7.396 4.027 1.00 93.69 360 GLY A C 1
ATOM 2925 O O . GLY A 1 360 ? -14.120 7.857 5.169 1.00 93.69 360 GLY A O 1
ATOM 2926 N N . LEU A 1 361 ? -15.017 7.686 3.119 1.00 94.50 361 LEU A N 1
ATOM 2927 C CA . LEU A 1 361 ? -16.178 8.533 3.435 1.00 94.50 361 LEU A CA 1
ATOM 2928 C C . LEU A 1 361 ? -17.067 7.906 4.522 1.00 94.50 361 LEU A C 1
ATOM 2930 O O . LEU A 1 361 ? -17.536 8.614 5.417 1.00 94.50 361 LEU A O 1
ATOM 2934 N N . GLY A 1 362 ? -17.282 6.587 4.474 1.00 95.06 362 GLY A N 1
ATOM 2935 C CA . GLY A 1 362 ? -18.033 5.853 5.495 1.00 95.06 362 GLY A CA 1
ATOM 2936 C C . GLY A 1 362 ? -17.376 5.940 6.870 1.00 95.06 362 GLY A C 1
ATOM 2937 O O . GLY A 1 362 ? -18.046 6.182 7.876 1.00 95.06 362 GLY A O 1
ATOM 2938 N N . TRP A 1 363 ? -16.052 5.820 6.914 1.00 92.81 363 TRP A N 1
ATOM 2939 C CA . TRP A 1 363 ? -15.266 5.942 8.134 1.00 92.81 363 TRP A CA 1
ATOM 2940 C C . TRP A 1 363 ? -15.299 7.360 8.710 1.00 92.81 363 TRP A C 1
ATOM 2942 O O . TRP A 1 363 ? -15.509 7.527 9.914 1.00 92.81 363 TRP A O 1
ATOM 2952 N N . LEU A 1 364 ? -15.198 8.393 7.869 1.00 91.12 364 LEU A N 1
ATOM 2953 C CA . LEU A 1 364 ? -15.388 9.778 8.303 1.00 91.12 364 LEU A CA 1
ATOM 2954 C C . LEU A 1 364 ? -16.789 10.012 8.882 1.00 91.12 364 LEU A C 1
ATOM 2956 O O . LEU A 1 364 ? -16.909 10.547 9.985 1.00 91.12 364 LEU A O 1
ATOM 2960 N N . ALA A 1 365 ? -17.837 9.539 8.200 1.00 92.06 365 ALA A N 1
ATOM 2961 C CA . ALA A 1 365 ? -19.209 9.628 8.699 1.00 92.06 365 ALA A CA 1
ATOM 2962 C C . ALA A 1 365 ? -19.367 8.920 10.057 1.00 92.06 365 ALA A C 1
ATOM 2964 O O . ALA A 1 365 ? -19.999 9.452 10.970 1.00 92.06 365 ALA A O 1
ATOM 2965 N N . MET A 1 366 ? -18.736 7.754 10.229 1.00 90.94 366 MET A N 1
ATOM 2966 C CA . MET A 1 366 ? -18.732 7.020 11.495 1.00 90.94 366 MET A CA 1
ATOM 2967 C C . MET A 1 366 ? -18.057 7.818 12.617 1.00 90.94 366 MET A C 1
ATOM 2969 O O . MET A 1 366 ? -18.572 7.858 13.736 1.00 90.94 366 MET A O 1
ATOM 2973 N N . ARG A 1 367 ? -16.932 8.484 12.328 1.00 85.56 367 ARG A N 1
ATOM 2974 C CA . ARG A 1 367 ? -16.207 9.323 13.297 1.00 85.56 367 ARG A CA 1
ATOM 2975 C C . ARG A 1 367 ? -16.981 10.571 13.714 1.00 85.56 367 ARG A C 1
ATOM 2977 O O . ARG A 1 367 ? -16.850 10.998 14.857 1.00 85.56 367 ARG A O 1
ATOM 2984 N N . GLU A 1 368 ? -17.766 11.144 12.810 1.00 86.31 368 GLU A N 1
ATOM 2985 C CA . GLU A 1 368 ? -18.623 12.306 13.080 1.00 86.31 368 GLU A CA 1
ATOM 2986 C C . GLU A 1 368 ? -19.934 11.935 13.796 1.00 86.31 368 GLU A C 1
ATOM 2988 O O . GLU A 1 368 ? -20.681 12.817 14.209 1.00 86.31 368 GLU A O 1
ATOM 2993 N N . GLY A 1 369 ? -20.214 10.639 13.978 1.00 88.75 369 GLY A N 1
ATOM 2994 C CA . GLY A 1 369 ? -21.451 10.149 14.593 1.00 88.75 369 GLY A CA 1
ATOM 2995 C C . GLY A 1 369 ? -22.630 10.037 13.621 1.00 88.75 369 GLY A C 1
ATOM 2996 O O . GLY A 1 369 ? -23.741 9.707 14.033 1.00 88.75 369 GLY A O 1
ATOM 2997 N N . HIS A 1 370 ? -22.404 10.244 12.322 1.00 93.38 370 HIS A N 1
ATOM 2998 C CA . HIS A 1 370 ? -23.390 10.057 11.257 1.00 93.38 370 HIS A CA 1
ATOM 2999 C C . HIS A 1 370 ? -23.552 8.562 10.911 1.00 93.38 370 HIS A C 1
ATOM 3001 O O . HIS A 1 370 ? -23.286 8.125 9.789 1.00 93.38 370 HIS A O 1
ATOM 3007 N N . PHE A 1 371 ? -23.973 7.749 11.888 1.00 93.12 371 PHE A N 1
ATOM 3008 C CA . PHE A 1 371 ? -23.949 6.283 11.789 1.00 93.12 371 PHE A CA 1
ATOM 3009 C C . PHE A 1 371 ? -24.813 5.715 10.655 1.00 93.12 371 PHE A C 1
ATOM 3011 O O . PHE A 1 371 ? -24.385 4.778 9.988 1.00 93.12 371 PHE A O 1
ATOM 3018 N N . ALA A 1 372 ? -25.988 6.292 10.383 1.00 92.75 372 ALA A N 1
ATOM 3019 C CA . ALA A 1 372 ? -26.845 5.841 9.280 1.00 92.75 372 ALA A CA 1
ATOM 3020 C C . ALA A 1 372 ? -26.156 6.013 7.912 1.00 92.75 372 ALA A C 1
ATOM 3022 O O . ALA A 1 372 ? -26.153 5.096 7.089 1.00 92.75 372 ALA A O 1
ATOM 3023 N N . THR A 1 373 ? -25.505 7.160 7.699 1.00 94.62 373 THR A N 1
ATOM 3024 C CA . THR A 1 373 ? -24.711 7.439 6.495 1.00 94.62 373 THR A CA 1
ATOM 3025 C C . THR A 1 373 ? -23.520 6.490 6.392 1.00 94.62 373 THR A C 1
ATOM 3027 O O . THR A 1 373 ? -23.273 5.932 5.325 1.00 94.62 373 THR A O 1
ATOM 3030 N N . ALA A 1 374 ? -22.818 6.249 7.503 1.00 95.88 374 ALA A N 1
ATOM 3031 C CA . ALA A 1 374 ? -21.707 5.302 7.550 1.00 95.88 374 ALA A CA 1
ATOM 3032 C C . ALA A 1 374 ? -22.145 3.884 7.151 1.00 95.88 374 ALA A C 1
ATOM 3034 O O . ALA A 1 374 ? -21.512 3.261 6.304 1.00 95.88 374 ALA A O 1
ATOM 3035 N N . ILE A 1 375 ? -23.268 3.397 7.690 1.00 95.19 375 ILE A N 1
ATOM 3036 C CA . ILE A 1 375 ? -23.843 2.089 7.341 1.00 95.19 375 ILE A CA 1
ATOM 3037 C C . ILE A 1 375 ? -24.147 2.003 5.841 1.00 95.19 375 ILE A C 1
ATOM 3039 O O . ILE A 1 375 ? -23.810 1.002 5.207 1.00 95.19 375 ILE A O 1
ATOM 3043 N N . ALA A 1 376 ? -24.761 3.038 5.260 1.00 95.25 376 ALA A N 1
ATOM 3044 C CA . ALA A 1 376 ? -25.060 3.071 3.829 1.00 95.25 376 ALA A CA 1
ATOM 3045 C C . ALA A 1 376 ? -23.781 3.018 2.973 1.00 95.25 376 ALA A C 1
ATOM 3047 O O . ALA A 1 376 ? -23.711 2.247 2.013 1.00 95.25 376 ALA A O 1
ATOM 3048 N N . LEU A 1 377 ? -22.752 3.779 3.353 1.00 95.00 377 LEU A N 1
ATOM 3049 C CA . LEU A 1 377 ? -21.465 3.809 2.657 1.00 95.00 377 LEU A CA 1
ATOM 3050 C C . LEU A 1 377 ? -20.710 2.482 2.786 1.00 95.00 377 LEU A C 1
ATOM 3052 O O . LEU A 1 377 ? -20.244 1.966 1.776 1.00 95.00 377 LEU A O 1
ATOM 3056 N N . PHE A 1 378 ? -20.663 1.856 3.965 1.00 95.62 378 PHE A N 1
ATOM 3057 C CA . PHE A 1 378 ? -20.021 0.545 4.117 1.00 95.62 378 PHE A CA 1
ATOM 3058 C C . PHE A 1 378 ? -20.762 -0.563 3.361 1.00 95.62 378 PHE A C 1
ATOM 3060 O O . PHE A 1 378 ? -20.123 -1.419 2.753 1.00 95.62 378 PHE A O 1
ATOM 3067 N N . LYS A 1 379 ? -22.102 -0.531 3.312 1.00 93.56 379 LYS A N 1
ATOM 3068 C CA . LYS A 1 379 ? -22.877 -1.438 2.445 1.00 93.56 379 LYS A CA 1
ATOM 3069 C C . LYS A 1 379 ? -22.517 -1.237 0.969 1.00 93.56 379 LYS A C 1
ATOM 3071 O O . LYS A 1 379 ? -22.325 -2.222 0.259 1.00 93.56 379 LYS A O 1
ATOM 3076 N N . LYS A 1 380 ? -22.361 0.016 0.519 1.00 93.62 380 LYS A N 1
ATOM 3077 C CA . LYS A 1 380 ? -21.901 0.328 -0.843 1.00 93.62 380 LYS A CA 1
ATOM 3078 C C . LYS A 1 380 ? -20.466 -0.163 -1.083 1.00 93.62 380 LYS A C 1
ATOM 3080 O O . LYS A 1 380 ? -20.230 -0.813 -2.095 1.00 93.62 380 LYS A O 1
ATOM 3085 N N . GLN A 1 381 ? -19.537 0.053 -0.153 1.00 94.94 381 GLN A N 1
ATOM 3086 C CA . GLN A 1 381 ? -18.164 -0.464 -0.239 1.00 94.94 381 GLN A CA 1
ATOM 3087 C C . GLN A 1 381 ? -18.143 -1.991 -0.392 1.00 94.94 381 GLN A C 1
ATOM 3089 O O . GLN A 1 381 ? -17.461 -2.499 -1.274 1.00 94.94 381 GLN A O 1
ATOM 3094 N N . ILE A 1 382 ? -18.937 -2.721 0.400 1.00 92.94 382 ILE A N 1
ATOM 3095 C CA . ILE A 1 382 ? -19.060 -4.184 0.288 1.00 92.94 382 ILE A CA 1
ATOM 3096 C C . ILE A 1 382 ? -19.665 -4.586 -1.064 1.00 92.94 382 ILE A C 1
ATOM 3098 O O . ILE A 1 382 ? -19.238 -5.574 -1.647 1.00 92.94 382 ILE A O 1
ATOM 3102 N N . SER A 1 383 ? -20.629 -3.830 -1.598 1.00 93.62 383 SER A N 1
ATOM 3103 C CA . SER A 1 383 ? -21.178 -4.124 -2.931 1.00 93.62 383 SER A CA 1
ATOM 3104 C C . SER A 1 383 ? -20.157 -3.938 -4.060 1.00 93.62 383 SER A C 1
ATOM 3106 O O . SER A 1 383 ? -20.220 -4.657 -5.051 1.00 93.62 383 SER A O 1
ATOM 3108 N N . LEU A 1 384 ? -19.209 -3.007 -3.895 1.00 89.00 384 LEU A N 1
ATOM 3109 C CA . LEU A 1 384 ? -18.119 -2.758 -4.844 1.00 89.00 384 LEU A CA 1
ATOM 3110 C C . LEU A 1 384 ? -16.968 -3.762 -4.670 1.00 89.00 384 LEU A C 1
ATOM 3112 O O . LEU A 1 384 ? -16.341 -4.152 -5.647 1.00 89.00 384 LEU A O 1
ATOM 3116 N N . SER A 1 385 ? -16.706 -4.202 -3.436 1.00 92.06 385 SER A N 1
ATOM 3117 C CA . SER A 1 385 ? -15.683 -5.197 -3.102 1.00 92.06 385 SER A CA 1
ATOM 3118 C C . SER A 1 385 ? -16.226 -6.217 -2.084 1.00 92.06 385 SER A C 1
ATOM 3120 O O . SER A 1 385 ? -16.070 -6.045 -0.868 1.00 92.06 385 SER A O 1
ATOM 3122 N N . PRO A 1 386 ? -16.863 -7.313 -2.553 1.00 85.88 386 PRO A N 1
ATOM 3123 C CA . PRO A 1 386 ? -17.564 -8.277 -1.690 1.00 85.88 386 PRO A CA 1
ATOM 3124 C C . PRO A 1 386 ? -16.690 -8.995 -0.656 1.00 85.88 386 PRO A C 1
ATOM 3126 O O . PRO A 1 386 ? -17.195 -9.506 0.342 1.00 85.88 386 PRO A O 1
ATOM 3129 N N . ASN A 1 387 ? -15.373 -9.038 -0.871 1.00 81.12 387 ASN A N 1
ATOM 3130 C CA . ASN A 1 387 ? -14.422 -9.709 0.016 1.00 81.12 387 ASN A CA 1
ATOM 3131 C C . ASN A 1 387 ? -13.693 -8.764 0.981 1.00 81.12 387 ASN A C 1
ATOM 3133 O O . ASN A 1 387 ? -12.793 -9.202 1.703 1.00 81.12 387 ASN A O 1
ATOM 3137 N N . HIS A 1 388 ? -14.088 -7.494 1.038 1.00 84.56 388 HIS A N 1
ATOM 3138 C CA . HIS A 1 388 ? -13.407 -6.482 1.830 1.00 84.56 388 HIS A CA 1
ATOM 3139 C C . HIS A 1 388 ? -13.663 -6.652 3.337 1.00 84.56 388 HIS A C 1
ATOM 3141 O O . HIS A 1 388 ? -14.666 -6.192 3.888 1.00 84.56 388 HIS A O 1
ATOM 3147 N N . GLN A 1 389 ? -12.723 -7.291 4.041 1.00 84.81 389 GLN A N 1
ATOM 3148 C CA . GLN A 1 389 ? -12.876 -7.590 5.472 1.00 84.81 389 GLN A CA 1
ATOM 3149 C C . GLN A 1 389 ? -13.013 -6.335 6.343 1.00 84.81 389 GLN A C 1
ATOM 3151 O O . GLN A 1 389 ? -13.867 -6.297 7.227 1.00 84.81 389 GLN A O 1
ATOM 3156 N N . GLN A 1 390 ? -12.226 -5.290 6.066 1.00 88.06 390 GLN A N 1
ATOM 3157 C CA . GLN A 1 390 ? -12.310 -4.026 6.803 1.00 88.06 390 GLN A CA 1
ATOM 3158 C C . GLN A 1 390 ? -13.690 -3.357 6.673 1.00 88.06 390 GLN A C 1
ATOM 3160 O O . GLN A 1 390 ? -14.194 -2.790 7.641 1.00 88.06 390 GLN A O 1
ATOM 3165 N N . ALA A 1 391 ? -14.341 -3.461 5.512 1.00 90.44 391 ALA A N 1
ATOM 3166 C CA . ALA A 1 391 ? -15.674 -2.907 5.299 1.00 90.44 391 ALA A CA 1
ATOM 3167 C C . ALA A 1 391 ? -16.737 -3.649 6.127 1.00 90.44 391 ALA A C 1
ATOM 3169 O O . ALA A 1 391 ? -17.557 -3.017 6.794 1.00 90.44 391 ALA A O 1
ATOM 3170 N N . LEU A 1 392 ? -16.681 -4.990 6.154 1.00 92.12 392 LEU A N 1
ATOM 3171 C CA . LEU A 1 392 ? -17.534 -5.820 7.019 1.00 92.12 392 LEU A CA 1
ATOM 3172 C C . LEU A 1 392 ? -17.330 -5.486 8.497 1.00 92.12 392 LEU A C 1
ATOM 3174 O O . LEU A 1 392 ? -18.293 -5.383 9.259 1.00 92.12 392 LEU A O 1
ATOM 3178 N N . PHE A 1 393 ? -16.075 -5.284 8.889 1.00 91.94 393 PHE A N 1
ATOM 3179 C CA . PHE A 1 393 ? -15.708 -4.889 10.239 1.00 91.94 393 PHE A CA 1
ATOM 3180 C C . PHE A 1 393 ? -16.320 -3.537 10.624 1.00 91.94 393 PHE A C 1
ATOM 3182 O O . PHE A 1 393 ? -17.029 -3.441 11.631 1.00 91.94 393 PHE A O 1
ATOM 3189 N N . ASN A 1 394 ? -16.099 -2.512 9.800 1.00 93.69 394 ASN A N 1
ATOM 3190 C CA . ASN A 1 394 ? -16.618 -1.169 10.028 1.00 93.69 394 ASN A CA 1
ATOM 3191 C C . ASN A 1 394 ? -18.156 -1.155 10.061 1.00 93.69 394 ASN A C 1
ATOM 3193 O O . ASN A 1 394 ? -18.749 -0.536 10.947 1.00 93.69 394 ASN A O 1
ATOM 3197 N N . LEU A 1 395 ? -18.807 -1.898 9.157 1.00 94.88 395 LEU A N 1
ATOM 3198 C CA . LEU A 1 395 ? -20.261 -2.060 9.143 1.00 94.88 395 LEU A CA 1
ATOM 3199 C C . LEU A 1 395 ? -20.775 -2.701 10.437 1.00 94.88 395 LEU A C 1
ATOM 3201 O O . LEU A 1 395 ? -21.730 -2.198 11.023 1.00 94.88 395 LEU A O 1
ATOM 3205 N N . GLY A 1 396 ? -20.142 -3.781 10.906 1.00 94.88 396 GLY A N 1
ATOM 3206 C CA . GLY A 1 396 ? -20.542 -4.464 12.137 1.00 94.88 396 GLY A CA 1
ATOM 3207 C C . GLY A 1 396 ? -20.530 -3.532 13.351 1.00 94.88 396 GLY A C 1
ATOM 3208 O O . GLY A 1 396 ? -21.500 -3.480 14.110 1.00 94.88 396 GLY A O 1
ATOM 3209 N N . TRP A 1 397 ? -19.474 -2.728 13.499 1.00 93.25 397 TRP A N 1
ATOM 3210 C CA . TRP A 1 397 ? -19.386 -1.739 14.575 1.00 93.25 397 TRP A CA 1
ATOM 3211 C C . TRP A 1 397 ? -20.363 -0.575 14.414 1.00 93.25 397 TRP A C 1
ATOM 3213 O O . TRP A 1 397 ? -20.932 -0.129 15.412 1.00 93.25 397 TRP A O 1
ATOM 3223 N N . ALA A 1 398 ? -20.597 -0.097 13.191 1.00 94.38 398 ALA A N 1
ATOM 3224 C CA . ALA A 1 398 ? -21.605 0.927 12.936 1.00 94.38 398 ALA A CA 1
ATOM 3225 C C . ALA A 1 398 ? -23.017 0.427 13.304 1.00 94.38 398 ALA A C 1
ATOM 3227 O O . ALA A 1 398 ? -23.751 1.133 13.994 1.00 94.38 398 ALA A O 1
ATOM 3228 N N . CYS A 1 399 ? -23.358 -0.820 12.959 1.00 95.12 399 CYS A N 1
ATOM 3229 C CA . CYS A 1 399 ? -24.622 -1.457 13.339 1.00 95.12 399 CYS A CA 1
ATOM 3230 C C . CYS A 1 399 ? -24.767 -1.642 14.860 1.00 95.12 399 CYS A C 1
ATOM 3232 O O . CYS A 1 399 ? -25.860 -1.463 15.391 1.00 95.12 399 CYS A O 1
ATOM 3234 N N . LEU A 1 400 ? -23.687 -1.944 15.598 1.00 93.12 400 LEU A N 1
ATOM 3235 C CA . LEU A 1 400 ? -23.749 -1.959 17.069 1.00 93.12 400 LEU A CA 1
ATOM 3236 C C . LEU A 1 400 ? -24.115 -0.584 17.640 1.00 93.12 400 LEU A C 1
ATOM 3238 O O . LEU A 1 400 ? -24.852 -0.512 18.620 1.00 93.12 400 LEU A O 1
ATOM 3242 N N . LYS A 1 401 ? -23.622 0.506 17.036 1.00 90.44 401 LYS A N 1
ATOM 3243 C CA . LYS A 1 401 ? -23.925 1.876 17.480 1.00 90.44 401 LYS A CA 1
ATOM 3244 C C . LYS A 1 401 ? -25.367 2.292 17.212 1.00 90.44 401 LYS A C 1
ATOM 3246 O O . LYS A 1 401 ? -25.899 3.078 17.988 1.00 90.44 401 LYS A O 1
ATOM 3251 N N . THR A 1 402 ? -25.998 1.764 16.165 1.00 92.00 402 THR A N 1
ATOM 3252 C CA . THR A 1 402 ? -27.415 2.024 15.858 1.00 92.00 402 THR A CA 1
ATOM 3253 C C . THR A 1 402 ? -28.377 1.025 16.502 1.00 92.00 402 THR A C 1
ATOM 3255 O O . THR A 1 402 ? -29.587 1.211 16.414 1.00 92.00 402 THR A O 1
ATOM 3258 N N . GLY A 1 403 ? -27.870 -0.021 17.167 1.00 90.81 403 GLY A N 1
ATOM 3259 C CA . GLY A 1 403 ? -28.693 -1.077 17.762 1.00 90.81 403 GLY A CA 1
ATOM 3260 C C . GLY A 1 403 ? -29.182 -2.130 16.759 1.00 90.81 403 GLY A C 1
ATOM 3261 O O . GLY A 1 403 ? -30.005 -2.974 17.105 1.00 90.81 403 GLY A O 1
ATOM 3262 N N . GLU A 1 404 ? -28.658 -2.148 15.531 1.00 93.81 404 GLU A N 1
ATOM 3263 C CA . GLU A 1 404 ? -28.926 -3.179 14.517 1.00 93.81 404 GLU A CA 1
ATOM 3264 C C . GLU A 1 404 ? -28.163 -4.483 14.831 1.00 93.81 404 GLU A C 1
ATOM 3266 O O . GLU A 1 404 ? -27.336 -4.974 14.056 1.00 93.81 404 GLU A O 1
ATOM 3271 N N . LEU A 1 405 ? -28.433 -5.062 16.005 1.00 94.25 405 LEU A N 1
ATOM 3272 C CA . LEU A 1 405 ? -27.633 -6.143 16.594 1.00 94.25 405 LEU A CA 1
ATOM 3273 C C . LEU A 1 405 ? -27.589 -7.411 15.729 1.00 94.25 405 LEU A C 1
ATOM 3275 O O . LEU A 1 405 ? -26.567 -8.094 15.701 1.00 94.25 405 LEU A O 1
ATOM 3279 N N . ALA A 1 406 ? -28.664 -7.714 14.994 1.00 93.00 406 ALA A N 1
ATOM 3280 C CA . ALA A 1 406 ? -28.724 -8.870 14.096 1.00 93.00 406 ALA A CA 1
ATOM 3281 C C . ALA A 1 406 ? -27.804 -8.723 12.870 1.00 93.00 406 ALA A C 1
ATOM 3283 O O . ALA A 1 406 ? -27.208 -9.704 12.420 1.00 93.00 406 ALA A O 1
ATOM 3284 N N . TYR A 1 407 ? -27.666 -7.506 12.333 1.00 91.94 407 TYR A N 1
ATOM 3285 C CA . TYR A 1 407 ? -26.725 -7.235 11.244 1.00 91.94 407 TYR A CA 1
ATOM 3286 C C . TYR A 1 407 ? -25.285 -7.259 11.749 1.00 91.94 407 TYR A C 1
ATOM 3288 O O . TYR A 1 407 ? -24.441 -7.895 11.121 1.00 91.94 407 TYR A O 1
ATOM 3296 N N . ALA A 1 408 ? -25.022 -6.653 12.911 1.00 95.00 408 ALA A N 1
ATOM 3297 C CA . ALA A 1 408 ? -23.704 -6.694 13.538 1.00 95.00 408 ALA A CA 1
ATOM 3298 C C . ALA A 1 408 ? -23.221 -8.137 13.775 1.00 95.00 408 ALA A C 1
ATOM 3300 O O . ALA A 1 408 ? -22.099 -8.483 13.410 1.00 95.00 408 ALA A O 1
ATOM 3301 N N . ASP A 1 409 ? -24.090 -8.994 14.318 1.00 93.88 409 ASP A N 1
ATOM 3302 C CA . ASP A 1 409 ? -23.808 -10.415 14.549 1.00 93.88 409 ASP A CA 1
ATOM 3303 C C . ASP A 1 409 ? -23.425 -11.150 13.258 1.00 93.88 409 ASP A C 1
ATOM 3305 O O . ASP A 1 409 ? -22.437 -11.884 13.235 1.00 93.88 409 ASP A O 1
ATOM 3309 N N . ARG A 1 410 ? -24.145 -10.900 12.158 1.00 93.62 410 ARG A N 1
ATOM 3310 C CA . ARG A 1 410 ? -23.821 -11.484 10.850 1.00 93.62 410 ARG A CA 1
ATOM 3311 C C . ARG A 1 410 ? -22.439 -11.051 10.365 1.00 93.62 410 ARG A C 1
ATOM 3313 O O . ARG A 1 410 ? -21.634 -11.913 10.023 1.00 93.62 410 ARG A O 1
ATOM 3320 N N . CYS A 1 411 ? -22.149 -9.748 10.402 1.00 93.94 411 CYS A N 1
ATOM 3321 C CA . CYS A 1 411 ? -20.856 -9.206 9.983 1.00 93.94 411 CYS A CA 1
ATOM 3322 C C . CYS A 1 411 ? -19.698 -9.826 10.776 1.00 93.94 411 CYS A C 1
ATOM 3324 O O . CYS A 1 411 ? -18.720 -10.288 10.188 1.00 93.94 411 CYS A O 1
ATOM 3326 N N . PHE A 1 412 ? -19.807 -9.889 12.107 1.00 95.31 412 PHE A N 1
ATOM 3327 C CA . PHE A 1 412 ? -18.748 -10.473 12.931 1.00 95.31 412 PHE A CA 1
ATOM 3328 C C . PHE A 1 412 ? -18.614 -11.983 12.725 1.00 95.31 412 PHE A C 1
ATOM 3330 O O . PHE A 1 412 ? -17.489 -12.472 12.660 1.00 95.31 412 PHE A O 1
ATOM 3337 N N . ARG A 1 413 ? -19.714 -12.726 12.544 1.00 94.12 413 ARG A N 1
ATOM 3338 C CA . ARG A 1 413 ? -19.644 -14.157 12.200 1.00 94.12 413 ARG A CA 1
ATOM 3339 C C . ARG A 1 413 ? -18.959 -14.402 10.863 1.00 94.12 413 ARG A C 1
ATOM 3341 O O . ARG A 1 413 ? -18.211 -15.367 10.761 1.00 94.12 413 ARG A O 1
ATOM 3348 N N . ASP A 1 414 ? -19.191 -13.560 9.859 1.00 92.38 414 ASP A N 1
ATOM 3349 C CA . ASP A 1 414 ? -18.516 -13.676 8.562 1.00 92.38 414 ASP A CA 1
ATOM 3350 C C . ASP A 1 414 ? -16.997 -13.476 8.695 1.00 92.38 414 ASP A C 1
ATOM 3352 O O . ASP A 1 414 ? -16.226 -14.236 8.106 1.00 92.38 414 ASP A O 1
ATOM 3356 N N . ILE A 1 415 ? -16.561 -12.520 9.525 1.00 92.62 415 ILE A N 1
ATOM 3357 C CA . ILE A 1 415 ? -15.138 -12.311 9.843 1.00 92.62 415 ILE A CA 1
ATOM 3358 C C . ILE A 1 415 ? -14.567 -13.530 10.578 1.00 92.62 415 ILE A C 1
ATOM 3360 O O . ILE A 1 415 ? -13.543 -14.077 10.166 1.00 92.62 415 ILE A O 1
ATOM 3364 N N . LEU A 1 416 ? -15.256 -13.999 11.622 1.00 93.06 416 LEU A N 1
ATOM 3365 C CA . LEU A 1 416 ? -14.817 -15.128 12.448 1.00 93.06 416 LEU A CA 1
ATOM 3366 C C . LEU A 1 416 ? -14.789 -16.455 11.682 1.00 93.06 416 LEU A C 1
ATOM 3368 O O . LEU A 1 416 ? -14.001 -17.336 12.008 1.00 93.06 416 LEU A O 1
ATOM 3372 N N . ARG A 1 417 ? -15.593 -16.598 10.622 1.00 92.94 417 ARG A N 1
ATOM 3373 C CA . ARG A 1 417 ? -15.554 -17.773 9.739 1.00 92.94 417 ARG A CA 1
ATOM 3374 C C . ARG A 1 417 ? -14.215 -17.901 9.005 1.00 92.94 417 ARG A C 1
ATOM 3376 O O . ARG A 1 417 ? -13.781 -19.015 8.741 1.00 92.94 417 ARG A O 1
ATOM 3383 N N . LYS A 1 418 ? -13.586 -16.770 8.662 1.00 90.25 418 LYS A N 1
ATOM 3384 C CA . LYS A 1 418 ? -12.276 -16.714 7.990 1.00 90.25 418 LYS A CA 1
ATOM 3385 C C . LYS A 1 418 ? -11.120 -16.671 8.991 1.00 90.25 418 LYS A C 1
ATOM 3387 O O . LYS A 1 418 ? -10.079 -17.264 8.738 1.00 90.25 418 LYS A O 1
ATOM 3392 N N . ASN A 1 419 ? -11.299 -15.971 10.109 1.00 89.75 419 ASN A N 1
ATOM 3393 C CA . ASN A 1 419 ? -10.309 -15.853 11.175 1.00 89.75 419 ASN A CA 1
ATOM 3394 C C . ASN A 1 419 ? -10.992 -16.002 12.550 1.00 89.75 419 ASN A C 1
ATOM 3396 O O . ASN A 1 419 ? -11.459 -14.999 13.100 1.00 89.75 419 ASN A O 1
ATOM 3400 N N . PRO A 1 420 ? -11.054 -17.229 13.104 1.00 92.38 420 PRO A N 1
ATOM 3401 C CA . PRO A 1 420 ? -11.742 -17.511 14.368 1.00 92.38 420 PRO A CA 1
ATOM 3402 C C . PRO A 1 420 ? -11.223 -16.713 15.568 1.00 92.38 420 PRO A C 1
ATOM 3404 O O . PRO A 1 420 ? -11.994 -16.402 16.472 1.00 92.38 420 PRO A O 1
ATOM 3407 N N . ASP A 1 421 ? -9.948 -16.322 15.543 1.00 90.56 421 ASP A N 1
ATOM 3408 C CA . ASP A 1 421 ? -9.284 -15.610 16.637 1.00 90.56 421 ASP A CA 1
ATOM 3409 C C . ASP A 1 421 ? -9.210 -14.091 16.403 1.00 90.56 421 ASP A C 1
ATOM 3411 O O . ASP A 1 421 ? -8.448 -13.387 17.071 1.00 90.56 421 ASP A O 1
ATOM 3415 N N . HIS A 1 422 ? -9.989 -13.549 15.456 1.00 91.94 422 HIS A N 1
ATOM 3416 C CA . HIS A 1 422 ? -9.963 -12.123 15.132 1.00 91.94 422 HIS A CA 1
ATOM 3417 C C . HIS A 1 422 ? -10.428 -11.267 16.330 1.00 91.94 422 HIS A C 1
ATOM 3419 O O . HIS A 1 422 ? -11.630 -11.203 16.632 1.00 91.94 422 HIS A O 1
ATOM 3425 N N . PRO A 1 423 ? -9.519 -10.530 16.999 1.00 92.06 423 PRO A N 1
ATOM 3426 C CA . PRO A 1 423 ? -9.771 -10.019 18.344 1.00 92.06 423 PRO A CA 1
ATOM 3427 C C . PRO A 1 423 ? -10.861 -8.946 18.370 1.00 92.06 423 PRO A C 1
ATOM 3429 O O . PRO A 1 423 ? -11.701 -8.927 19.269 1.00 92.06 423 PRO A O 1
ATOM 3432 N N . TYR A 1 424 ? -10.928 -8.095 17.344 1.00 90.38 424 TYR A N 1
ATOM 3433 C CA . TYR A 1 424 ? -11.953 -7.057 17.274 1.00 90.38 424 TYR A CA 1
ATOM 3434 C C . TYR A 1 424 ? -13.351 -7.596 16.933 1.00 90.38 424 TYR A C 1
ATOM 3436 O O . TYR A 1 424 ? -14.347 -6.964 17.281 1.00 90.38 424 TYR A O 1
ATOM 3444 N N . ALA A 1 425 ? -13.445 -8.746 16.255 1.00 93.50 425 ALA A N 1
ATOM 3445 C CA . ALA A 1 425 ? -14.737 -9.359 15.937 1.00 93.50 425 ALA A CA 1
ATOM 3446 C C . ALA A 1 425 ? -15.287 -10.105 17.160 1.00 93.50 425 ALA A C 1
ATOM 3448 O O . ALA A 1 425 ? -16.468 -9.974 17.475 1.00 93.50 425 ALA A O 1
ATOM 3449 N N . LEU A 1 426 ? -14.414 -10.790 17.908 1.00 95.12 426 LEU A N 1
ATOM 3450 C CA . LEU A 1 426 ? -14.743 -11.361 19.218 1.00 95.12 426 LEU A CA 1
ATOM 3451 C C . LEU A 1 426 ? -15.202 -10.276 20.206 1.00 95.12 426 LEU A C 1
ATOM 3453 O O . LEU A 1 426 ? -16.235 -10.435 20.858 1.00 95.12 426 LEU A O 1
ATOM 3457 N N . ALA A 1 427 ? -14.498 -9.139 20.259 1.00 93.94 427 ALA A N 1
ATOM 3458 C CA . ALA A 1 427 ? -14.912 -7.988 21.062 1.00 93.94 427 ALA A CA 1
ATOM 3459 C C . ALA A 1 427 ? -16.290 -7.445 20.640 1.00 93.94 427 ALA A C 1
ATOM 3461 O O . ALA A 1 427 ? -17.131 -7.168 21.496 1.00 93.94 427 ALA A O 1
ATOM 3462 N N . GLY A 1 428 ? -16.550 -7.341 19.332 1.00 93.62 428 GLY A N 1
ATOM 3463 C CA . GLY A 1 428 ? -17.850 -6.936 18.793 1.00 93.62 428 GLY A CA 1
ATOM 3464 C C . GLY A 1 428 ? -18.986 -7.887 19.189 1.00 93.62 428 GLY A C 1
ATOM 3465 O O . GLY A 1 428 ? -20.045 -7.437 19.626 1.00 93.62 428 GLY A O 1
ATOM 3466 N N . MET A 1 429 ? -18.757 -9.202 19.127 1.00 95.50 429 MET A N 1
ATOM 3467 C CA . MET A 1 429 ? -19.719 -10.225 19.566 1.00 95.50 429 MET A CA 1
ATOM 3468 C C . MET A 1 429 ? -20.021 -10.134 21.068 1.00 95.50 429 MET A C 1
ATOM 3470 O O . MET A 1 429 ? -21.184 -10.183 21.472 1.00 95.50 429 MET A O 1
ATOM 3474 N N . ALA A 1 430 ? -18.995 -9.945 21.900 1.00 95.00 430 ALA A N 1
ATOM 3475 C CA . ALA A 1 430 ? -19.168 -9.746 23.338 1.00 95.00 430 ALA A CA 1
ATOM 3476 C C . ALA A 1 430 ? -19.933 -8.444 23.648 1.00 95.00 430 ALA A C 1
ATOM 3478 O O . ALA A 1 430 ? -20.836 -8.430 24.484 1.00 95.00 430 ALA A O 1
ATOM 3479 N N . HIS A 1 431 ? -19.654 -7.362 22.916 1.00 92.81 431 HIS A N 1
ATOM 3480 C CA . HIS A 1 431 ? -20.387 -6.102 23.047 1.00 92.81 431 HIS A CA 1
ATOM 3481 C C . HIS A 1 431 ? -21.848 -6.225 22.580 1.00 92.81 431 HIS A C 1
ATOM 3483 O O . HIS A 1 431 ? -22.737 -5.590 23.147 1.00 92.81 431 HIS A O 1
ATOM 3489 N N . ARG A 1 432 ? -22.131 -7.059 21.573 1.00 94.75 432 ARG A N 1
ATOM 3490 C CA . ARG A 1 432 ? -23.504 -7.376 21.155 1.00 94.75 432 ARG A CA 1
ATOM 3491 C C . ARG A 1 432 ? -24.290 -8.052 22.280 1.00 94.75 432 ARG A C 1
ATOM 3493 O O . ARG A 1 432 ? -25.432 -7.678 22.517 1.00 94.75 432 ARG A O 1
ATOM 3500 N N . LEU A 1 433 ? -23.688 -9.032 22.963 1.00 93.81 433 LEU A N 1
ATOM 3501 C CA . LEU A 1 433 ? -24.297 -9.716 24.115 1.00 93.81 433 LEU A CA 1
ATOM 3502 C C . LEU A 1 433 ? -24.603 -8.735 25.247 1.00 93.81 433 LEU A C 1
ATOM 3504 O O . LEU A 1 433 ? -25.684 -8.779 25.824 1.00 93.81 433 LEU A O 1
ATOM 3508 N N . TRP A 1 434 ? -23.683 -7.804 25.502 1.00 90.88 434 TRP A N 1
ATOM 3509 C CA . TRP A 1 434 ? -23.902 -6.739 26.476 1.00 90.88 434 TRP A CA 1
ATOM 3510 C C . TRP A 1 434 ? -25.142 -5.903 26.146 1.00 90.88 434 TRP A C 1
ATOM 3512 O O . TRP A 1 434 ? -25.996 -5.706 27.004 1.00 90.88 434 TRP A O 1
ATOM 3522 N N . LEU A 1 435 ? -25.279 -5.468 24.889 1.00 90.94 435 LEU A N 1
ATOM 3523 C CA . LEU A 1 435 ? -26.426 -4.670 24.439 1.00 90.94 435 LEU A CA 1
ATOM 3524 C C . LEU A 1 435 ? -27.757 -5.440 24.453 1.00 90.94 435 LEU A C 1
ATOM 3526 O O . LEU A 1 435 ? -28.810 -4.811 24.482 1.00 90.94 435 LEU A O 1
ATOM 3530 N N . LEU A 1 436 ? -27.728 -6.776 24.448 1.00 92.12 436 LEU A N 1
ATOM 3531 C CA . LEU A 1 436 ? -28.919 -7.617 24.625 1.00 92.12 436 LEU A CA 1
ATOM 3532 C C . LEU A 1 436 ? -29.318 -7.813 26.095 1.00 92.12 436 LEU A C 1
ATOM 3534 O O . LEU A 1 436 ? -30.384 -8.363 26.355 1.00 92.12 436 LEU A O 1
ATOM 3538 N N . GLY A 1 437 ? -28.484 -7.382 27.045 1.00 91.25 437 GLY A N 1
ATOM 3539 C CA . GLY A 1 437 ? -28.693 -7.594 28.479 1.00 91.25 437 GLY A CA 1
ATOM 3540 C C . GLY A 1 437 ? -28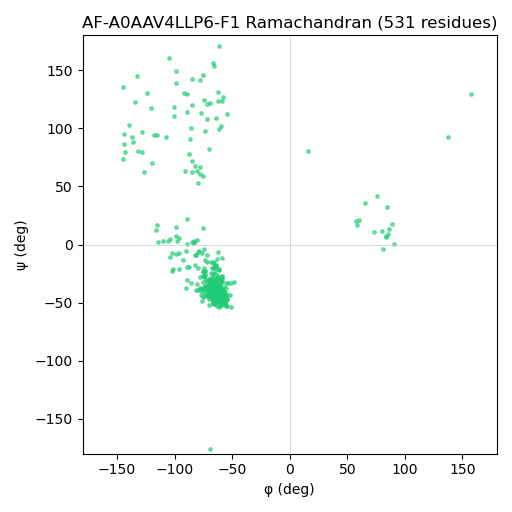.058 -8.877 29.030 1.00 91.25 437 GLY A C 1
ATOM 3541 O O . GLY A 1 437 ? -28.112 -9.118 30.236 1.00 91.25 437 GLY A O 1
ATOM 3542 N N . ASP A 1 438 ? -27.382 -9.675 28.197 1.00 93.81 438 ASP A N 1
ATOM 3543 C CA . ASP A 1 438 ? -26.677 -10.900 28.605 1.00 93.81 438 ASP A CA 1
ATOM 3544 C C . ASP A 1 438 ? -25.310 -10.577 29.242 1.00 93.81 438 ASP A C 1
ATOM 3546 O O . ASP A 1 438 ? -24.255 -11.090 28.853 1.00 93.81 438 ASP A O 1
ATOM 3550 N N . HIS A 1 439 ? -25.308 -9.699 30.247 1.00 91.88 439 HIS A N 1
ATOM 3551 C CA . HIS A 1 439 ? -24.107 -9.108 30.846 1.00 91.88 439 HIS A CA 1
ATOM 3552 C C . HIS A 1 439 ? -23.116 -10.148 31.391 1.00 91.88 439 HIS A C 1
ATOM 3554 O O . HIS A 1 439 ? -21.900 -9.985 31.266 1.00 91.88 439 HIS A O 1
ATOM 3560 N N . LYS A 1 440 ? -23.622 -11.247 31.967 1.00 93.25 440 LYS A N 1
ATOM 3561 C CA . LYS A 1 440 ? -22.793 -12.332 32.515 1.00 93.25 440 LYS A CA 1
ATOM 3562 C C . LYS A 1 440 ? -22.000 -13.052 31.422 1.00 93.25 440 LYS A C 1
ATOM 3564 O O . LYS A 1 440 ? -20.803 -13.297 31.589 1.00 93.25 440 LYS A O 1
ATOM 3569 N N . GLU A 1 441 ? -22.652 -13.367 30.307 1.00 95.50 441 GLU A N 1
ATOM 3570 C CA . GLU A 1 441 ? -21.999 -14.027 29.178 1.00 95.50 441 GLU A CA 1
ATOM 3571 C C . GLU A 1 441 ? -21.031 -13.061 28.489 1.00 95.50 441 GLU A C 1
ATOM 3573 O O . GLU A 1 441 ? -19.881 -13.418 28.248 1.00 95.50 441 GLU A O 1
ATOM 3578 N N . ALA A 1 442 ? -21.433 -11.802 28.280 1.00 94.75 442 ALA A N 1
ATOM 3579 C CA . ALA A 1 442 ? -20.561 -10.768 27.723 1.00 94.75 442 ALA A CA 1
ATOM 3580 C C . ALA A 1 442 ? -19.250 -10.624 28.518 1.00 94.75 442 ALA A C 1
ATOM 3582 O O . ALA A 1 442 ? -18.163 -10.640 27.939 1.00 94.75 442 ALA A O 1
ATOM 3583 N N . LYS A 1 443 ? -19.333 -10.555 29.855 1.00 94.88 443 LYS A N 1
ATOM 3584 C CA . LYS A 1 443 ? -18.159 -10.486 30.739 1.00 94.88 443 LYS A CA 1
ATOM 3585 C C . LYS A 1 443 ? -17.276 -11.728 30.630 1.00 94.88 443 LYS A C 1
ATOM 3587 O O . LYS A 1 443 ? -16.056 -11.598 30.617 1.00 94.88 443 LYS A O 1
ATOM 3592 N N . THR A 1 444 ? -17.880 -12.910 30.503 1.00 96.94 444 THR A N 1
ATOM 3593 C CA . THR A 1 444 ? -17.153 -14.171 30.283 1.00 96.94 444 THR A CA 1
ATOM 3594 C C . THR A 1 444 ? -16.376 -14.125 28.966 1.00 96.94 444 THR A C 1
ATOM 3596 O O . THR A 1 444 ? -15.177 -14.391 28.958 1.00 96.94 444 THR A O 1
ATOM 3599 N N . ARG A 1 445 ? -17.000 -13.661 27.876 1.00 97.00 445 ARG A N 1
ATOM 3600 C CA . ARG A 1 445 ? -16.331 -13.505 26.573 1.00 97.00 445 ARG A CA 1
ATOM 3601 C C . ARG A 1 445 ? -15.209 -12.474 26.586 1.00 97.00 445 ARG A C 1
ATOM 3603 O O . ARG A 1 445 ? -14.161 -12.708 25.989 1.00 97.00 445 ARG A O 1
ATOM 3610 N N . PHE A 1 446 ? -15.371 -11.358 27.293 1.00 97.00 446 PHE A N 1
ATOM 3611 C CA . PHE A 1 446 ? -14.273 -10.401 27.446 1.00 97.00 446 PHE A CA 1
ATOM 3612 C C . PHE A 1 446 ? -13.126 -10.940 28.315 1.00 97.00 446 PHE A C 1
ATOM 3614 O O . PHE A 1 446 ? -11.969 -10.627 28.034 1.00 97.00 446 PHE A O 1
ATOM 3621 N N . LEU A 1 447 ? -13.412 -11.771 29.325 1.00 96.50 447 LEU A N 1
ATOM 3622 C CA . LEU A 1 447 ? -12.385 -12.476 30.103 1.00 96.50 447 LEU A CA 1
ATOM 3623 C C . LEU A 1 447 ? -11.610 -13.472 29.237 1.00 96.50 447 LEU A C 1
ATOM 3625 O O . LEU A 1 447 ? -10.381 -13.435 29.253 1.00 96.50 447 LEU A O 1
ATOM 3629 N N . GLU A 1 448 ? -12.294 -14.291 28.436 1.00 96.44 448 GLU A N 1
ATOM 3630 C CA . GLU A 1 448 ? -11.654 -15.184 27.457 1.00 96.44 448 GLU A CA 1
ATOM 3631 C C . GLU A 1 448 ? -10.754 -14.389 26.498 1.00 96.44 448 GLU A C 1
ATOM 3633 O O . GLU A 1 448 ? -9.581 -14.716 26.323 1.00 96.44 448 GLU A O 1
ATOM 3638 N N . LEU A 1 449 ? -11.258 -13.273 25.957 1.00 96.25 449 LEU A N 1
ATOM 3639 C CA . LEU A 1 449 ? -10.485 -12.392 25.079 1.00 96.25 449 LEU A CA 1
ATOM 3640 C C . LEU A 1 449 ? -9.254 -11.800 25.788 1.00 96.25 449 LEU A C 1
ATOM 3642 O O . LEU A 1 449 ? -8.173 -11.736 25.201 1.00 96.25 449 LEU A O 1
ATOM 3646 N N . SER A 1 450 ? -9.382 -11.424 27.066 1.00 96.00 450 SER A N 1
ATOM 3647 C CA . SER A 1 450 ? -8.2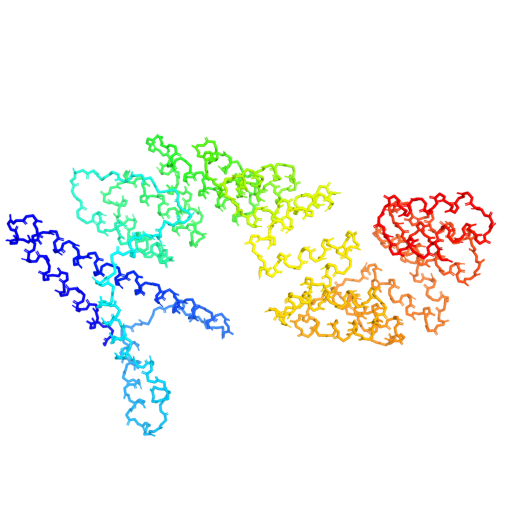73 -10.897 27.878 1.00 96.00 450 SER A CA 1
ATOM 3648 C C . SER A 1 450 ? -7.151 -11.918 28.117 1.00 96.00 450 SER A C 1
ATOM 3650 O O . SER A 1 450 ? -6.026 -11.529 28.431 1.00 96.00 450 SER A O 1
ATOM 3652 N N . GLN A 1 451 ? -7.450 -13.207 27.930 1.00 94.75 451 GLN A N 1
ATOM 3653 C CA . GLN A 1 451 ? -6.525 -14.337 28.035 1.00 94.75 451 GLN A CA 1
ATOM 3654 C C . GLN A 1 451 ? -6.105 -14.887 26.659 1.00 94.75 451 GLN A C 1
ATOM 3656 O O . GLN A 1 451 ? -5.378 -15.877 26.591 1.00 94.75 451 GLN A O 1
ATOM 3661 N N . GLY A 1 452 ? -6.528 -14.243 25.566 1.00 92.31 452 GLY A N 1
ATOM 3662 C CA . GLY A 1 452 ? -6.287 -14.696 24.198 1.00 92.31 452 GLY A CA 1
ATOM 3663 C C . GLY A 1 452 ? -4.807 -14.791 23.809 1.00 92.31 452 GLY A C 1
ATOM 3664 O O . GLY A 1 452 ? -3.904 -14.334 24.517 1.00 92.31 452 GLY A O 1
ATOM 3665 N N . ALA A 1 453 ? -4.540 -15.385 22.645 1.00 89.31 453 ALA A N 1
ATOM 3666 C CA . ALA A 1 453 ? -3.177 -15.664 22.187 1.00 89.31 453 ALA A CA 1
ATOM 3667 C C . ALA A 1 453 ? -2.370 -14.400 21.833 1.00 89.31 453 ALA A C 1
ATOM 3669 O O . ALA A 1 453 ? -1.156 -14.371 22.031 1.00 89.31 453 ALA A O 1
ATOM 3670 N N . THR A 1 454 ? -3.023 -13.345 21.335 1.00 93.06 454 THR A N 1
ATOM 3671 C CA . THR A 1 454 ? -2.344 -12.145 20.822 1.00 93.06 454 THR A CA 1
ATOM 3672 C C . THR A 1 454 ? -2.319 -11.007 21.840 1.00 93.06 454 THR A C 1
ATOM 3674 O O . THR A 1 454 ? -3.247 -10.835 22.632 1.00 93.06 454 THR A O 1
ATOM 3677 N N . HIS A 1 455 ? -1.277 -10.169 21.792 1.00 93.38 455 HIS A N 1
ATOM 3678 C CA . HIS A 1 455 ? -1.217 -8.937 22.590 1.00 93.38 455 HIS A CA 1
ATOM 3679 C C . HIS A 1 455 ? -2.438 -8.035 22.355 1.00 93.38 455 HIS A C 1
ATOM 3681 O O . HIS A 1 455 ? -2.964 -7.461 23.307 1.00 93.38 455 HIS A O 1
ATOM 3687 N N . GLU A 1 456 ? -2.929 -7.970 21.114 1.00 93.19 456 GLU A N 1
ATOM 3688 C CA . GLU A 1 456 ? -4.108 -7.181 20.757 1.00 93.19 456 GLU A CA 1
ATOM 3689 C C . GLU A 1 456 ? -5.392 -7.730 21.392 1.00 93.19 456 GLU A C 1
ATOM 3691 O O . GLU A 1 456 ? -6.158 -6.958 21.969 1.00 93.19 456 GLU A O 1
ATOM 3696 N N . ALA A 1 457 ? -5.602 -9.053 21.369 1.00 94.12 457 ALA A N 1
ATOM 3697 C CA . ALA A 1 457 ? -6.721 -9.693 22.062 1.00 94.12 457 ALA A CA 1
ATOM 3698 C C . ALA A 1 457 ? -6.706 -9.349 23.555 1.00 94.12 457 ALA A C 1
ATOM 3700 O O . ALA A 1 457 ? -7.685 -8.826 24.090 1.00 94.12 457 ALA A O 1
ATOM 3701 N N . ARG A 1 458 ? -5.556 -9.547 24.214 1.00 95.94 458 ARG A N 1
ATOM 3702 C CA . ARG A 1 458 ? -5.421 -9.285 25.651 1.00 95.94 458 ARG A CA 1
ATOM 3703 C C . ARG A 1 458 ? -5.652 -7.816 25.992 1.00 95.94 458 ARG A C 1
ATOM 3705 O O . ARG A 1 458 ? -6.338 -7.518 26.971 1.00 95.94 458 ARG A O 1
ATOM 3712 N N . LYS A 1 459 ? -5.124 -6.895 25.179 1.00 95.75 459 LYS A N 1
ATOM 3713 C CA . LYS A 1 459 ? -5.362 -5.452 25.318 1.00 95.75 459 LYS A CA 1
ATOM 3714 C C . LYS A 1 459 ? -6.852 -5.128 25.235 1.00 95.75 459 LYS A C 1
ATOM 3716 O O . LYS A 1 459 ? -7.373 -4.468 26.131 1.00 95.75 459 LYS A O 1
ATOM 3721 N N . LEU A 1 460 ? -7.533 -5.595 24.187 1.00 94.75 460 LEU A N 1
ATOM 3722 C CA . LEU A 1 460 ? -8.947 -5.297 23.945 1.00 94.75 460 LEU A CA 1
ATOM 3723 C C . LEU A 1 460 ? -9.858 -5.917 25.004 1.00 94.75 460 LEU A C 1
ATOM 3725 O O . LEU A 1 460 ? -10.745 -5.232 25.506 1.00 94.75 460 LEU A O 1
ATOM 3729 N N . GLY A 1 461 ? -9.619 -7.173 25.392 1.00 96.00 461 GLY A N 1
ATOM 3730 C CA . GLY A 1 461 ? -10.374 -7.828 26.461 1.00 96.00 461 GLY A CA 1
ATOM 3731 C C . GLY A 1 461 ? -10.305 -7.036 27.766 1.00 96.00 461 GLY A C 1
ATOM 3732 O O . GLY A 1 461 ? -11.339 -6.708 28.345 1.00 96.00 461 GLY A O 1
ATOM 3733 N N . ASN A 1 462 ? -9.101 -6.625 28.176 1.00 97.62 462 ASN A N 1
ATOM 3734 C CA . ASN A 1 462 ? -8.912 -5.788 29.362 1.00 97.62 462 ASN A CA 1
ATOM 3735 C C . ASN A 1 462 ? -9.527 -4.385 29.207 1.00 97.62 462 ASN A C 1
ATOM 3737 O O . ASN A 1 462 ? -10.181 -3.902 30.127 1.00 97.62 462 ASN A O 1
ATOM 3741 N N . LEU A 1 463 ? -9.388 -3.733 28.048 1.00 96.25 463 LEU A N 1
ATOM 3742 C CA . LEU A 1 463 ? -10.015 -2.430 27.793 1.00 96.25 463 LEU A CA 1
ATOM 3743 C C . LEU A 1 463 ? -11.541 -2.501 27.952 1.00 96.25 463 LEU A C 1
ATOM 3745 O O . LEU A 1 463 ? -12.133 -1.659 28.631 1.00 96.25 463 LEU A O 1
ATOM 3749 N N . HIS A 1 464 ? -12.180 -3.514 27.365 1.00 95.06 464 HIS A N 1
ATOM 3750 C CA . HIS A 1 464 ? -13.625 -3.691 27.466 1.00 95.06 464 HIS A CA 1
ATOM 3751 C C . HIS A 1 464 ? -14.067 -4.076 28.880 1.00 95.06 464 HIS A C 1
ATOM 3753 O O . HIS A 1 464 ? -15.019 -3.481 29.373 1.00 95.06 464 HIS A O 1
ATOM 3759 N N . LEU A 1 465 ? -13.355 -4.970 29.578 1.00 96.69 465 LEU A N 1
ATOM 3760 C CA . LEU A 1 465 ? -13.631 -5.267 30.993 1.00 96.69 465 LEU A CA 1
ATOM 3761 C C . LEU A 1 465 ? -13.530 -4.022 31.878 1.00 96.69 465 LEU A C 1
ATOM 3763 O O . LEU A 1 465 ? -14.365 -3.833 32.762 1.00 96.69 465 LEU A O 1
ATOM 3767 N N . GLY A 1 466 ? -12.550 -3.154 31.618 1.00 96.50 466 GLY A N 1
ATOM 3768 C CA . GLY A 1 466 ? -12.418 -1.873 32.305 1.00 96.50 466 GLY A CA 1
ATOM 3769 C C . GLY A 1 466 ? -13.617 -0.960 32.059 1.00 96.50 466 GLY A C 1
ATOM 3770 O O . GLY A 1 466 ? -14.170 -0.406 33.003 1.00 96.50 466 GLY A O 1
ATOM 3771 N N . ARG A 1 467 ? -14.083 -0.854 30.809 1.00 94.44 467 ARG A N 1
ATOM 3772 C CA . ARG A 1 467 ? -15.285 -0.076 30.463 1.00 94.44 467 ARG A CA 1
ATOM 3773 C C . ARG A 1 467 ? -16.560 -0.647 31.086 1.00 94.44 467 ARG A C 1
ATOM 3775 O O . ARG A 1 467 ? -17.365 0.122 31.591 1.00 94.44 467 ARG A O 1
ATOM 3782 N N . LEU A 1 468 ? -16.717 -1.969 31.127 1.00 92.38 468 LEU A N 1
ATOM 3783 C CA . LEU A 1 468 ? -17.841 -2.594 31.828 1.00 92.38 468 LEU A CA 1
ATOM 3784 C C . LEU A 1 468 ? -17.795 -2.308 33.332 1.00 92.38 468 LEU A C 1
ATOM 3786 O O . LEU A 1 468 ? -18.810 -1.979 33.931 1.00 92.38 468 LEU A O 1
ATOM 3790 N N . ALA A 1 469 ? -16.612 -2.376 33.947 1.00 94.56 469 ALA A N 1
ATOM 3791 C CA . ALA A 1 469 ? -16.447 -2.024 35.353 1.00 94.56 469 ALA A CA 1
ATOM 3792 C C . ALA A 1 469 ? -16.750 -0.537 35.627 1.00 94.56 469 ALA A C 1
ATOM 3794 O O . ALA A 1 469 ? -17.227 -0.228 36.714 1.00 94.56 469 ALA A O 1
ATOM 3795 N N . MET A 1 470 ? -16.523 0.366 34.662 1.00 94.88 470 MET A N 1
ATOM 3796 C CA . MET A 1 470 ? -16.975 1.764 34.750 1.00 94.88 470 MET A CA 1
ATOM 3797 C C . MET A 1 470 ? -18.503 1.866 34.772 1.00 94.88 470 MET A C 1
ATOM 3799 O O . MET A 1 470 ? -19.038 2.593 35.600 1.00 94.88 470 MET A O 1
ATOM 3803 N N . GLU A 1 471 ? -19.198 1.139 33.891 1.00 90.50 471 GLU A N 1
ATOM 3804 C CA . GLU A 1 471 ? -20.671 1.108 33.848 1.00 90.50 471 GLU A CA 1
ATOM 3805 C C . GLU A 1 471 ? -21.276 0.485 35.119 1.00 90.50 471 GLU A C 1
ATOM 3807 O O . GLU A 1 471 ? -22.342 0.898 35.562 1.00 90.50 471 GLU A O 1
ATOM 3812 N N . GLU A 1 472 ? -20.576 -0.466 35.747 1.00 91.94 472 GLU A N 1
ATOM 3813 C CA . GLU A 1 472 ? -20.929 -1.051 37.051 1.00 91.94 472 GLU A CA 1
ATOM 3814 C C . GLU A 1 472 ? -20.507 -0.174 38.259 1.00 91.94 472 GLU A C 1
ATOM 3816 O O . GLU A 1 472 ? -20.625 -0.624 39.399 1.00 91.94 472 GLU A O 1
ATOM 3821 N N . GLU A 1 473 ? -19.956 1.028 38.034 1.00 95.31 473 GLU A N 1
ATOM 3822 C CA . GLU A 1 473 ? -19.399 1.945 39.052 1.00 95.31 473 GLU A CA 1
ATOM 3823 C C . GLU A 1 473 ? -18.270 1.341 39.921 1.00 95.31 473 GLU A C 1
ATOM 3825 O O . GLU A 1 473 ? -17.923 1.828 40.999 1.00 95.31 473 GLU A O 1
ATOM 3830 N N . ARG A 1 474 ? -17.622 0.276 39.441 1.00 97.00 474 ARG A N 1
ATOM 3831 C CA . ARG A 1 474 ? -16.487 -0.394 40.096 1.00 97.00 474 ARG A CA 1
ATOM 3832 C C . ARG A 1 474 ? -15.160 0.200 39.634 1.00 97.00 474 ARG A C 1
ATOM 3834 O O . ARG A 1 474 ? -14.315 -0.483 39.053 1.00 97.00 474 ARG A O 1
ATOM 3841 N N . TYR A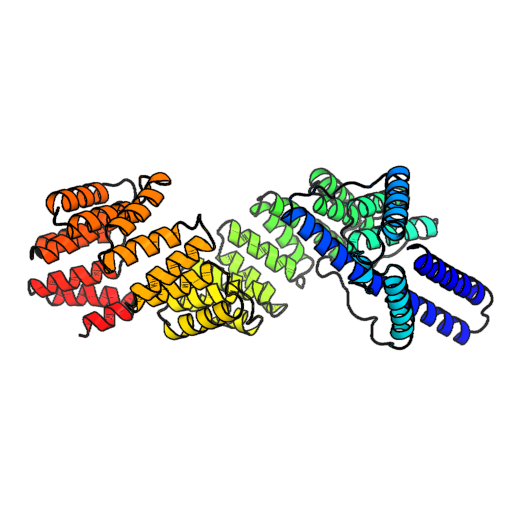 1 475 ? -14.953 1.478 39.925 1.00 97.62 475 TYR A N 1
ATOM 3842 C CA . TYR A 1 475 ? -13.840 2.269 39.388 1.00 97.62 475 TYR A CA 1
ATOM 3843 C C . TYR A 1 475 ? -12.440 1.713 39.706 1.00 97.62 475 TYR A C 1
ATOM 3845 O O . TYR A 1 475 ? -11.579 1.689 38.830 1.00 97.62 475 TYR A O 1
ATOM 3853 N N . GLN A 1 476 ? -12.201 1.185 40.913 1.00 97.75 476 GLN A N 1
ATOM 3854 C CA . GLN A 1 476 ? -10.911 0.555 41.251 1.00 97.75 476 GLN A CA 1
ATOM 3855 C C . GLN A 1 476 ? -10.631 -0.689 40.393 1.00 97.75 476 GLN A C 1
ATOM 3857 O O . GLN A 1 476 ? -9.509 -0.897 39.926 1.00 97.75 476 GLN A O 1
ATOM 3862 N N . GLN A 1 477 ? -11.662 -1.500 40.140 1.00 97.44 477 GLN A N 1
ATOM 3863 C CA . GLN A 1 477 ? -11.552 -2.659 39.259 1.00 97.44 477 GLN A CA 1
ATOM 3864 C C . GLN A 1 477 ? -11.347 -2.221 37.801 1.00 97.44 477 GLN A C 1
ATOM 3866 O O . GLN A 1 477 ? -10.543 -2.824 37.090 1.00 97.44 477 GLN A O 1
ATOM 3871 N N . ALA A 1 478 ? -12.011 -1.144 37.369 1.00 98.00 478 ALA A N 1
ATOM 3872 C CA . ALA A 1 478 ? -11.793 -0.558 36.051 1.00 98.00 478 ALA A CA 1
ATOM 3873 C C . ALA A 1 478 ? -10.329 -0.131 35.856 1.00 98.00 478 ALA A C 1
ATOM 3875 O O . ALA A 1 478 ? -9.704 -0.514 34.869 1.00 98.00 478 ALA A O 1
ATOM 3876 N N . ILE A 1 479 ? -9.746 0.573 36.835 1.00 98.38 479 ILE A N 1
ATOM 3877 C CA . ILE A 1 479 ? -8.331 0.980 36.825 1.00 98.38 479 ILE A CA 1
ATOM 3878 C C . ILE A 1 479 ? -7.402 -0.235 36.723 1.00 98.38 479 ILE A C 1
ATOM 3880 O O . ILE A 1 479 ? -6.434 -0.195 35.960 1.00 98.38 479 ILE A O 1
ATOM 3884 N N . HIS A 1 480 ? -7.692 -1.325 37.441 1.00 98.06 480 HIS A N 1
ATOM 3885 C CA . HIS A 1 480 ? -6.913 -2.563 37.349 1.00 98.06 480 HIS A CA 1
ATOM 3886 C C . HIS A 1 480 ? -6.896 -3.118 35.916 1.00 98.06 480 HIS A C 1
ATOM 3888 O O . HIS A 1 480 ? -5.821 -3.374 35.369 1.00 98.06 480 HIS A O 1
ATOM 3894 N N . TYR A 1 481 ? -8.062 -3.227 35.276 1.00 98.19 481 TYR A N 1
ATOM 3895 C CA . TYR A 1 481 ? -8.148 -3.681 33.889 1.00 98.19 481 TYR A CA 1
ATOM 3896 C C . TYR A 1 481 ? -7.471 -2.716 32.908 1.00 98.19 481 TYR A C 1
ATOM 3898 O O . TYR A 1 481 ? -6.752 -3.154 32.012 1.00 98.19 481 TYR A O 1
ATOM 3906 N N . PHE A 1 482 ? -7.614 -1.400 33.085 1.00 98.06 482 PHE A N 1
ATOM 3907 C CA . PHE A 1 482 ? -6.924 -0.436 32.225 1.00 98.06 482 PHE A CA 1
ATOM 3908 C C . PHE A 1 482 ? -5.401 -0.518 32.366 1.00 98.06 482 PHE A C 1
ATOM 3910 O O . PHE A 1 482 ? -4.694 -0.458 31.362 1.00 98.06 482 PHE A O 1
ATOM 3917 N N . ASN A 1 483 ? -4.879 -0.730 33.577 1.00 97.75 483 ASN A N 1
ATOM 3918 C CA . ASN A 1 483 ? -3.457 -0.999 33.784 1.00 97.75 483 ASN A CA 1
ATOM 3919 C C . ASN A 1 483 ? -3.008 -2.273 33.059 1.00 97.75 483 ASN A C 1
ATOM 3921 O O . ASN A 1 483 ? -1.979 -2.246 32.388 1.00 97.75 483 ASN A O 1
ATOM 3925 N N . ALA A 1 484 ? -3.789 -3.354 33.136 1.00 97.31 484 ALA A N 1
ATOM 3926 C CA . ALA A 1 484 ? -3.510 -4.594 32.414 1.00 97.31 484 ALA A CA 1
ATOM 3927 C C . ALA A 1 484 ? -3.507 -4.390 30.886 1.00 97.31 484 ALA A C 1
ATOM 3929 O O . ALA A 1 484 ? -2.607 -4.875 30.205 1.00 97.31 484 ALA A O 1
ATOM 3930 N N . ALA A 1 485 ? -4.439 -3.603 30.341 1.00 96.44 485 ALA A N 1
ATOM 3931 C CA . ALA A 1 485 ? -4.438 -3.238 28.922 1.00 96.44 485 ALA A CA 1
ATOM 3932 C C . ALA A 1 485 ? -3.191 -2.416 28.529 1.00 96.44 485 ALA A C 1
ATOM 3934 O O . ALA A 1 485 ? -2.577 -2.679 27.494 1.00 96.44 485 ALA A O 1
ATOM 3935 N N . LEU A 1 486 ? -2.770 -1.463 29.371 1.00 95.69 486 LEU A N 1
ATOM 3936 C CA . LEU A 1 486 ? -1.580 -0.629 29.143 1.00 95.69 486 LEU A CA 1
ATOM 3937 C C . LEU A 1 486 ? -0.251 -1.399 29.236 1.00 95.69 486 LEU A C 1
ATOM 3939 O O . LEU A 1 486 ? 0.767 -0.887 28.767 1.00 95.69 486 LEU A O 1
ATOM 3943 N N . LEU A 1 487 ? -0.230 -2.616 29.799 1.00 95.75 487 LEU A N 1
ATOM 3944 C CA . LEU A 1 487 ? 0.952 -3.487 29.738 1.00 95.75 487 LEU A CA 1
ATOM 3945 C C . LEU A 1 487 ? 1.267 -3.913 28.301 1.00 95.75 487 LEU A C 1
ATOM 3947 O O . LEU A 1 487 ? 2.439 -4.061 27.960 1.00 95.75 487 LEU A O 1
ATOM 3951 N N . TYR A 1 488 ? 0.237 -4.087 27.471 1.00 93.69 488 TYR A N 1
ATOM 3952 C CA . TYR A 1 488 ? 0.374 -4.509 26.077 1.00 93.69 488 TYR A CA 1
ATOM 3953 C C . TYR A 1 488 ? 0.534 -3.338 25.108 1.00 93.69 488 TYR A C 1
ATOM 3955 O O . TYR A 1 488 ? 1.221 -3.471 24.102 1.00 93.69 488 TYR A O 1
ATOM 3963 N N . ASP A 1 489 ? -0.057 -2.185 25.424 1.00 89.81 489 ASP A N 1
ATOM 3964 C CA . ASP A 1 489 ? 0.100 -0.958 24.644 1.00 89.81 489 ASP A CA 1
ATOM 3965 C C . ASP A 1 489 ? 0.116 0.268 25.564 1.00 89.81 489 ASP A C 1
ATOM 3967 O O . ASP A 1 489 ? -0.917 0.846 25.911 1.00 89.81 489 ASP A O 1
ATOM 3971 N N . ARG A 1 490 ? 1.323 0.712 25.931 1.00 90.00 490 ARG A N 1
ATOM 3972 C CA . ARG A 1 490 ? 1.529 1.905 26.773 1.00 90.00 490 ARG A CA 1
ATOM 3973 C C . ARG A 1 490 ? 1.099 3.210 26.089 1.00 90.00 490 ARG A C 1
ATOM 3975 O O . ARG A 1 490 ? 1.032 4.261 26.741 1.00 90.00 490 ARG A O 1
ATOM 3982 N N . SER A 1 491 ? 0.891 3.184 24.773 1.00 84.50 491 SER A N 1
ATOM 3983 C CA . SER A 1 491 ? 0.523 4.330 23.940 1.00 84.50 491 SER A CA 1
ATOM 3984 C C . SER A 1 491 ? -0.974 4.453 23.673 1.00 84.50 491 SER A C 1
ATOM 3986 O O . SER A 1 491 ? -1.390 5.502 23.187 1.00 84.50 491 SER A O 1
ATOM 3988 N N . CYS A 1 492 ? -1.783 3.464 24.070 1.00 87.12 492 CYS A N 1
ATOM 3989 C CA . CYS A 1 492 ? -3.223 3.482 23.841 1.00 87.12 492 CYS A CA 1
ATOM 3990 C C . CYS A 1 492 ? -3.900 4.690 24.511 1.00 87.12 492 CYS A C 1
ATOM 3992 O O . CYS A 1 492 ? -4.155 4.709 25.719 1.00 87.12 492 CYS A O 1
ATOM 3994 N N . VAL A 1 493 ? -4.222 5.701 23.700 1.00 86.56 493 VAL A N 1
ATOM 3995 C CA . VAL A 1 493 ? -4.864 6.946 24.145 1.00 86.56 493 VAL A CA 1
ATOM 3996 C C . VAL A 1 493 ? -6.239 6.677 24.758 1.00 86.56 493 VAL A C 1
ATOM 3998 O O . VAL A 1 493 ? -6.581 7.271 25.773 1.00 86.56 493 VAL A O 1
ATOM 4001 N N . GLU A 1 494 ? -7.015 5.761 24.173 1.00 89.50 494 GLU A N 1
ATOM 4002 C CA . GLU A 1 494 ? -8.353 5.416 24.670 1.00 89.50 494 GLU A CA 1
ATOM 4003 C C . GLU A 1 494 ? -8.291 4.817 26.081 1.00 89.50 494 GLU A C 1
ATOM 4005 O O . GLU A 1 494 ? -9.048 5.226 26.961 1.00 89.50 494 GLU A O 1
ATOM 4010 N N . THR A 1 495 ? -7.342 3.911 26.333 1.00 93.50 495 THR A N 1
ATOM 4011 C CA . THR A 1 495 ? -7.167 3.306 27.658 1.00 93.50 495 THR A CA 1
ATOM 4012 C C . THR A 1 495 ? -6.753 4.342 28.702 1.00 93.50 495 THR A C 1
ATOM 4014 O O . THR A 1 495 ? -7.305 4.346 29.800 1.00 93.50 495 THR A O 1
ATOM 4017 N N . HIS A 1 496 ? -5.824 5.250 28.370 1.00 94.38 496 HIS A N 1
ATOM 4018 C CA . HIS A 1 496 ? -5.454 6.355 29.268 1.00 94.38 496 HIS A CA 1
ATOM 4019 C C . HIS A 1 496 ? -6.642 7.276 29.554 1.00 94.38 496 HIS A C 1
ATOM 4021 O O . HIS A 1 496 ? -6.841 7.661 30.701 1.00 94.38 496 HIS A O 1
ATOM 4027 N N . PHE A 1 497 ? -7.465 7.587 28.551 1.00 93.62 497 PHE A N 1
ATOM 4028 C CA . PHE A 1 497 ? -8.646 8.431 28.727 1.00 93.62 497 PHE A CA 1
ATOM 4029 C C . PHE A 1 497 ? -9.642 7.813 29.717 1.00 93.62 497 PHE A C 1
ATOM 4031 O O . PHE A 1 497 ? -9.991 8.451 30.710 1.00 93.62 497 PHE A O 1
ATOM 4038 N N . TYR A 1 498 ? -10.044 6.554 29.509 1.00 95.62 498 TYR A N 1
ATOM 4039 C CA . TYR A 1 498 ? -10.979 5.884 30.418 1.00 95.62 498 TYR A CA 1
ATOM 4040 C C . TYR A 1 498 ? -10.389 5.644 31.811 1.00 95.62 498 TYR A C 1
ATOM 4042 O O . TYR A 1 498 ? -11.098 5.791 32.806 1.00 95.62 498 TYR A O 1
ATOM 4050 N N . LYS A 1 499 ? -9.088 5.347 31.907 1.00 97.12 499 LYS A N 1
ATOM 4051 C CA . LYS A 1 499 ? -8.389 5.266 33.194 1.00 97.12 499 LYS A CA 1
ATOM 4052 C C . LYS A 1 499 ? -8.411 6.606 33.933 1.00 97.12 499 LYS A C 1
ATOM 4054 O O . LYS A 1 499 ? -8.668 6.629 35.133 1.00 97.12 499 LYS A O 1
ATOM 4059 N N . GLY A 1 500 ? -8.198 7.716 33.226 1.00 96.12 500 GLY A N 1
ATOM 4060 C CA . GLY A 1 500 ? -8.299 9.061 33.790 1.00 96.12 500 GLY A CA 1
ATOM 4061 C C . GLY A 1 500 ? -9.698 9.366 34.330 1.00 96.12 500 GLY A C 1
ATOM 4062 O O . GLY A 1 500 ? -9.823 9.855 35.449 1.00 96.12 500 GLY A O 1
ATOM 4063 N N . LEU A 1 501 ? -10.751 8.998 33.588 1.00 96.50 501 LEU A N 1
ATOM 4064 C CA . LEU A 1 501 ? -12.138 9.110 34.062 1.00 96.50 501 LEU A CA 1
ATOM 4065 C C . LEU A 1 501 ? -12.394 8.269 35.322 1.00 96.50 501 LEU A C 1
ATOM 4067 O O . LEU A 1 501 ? -13.054 8.740 36.245 1.00 96.50 501 LEU A O 1
ATOM 4071 N N . ALA A 1 502 ? -11.845 7.053 35.387 1.00 97.44 502 ALA A N 1
ATOM 4072 C CA . ALA A 1 502 ? -11.965 6.193 36.561 1.00 97.44 502 ALA A CA 1
ATOM 4073 C C . ALA A 1 502 ? -11.293 6.811 37.801 1.00 97.44 502 ALA A C 1
ATOM 4075 O O . ALA A 1 502 ? -11.893 6.825 38.873 1.00 97.44 502 ALA A O 1
ATOM 4076 N N . HIS A 1 503 ? -10.085 7.371 37.648 1.00 97.75 503 HIS A N 1
ATOM 4077 C CA . HIS A 1 503 ? -9.383 8.090 38.718 1.00 97.75 503 HIS A CA 1
ATOM 4078 C C . HIS A 1 503 ? -10.147 9.341 39.174 1.00 97.75 503 HIS A C 1
ATOM 4080 O O . HIS A 1 503 ? -10.259 9.584 40.376 1.00 97.75 503 HIS A O 1
ATOM 4086 N N . LEU A 1 504 ? -10.729 10.109 38.242 1.00 96.06 504 LEU A N 1
ATOM 4087 C CA . LEU A 1 504 ? -11.588 11.247 38.590 1.00 96.06 504 LEU A CA 1
ATOM 4088 C C . LEU A 1 504 ? -12.786 10.817 39.439 1.00 96.06 504 LEU A C 1
ATOM 4090 O O . LEU A 1 504 ? -13.081 11.479 40.434 1.00 96.06 504 LEU A O 1
ATOM 4094 N N . ALA A 1 505 ? -13.448 9.716 39.072 1.00 95.69 505 ALA A N 1
ATOM 4095 C CA . ALA A 1 505 ? -14.631 9.221 39.773 1.00 95.69 505 ALA A CA 1
ATOM 4096 C C . ALA A 1 505 ? -14.347 8.831 41.237 1.00 95.69 505 ALA A C 1
ATOM 4098 O O . ALA A 1 505 ? -15.223 8.978 42.085 1.00 95.69 505 ALA A O 1
ATOM 4099 N N . ILE A 1 506 ? -13.119 8.401 41.555 1.00 96.81 506 ILE A N 1
ATOM 4100 C CA . ILE A 1 506 ? -12.683 8.077 42.929 1.00 96.81 506 ILE A CA 1
ATOM 4101 C C . ILE A 1 506 ? -11.937 9.223 43.633 1.00 96.81 506 ILE A C 1
ATOM 4103 O O . ILE A 1 506 ? -11.444 9.043 44.743 1.00 96.81 506 ILE A O 1
ATOM 4107 N N . GLY A 1 507 ? -11.859 10.407 43.016 1.00 95.38 507 GLY A N 1
ATOM 4108 C CA . GLY A 1 507 ? -11.247 11.604 43.604 1.00 95.38 507 GLY A CA 1
ATOM 4109 C C . GLY A 1 507 ? -9.722 11.712 43.460 1.00 95.38 507 GLY A C 1
ATOM 4110 O O . GLY A 1 507 ? -9.128 12.658 43.978 1.00 95.38 507 GLY A O 1
ATOM 4111 N N . GLU A 1 508 ? -9.072 10.812 42.721 1.00 97.00 508 GLU A N 1
ATOM 4112 C CA . GLU A 1 508 ? -7.619 10.795 42.501 1.00 97.00 508 GLU A CA 1
ATOM 4113 C C . GLU A 1 508 ? -7.206 11.764 41.377 1.00 97.00 508 GLU A C 1
ATOM 4115 O O . GLU A 1 508 ? -6.755 11.373 40.298 1.00 97.00 508 GLU A O 1
ATOM 4120 N N . ARG A 1 509 ? -7.368 13.071 41.626 1.00 94.50 509 ARG A N 1
ATOM 4121 C CA . ARG A 1 509 ? -7.178 14.124 40.607 1.00 94.50 509 ARG A CA 1
ATOM 4122 C C . ARG A 1 509 ? -5.792 14.129 39.956 1.00 94.50 509 ARG A C 1
ATOM 4124 O O . ARG A 1 509 ? -5.715 14.268 38.741 1.00 94.50 509 ARG A O 1
ATOM 4131 N N . MET A 1 510 ? -4.719 13.936 40.727 1.00 95.44 510 MET A N 1
ATOM 4132 C CA . MET A 1 510 ? -3.354 13.946 40.176 1.00 95.44 510 MET A CA 1
ATOM 4133 C C . MET A 1 510 ? -3.106 12.784 39.201 1.00 95.44 510 MET A C 1
ATOM 4135 O O . MET A 1 510 ? -2.506 12.973 38.145 1.00 95.44 510 MET A O 1
ATOM 4139 N N . GLU A 1 511 ? -3.597 11.581 39.512 1.00 96.19 511 GLU A N 1
ATOM 4140 C CA . GLU A 1 511 ? -3.452 10.427 38.613 1.00 96.19 511 GLU A CA 1
ATOM 4141 C C . GLU A 1 511 ? -4.332 10.566 37.367 1.00 96.19 511 GLU A C 1
ATOM 4143 O O . GLU A 1 511 ? -3.920 10.194 36.263 1.00 96.19 511 GLU A O 1
ATOM 4148 N N . ALA A 1 512 ? -5.516 11.167 37.509 1.00 94.12 512 ALA A N 1
ATOM 4149 C CA . ALA A 1 512 ? -6.347 11.518 36.367 1.00 94.12 512 ALA A CA 1
ATOM 4150 C C . ALA A 1 512 ? -5.652 12.514 35.428 1.00 94.12 512 ALA A C 1
ATOM 4152 O O . ALA A 1 512 ? -5.594 12.277 34.219 1.00 94.12 512 ALA A O 1
ATOM 4153 N N . GLU A 1 513 ? -5.080 13.593 35.970 1.00 92.12 513 GLU A N 1
ATOM 4154 C CA . GLU A 1 513 ? -4.315 14.581 35.202 1.00 92.12 513 GLU A CA 1
ATOM 4155 C C . GLU A 1 513 ? -3.162 13.923 34.444 1.00 92.12 513 GLU A C 1
ATOM 4157 O O . GLU A 1 513 ? -3.048 14.104 33.231 1.00 92.12 513 GLU A O 1
ATOM 4162 N N . ARG A 1 514 ? -2.395 13.050 35.105 1.00 92.12 514 ARG A N 1
ATOM 4163 C CA . ARG A 1 514 ? -1.317 12.280 34.470 1.00 92.12 514 ARG A CA 1
ATOM 4164 C C . ARG A 1 514 ? -1.816 11.400 33.319 1.00 92.12 514 ARG A C 1
ATOM 4166 O O . ARG A 1 514 ? -1.164 11.288 32.277 1.00 92.12 514 ARG A O 1
ATOM 4173 N N . CYS A 1 515 ? -2.977 10.764 33.473 1.00 92.00 515 CYS A N 1
ATOM 4174 C CA . CYS A 1 515 ? -3.599 9.989 32.398 1.00 92.00 515 CYS A CA 1
ATOM 4175 C C . CYS A 1 515 ? -3.996 10.886 31.210 1.00 92.00 515 CYS A C 1
ATOM 4177 O O . CYS A 1 515 ? -3.738 10.541 30.053 1.00 92.00 515 CYS A O 1
ATOM 4179 N N . PHE A 1 516 ? -4.562 12.067 31.465 1.00 89.00 516 PHE A N 1
ATOM 4180 C CA . PHE A 1 516 ? -4.934 13.006 30.405 1.00 89.00 516 PHE A CA 1
ATOM 4181 C C . PHE A 1 516 ? -3.731 13.676 29.734 1.00 89.00 516 PHE A C 1
ATOM 4183 O O . PHE A 1 516 ? -3.774 13.934 28.530 1.00 89.00 516 PHE A O 1
ATOM 4190 N N . GLU A 1 517 ? -2.635 13.907 30.452 1.00 86.75 517 GLU A N 1
ATOM 4191 C CA . GLU A 1 517 ? -1.363 14.341 29.866 1.00 86.75 517 GLU A CA 1
ATOM 4192 C C . GLU A 1 517 ? -0.812 13.298 28.893 1.00 86.75 517 GLU A C 1
ATOM 4194 O O . GLU A 1 517 ? -0.448 13.639 27.766 1.00 86.75 517 GLU A O 1
ATOM 4199 N N . ASN A 1 518 ? -0.859 12.013 29.262 1.00 85.44 518 ASN A N 1
ATOM 4200 C CA . ASN A 1 518 ? -0.507 10.925 28.348 1.00 85.44 518 ASN A CA 1
ATOM 4201 C C . ASN A 1 518 ? -1.400 10.901 27.098 1.00 85.44 518 ASN A C 1
ATOM 4203 O O . ASN A 1 518 ? -0.919 10.569 26.015 1.00 85.44 518 ASN A O 1
ATOM 4207 N N . CYS A 1 519 ? -2.672 11.298 27.213 1.00 82.00 519 CYS A N 1
ATOM 4208 C CA . CYS A 1 519 ? -3.548 11.470 26.052 1.00 82.00 519 CYS A CA 1
ATOM 4209 C C . CYS A 1 519 ? -3.128 12.662 25.174 1.00 82.00 519 CYS A C 1
ATOM 4211 O O . CYS A 1 519 ? -3.186 12.572 23.947 1.00 82.00 519 CYS A O 1
ATOM 4213 N N . ARG A 1 520 ? -2.704 13.780 25.788 1.00 71.75 520 ARG A N 1
ATOM 4214 C CA . ARG A 1 520 ? -2.283 15.012 25.090 1.00 71.75 520 ARG A CA 1
ATOM 4215 C C . ARG A 1 520 ? -1.005 14.810 24.298 1.00 71.75 520 ARG A C 1
ATOM 4217 O O . ARG A 1 520 ? -0.971 15.139 23.117 1.00 71.75 520 ARG A O 1
ATOM 4224 N N . MET A 1 521 ? 0.002 14.219 24.933 1.00 65.06 521 MET A N 1
ATOM 4225 C CA . MET A 1 521 ? 1.311 13.965 24.327 1.00 65.06 521 MET A CA 1
ATOM 4226 C C . MET A 1 521 ? 1.246 12.986 23.146 1.00 65.06 521 MET A C 1
ATOM 4228 O O . MET A 1 521 ? 2.173 12.939 22.347 1.00 65.06 521 MET A O 1
ATOM 4232 N N . LYS A 1 522 ? 0.160 12.209 23.023 1.00 64.31 522 LYS A N 1
ATOM 4233 C CA . LYS A 1 522 ? 0.013 11.129 22.032 1.00 64.31 522 LYS A CA 1
ATOM 4234 C C . LYS A 1 522 ? -1.087 11.371 20.987 1.00 64.31 522 LYS A C 1
ATOM 4236 O O . LYS A 1 522 ? -1.484 10.450 20.283 1.00 64.31 522 LYS A O 1
ATOM 4241 N N . GLY A 1 523 ? -1.554 12.615 20.845 1.00 51.78 523 GLY A N 1
ATOM 4242 C CA . GLY A 1 523 ? -2.051 13.102 19.552 1.00 51.78 523 GLY A CA 1
ATOM 4243 C C . GLY A 1 523 ? -3.437 12.643 19.072 1.00 51.78 523 GLY A C 1
ATOM 4244 O O . GLY A 1 523 ? -3.612 12.431 17.879 1.00 51.78 523 GLY A O 1
ATOM 4245 N N . LYS A 1 524 ? -4.476 12.579 19.923 1.00 52.81 524 LYS A N 1
ATOM 4246 C CA . LYS A 1 524 ? -5.880 12.569 19.431 1.00 52.81 524 LYS A CA 1
ATOM 4247 C C . LYS A 1 524 ? -6.664 13.790 19.921 1.00 52.81 524 LYS A C 1
ATOM 4249 O O . LYS A 1 524 ? -7.270 13.763 20.990 1.00 52.81 524 LYS A O 1
ATOM 4254 N N . ARG A 1 525 ? -6.716 14.852 19.100 1.00 49.59 525 ARG A N 1
ATOM 4255 C CA . ARG A 1 525 ? -7.455 16.111 19.377 1.00 49.59 525 ARG A CA 1
ATOM 4256 C C . ARG A 1 525 ? -8.925 15.902 19.790 1.00 49.59 525 ARG A C 1
ATOM 4258 O O . ARG A 1 525 ? -9.420 16.664 20.612 1.00 49.59 525 ARG A O 1
ATOM 4265 N N . LEU A 1 526 ? -9.599 14.872 19.272 1.00 46.72 526 LEU A N 1
ATOM 4266 C CA . LEU A 1 526 ? -11.019 14.581 19.545 1.00 46.72 526 LEU A CA 1
ATOM 4267 C C . LEU A 1 526 ? -11.293 14.138 20.994 1.00 46.72 526 LEU A C 1
ATOM 4269 O O . LEU A 1 526 ? -12.203 14.664 21.628 1.00 46.72 526 LEU A O 1
ATOM 4273 N N . LEU A 1 527 ? -10.480 13.236 21.554 1.00 47.28 527 LEU A N 1
ATOM 4274 C CA . LEU A 1 527 ? -10.630 12.811 22.955 1.00 47.28 527 LEU A CA 1
ATOM 4275 C C . LEU A 1 527 ? -10.264 13.953 23.911 1.00 47.28 527 LEU A C 1
ATOM 4277 O O . LEU A 1 527 ? -10.914 14.150 24.930 1.00 47.28 527 LEU A O 1
ATOM 4281 N N . LEU A 1 528 ? -9.293 14.790 23.536 1.00 47.06 528 LEU A N 1
ATOM 4282 C CA . LEU A 1 528 ? -8.918 15.981 24.305 1.00 47.06 528 LEU A CA 1
ATOM 4283 C C . LEU A 1 528 ? -10.026 17.038 24.378 1.00 47.06 528 LEU A C 1
ATOM 4285 O O . LEU A 1 528 ? -10.107 17.759 25.370 1.00 47.06 528 LEU A O 1
ATOM 4289 N N . GLN A 1 529 ? -10.873 17.141 23.351 1.00 47.19 529 GLN A N 1
ATOM 4290 C CA . GLN A 1 529 ? -12.049 18.014 23.387 1.00 47.19 529 GLN A CA 1
ATOM 4291 C C . GLN A 1 529 ? -13.124 17.491 24.345 1.00 47.19 529 GLN A C 1
ATOM 4293 O O . GLN A 1 529 ? -13.813 18.302 24.953 1.00 47.19 529 GLN A O 1
ATOM 4298 N N . GLN A 1 530 ? -13.235 16.169 24.514 1.00 48.59 530 GLN A N 1
ATOM 4299 C CA . GLN A 1 530 ? -14.118 15.560 25.512 1.00 48.59 530 GLN A CA 1
ATOM 4300 C C . GLN A 1 530 ? -13.565 15.679 26.935 1.00 48.59 530 GLN A C 1
ATOM 4302 O O . GLN A 1 530 ? -14.352 15.864 27.840 1.00 48.59 530 GLN A O 1
ATOM 4307 N N . VAL A 1 531 ? -12.239 15.656 27.138 1.00 44.91 531 VAL A N 1
ATOM 4308 C CA . VAL A 1 531 ? -11.625 15.950 28.456 1.00 44.91 531 VAL A CA 1
ATOM 4309 C C . VAL A 1 531 ? -11.873 17.403 28.897 1.00 44.91 531 VAL A C 1
ATOM 4311 O O . VAL A 1 531 ? -11.873 17.697 30.086 1.00 44.91 531 VAL A O 1
ATOM 4314 N N . LYS A 1 532 ? -12.012 18.341 27.947 1.00 41.78 532 LYS A N 1
ATOM 4315 C CA . LYS A 1 532 ? -12.232 19.770 28.238 1.00 41.78 532 LYS A CA 1
ATOM 4316 C C . LYS A 1 532 ? -13.690 20.134 28.544 1.00 41.78 532 LYS A C 1
ATOM 4318 O O . LYS A 1 532 ? -13.913 21.240 29.031 1.00 41.78 532 LYS A O 1
ATOM 4323 N N . LYS A 1 533 ? -14.644 19.278 28.178 1.00 36.66 533 LYS A N 1
ATOM 4324 C CA . LYS A 1 533 ? -16.070 19.433 28.486 1.00 36.66 533 LYS A CA 1
ATOM 4325 C C . LYS A 1 533 ? -16.383 18.649 29.746 1.00 36.66 533 LYS A C 1
ATOM 4327 O O . LYS A 1 533 ? -17.223 19.152 30.518 1.00 36.66 533 LYS A O 1
#
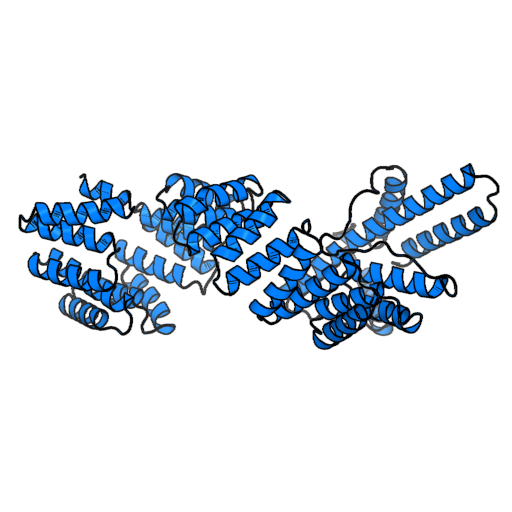
Secondary structure (DSSP, 8-state):
-THHHHHHHHHHHHHHHHHHTT--SHHHHHHHHHHHHHHHHHHHHHHHHHHHHHHHHHHHHHHHT----SPPPHHHHHHHHHHHHHHHHH-SS--HHHH-TTT-HHHHHHHHHHHHHHHTT-TTTT-----TT------PPPSSSHHHHHHHHHHHHHHHHTT-HHHHHHHHHHHHHH-TT-HHHHHHHHHHHHHTT-HHHHHHHHHHHTTS---HHHHHHHHHHHHHHHHHTT-HHHHHHHHHHHHHH-TT-HHHHHHHHHHHHHHT-HHHHHHHHHHHHHHS--HHHHHHHHHHHHHTT-HHHHHHHHHHHHHH-TT-HHHHHHHHHHHHHHT-HHHHHHHHHHHHHH-TT-HHHHHHHHHHHHHTT-HHHHHHHHHHHHHH-TT-HHHHHHHHHHHHHHT-HHHHHHHHHHHHHH-TT-HHHHHHHHHHHHHTT-HHHHHHHHHHHHTSSSHHHHHHHHHHHHHHHHHTT-HHHHHHHHHHHHHH-TT-HHHHHHHHHHHHHTT-HHHHHHHHHHHHHTT-HHHHHHHT-

Solvent-accessible surface area (backbone atoms only — not comparable to full-atom values): 27822 Å² total; per-residue (Å²): 123,81,55,56,64,55,52,50,50,52,50,52,52,53,50,46,52,64,46,55,78,67,49,86,54,71,66,61,44,49,54,51,49,51,53,52,49,28,56,48,55,38,50,52,56,48,50,53,55,48,51,57,47,50,54,50,50,52,51,50,22,65,75,68,72,48,90,75,90,70,84,76,51,74,67,55,50,53,50,50,51,51,52,54,56,47,55,68,70,70,47,84,93,76,44,77,56,75,81,33,61,76,70,28,73,65,47,49,51,48,55,49,51,55,44,41,61,54,45,62,74,47,92,74,74,89,72,86,83,76,68,92,86,60,77,76,71,89,84,81,83,75,96,79,77,50,67,66,41,53,49,29,42,54,50,12,49,55,26,44,78,68,67,38,31,68,61,13,33,58,24,20,51,49,28,40,70,77,37,80,80,47,44,68,43,29,48,51,34,18,50,24,27,47,76,70,67,37,53,67,62,13,51,53,28,39,58,60,40,68,71,54,85,92,40,57,58,58,53,22,42,45,26,42,51,50,14,50,54,28,43,76,71,68,38,29,72,61,12,28,56,24,16,48,51,18,36,70,56,38,75,83,43,39,66,35,28,38,54,26,11,52,22,28,44,75,77,64,42,36,67,61,11,32,53,27,17,50,55,20,32,73,72,44,93,38,37,65,35,27,40,51,37,17,48,25,27,44,77,73,70,35,58,79,70,12,46,66,29,35,54,47,14,32,70,70,40,77,79,42,66,65,51,37,52,52,45,20,52,50,28,49,68,72,60,41,51,69,61,17,51,53,34,35,50,53,42,34,73,79,38,73,76,41,34,67,41,38,34,52,50,14,50,52,29,46,74,74,65,40,39,71,60,14,41,54,26,19,54,49,19,32,73,65,34,80,80,44,62,69,38,40,51,54,32,19,55,36,25,53,76,75,65,41,49,73,59,16,51,51,32,30,49,58,50,33,74,78,38,77,80,41,46,70,40,55,50,50,52,24,52,47,33,39,77,73,66,41,49,71,60,18,52,49,47,27,52,52,29,37,68,39,96,44,64,66,21,22,23,50,14,19,42,51,50,14,52,52,24,48,77,69,70,36,32,72,61,12,39,52,25,25,53,58,15,36,73,66,41,81,75,46,43,69,48,29,46,55,35,15,52,29,28,46,76,74,67,40,55,72,63,14,51,54,22,46,48,57,28,60,81,64,59,49,70,70,63,55,54,58,74,75,105